Protein AF-A0A379B120-F1 (afdb_monomer)

Sequence (453 aa):
MVQDGGKRKSSELFMINVLLVTLGVAYLTELEGLSMALGAFVAGMLLSETEYRFQVEDDIRPFRDILLGFFFITVGMKLDIQALIGGWRQVLMLLAMLLVLKALVVFAIAFKMKHSVGDSLKTALYLAQGGEFGFVMLAIAGQLDMVSPELEQAATAAVLLSMIIAPFLLGGSDALVGRLVKSSWDMKSLDLHSMLVEAMSKSDHVLIVGFGRGGQTVGRVLAQEDIPYFALDLDIARVQVARSAGEPVSFGDAKRREVLEAAGLGRAKMVVVTLNNMHETQHVLDNVLSMHPNMPVYARATNDDYVKTFTDMGAEEAVSDTKETGLVLAGYAMLGNGASYRHVYQTMANIRHSRYAALEGLFVGSDDEAGFGENGETVRHAFPLAAEAYAVGKTVGTLPMAAYGIKLLFVRRRTGRIENPDASFTLEGGDVLVVAGKKEEIISFENWSLQGI

Mean predicted aligned error: 17.63 Å

Nearest PDB structures (foldseek):
  8by2-assembly1_B  TM=4.897E-01  e=2.169E-19  Escherichia coli
  3fwz-assembly1_B  TM=9.354E-01  e=1.947E-09  Escherichia coli K-12
  3l9x-assembly1_B  TM=8.414E-01  e=2.425E-09  Escherichia coli K-12
  3l9w-assembly1_A  TM=8.391E-01  e=3.189E-09  Escherichia coli K-12
  3l9w-assembly1_B  TM=7.993E-01  e=1.256E-09  Escherichia coli K-12

Foldseek 3Di:
DPVVVPVVVVLVVVQVVLVCQLQVQLVVCVVVVHHSVVSNVVSLVVCCPDPCNVSNCVSCVVVVVVVVVVLVVVLVVVADPVLCVVCVVLLVVLLCCQQVVQLVVQLVVCVVVVDDNLVSNLRSLLRSAADPVQLVVLVVCVVVVVADPSNSNSNSSSNVVSVVCNVVSNVCSVVVSVVVCVPVVVVVVVLLVVLLVLLVVDFQAEEEEACPPVVVVVQVVCVVVVGHYAYEHQDPVVQVVCVVVVRRYGYDQLLDLSRCVSNPLVRYQAYEYDDPDLVSVLSNLLSSCVVPVPHAYEYEDQADVSQVVSVVSPHPGYDHPVVVVVLVVVLVVCVVVPHDPVVSVVVSVVCVVVVNPVVPAPDDDPVPPPDDDPPFDKHKDKDFAAQQWPQAFAFPLPQCCVVLVKDFAWKDDDNDTGGPGDRRHGHHHGIITIMIGGPVSVVVSVCCRGPVD

Radius of gyration: 31.42 Å; Cα contacts (8 Å, |Δi|>4): 580; chains: 1; bounding box: 78×58×86 Å

Solvent-accessible surface area (backbone atoms only — not comparable to full-atom values): 24294 Å² total; per-residue (Å²): 142,72,77,69,60,63,62,54,51,52,54,54,54,49,48,50,49,54,51,48,50,26,52,47,41,8,51,55,30,37,75,75,73,43,55,46,68,56,21,35,50,52,36,50,54,58,47,60,75,41,97,54,28,67,59,53,51,61,69,42,44,67,54,50,58,51,51,50,50,52,48,54,51,52,57,56,70,70,54,56,66,68,59,44,68,75,40,44,68,58,20,51,52,48,31,50,48,47,36,53,52,42,19,51,53,43,23,54,51,35,42,73,72,68,45,54,72,62,56,13,48,48,53,8,55,67,60,16,43,56,58,77,67,52,57,57,53,49,53,52,34,46,76,68,67,75,45,56,72,67,55,48,52,28,48,52,49,17,36,53,51,30,52,66,46,37,64,55,46,54,73,42,35,66,62,52,43,53,70,74,39,59,66,62,59,54,48,51,51,50,48,47,48,52,38,30,59,62,26,68,78,53,66,68,17,39,37,30,39,28,58,51,76,58,24,45,52,52,51,51,54,33,55,74,71,74,43,58,59,40,32,24,24,79,51,59,71,59,31,52,54,40,39,75,72,69,44,62,47,39,72,39,59,60,75,36,68,71,45,36,54,31,60,29,53,94,41,36,62,29,38,39,38,40,48,88,50,64,70,57,47,51,50,29,49,51,52,50,41,72,75,38,75,87,55,46,27,38,35,53,16,83,41,68,72,47,22,54,54,42,38,76,74,60,32,72,43,46,45,32,52,58,58,53,53,49,50,55,51,49,42,52,53,39,46,77,71,70,47,51,71,69,56,42,52,51,53,54,50,52,36,56,75,51,73,43,55,86,59,63,76,73,68,90,58,88,85,63,74,86,70,81,70,97,70,82,59,72,41,65,52,75,51,72,34,50,75,82,16,55,41,42,74,38,32,56,62,75,55,65,36,77,82,52,62,36,44,81,57,34,41,33,51,87,94,46,79,42,69,70,73,51,56,80,42,63,40,52,55,61,26,28,47,32,34,36,18,36,65,71,37,46,54,48,50,49,44,25,37,46,70,64,94

Organism: Neisseria gonorrhoeae (NCBI:txid485)

Structure (mmCIF, N/CA/C/O backbone):
data_AF-A0A379B120-F1
#
_entry.id   AF-A0A379B120-F1
#
loop_
_atom_site.group_PDB
_atom_site.id
_atom_site.type_symbol
_atom_site.label_atom_id
_atom_site.label_alt_id
_atom_site.label_comp_id
_atom_site.label_asym_id
_atom_site.label_entity_id
_atom_site.label_seq_id
_atom_site.pdbx_PDB_ins_code
_atom_site.Cartn_x
_atom_site.Cartn_y
_atom_site.Cartn_z
_atom_site.occupancy
_atom_site.B_iso_or_equiv
_atom_site.auth_seq_id
_atom_site.auth_comp_id
_atom_site.auth_asym_id
_atom_site.auth_atom_id
_atom_site.pdbx_PDB_model_num
ATOM 1 N N . MET A 1 1 ? 36.779 2.786 14.492 1.00 40.22 1 MET A N 1
ATOM 2 C CA . MET A 1 1 ? 35.822 2.980 15.609 1.00 40.22 1 MET A CA 1
ATOM 3 C C . MET A 1 1 ? 35.564 4.457 15.978 1.00 40.22 1 MET A C 1
ATOM 5 O O . MET A 1 1 ? 34.887 4.699 16.964 1.00 40.22 1 MET A O 1
ATOM 9 N N . VAL A 1 2 ? 36.042 5.453 15.203 1.00 37.22 2 VAL A N 1
ATOM 10 C CA . VAL A 1 2 ? 35.898 6.896 15.541 1.00 37.22 2 VAL A CA 1
ATOM 11 C C . VAL A 1 2 ? 35.012 7.685 14.551 1.00 37.22 2 VAL A C 1
ATOM 13 O O . VAL A 1 2 ? 34.549 8.769 14.886 1.00 37.22 2 VAL A O 1
ATOM 16 N N . GLN A 1 3 ? 34.686 7.152 13.366 1.00 37.72 3 GLN A N 1
ATOM 17 C CA . GLN A 1 3 ? 33.902 7.891 12.355 1.00 37.72 3 GLN A CA 1
ATOM 18 C C . GLN A 1 3 ? 32.373 7.814 12.512 1.00 37.72 3 GLN A C 1
ATOM 20 O O . GLN A 1 3 ? 31.666 8.617 11.911 1.00 37.72 3 GLN A O 1
ATOM 25 N N . ASP A 1 4 ? 31.853 6.939 13.374 1.00 38.97 4 ASP A N 1
ATOM 26 C CA . ASP A 1 4 ? 30.402 6.807 13.597 1.00 38.97 4 ASP A CA 1
ATOM 27 C C . ASP A 1 4 ? 29.836 7.879 14.562 1.00 38.97 4 ASP A C 1
ATOM 29 O O . ASP A 1 4 ? 28.631 8.101 14.671 1.00 38.97 4 ASP A O 1
ATOM 33 N N . GLY A 1 5 ? 30.719 8.611 15.257 1.00 36.00 5 GLY A N 1
ATOM 34 C CA . GLY A 1 5 ? 30.339 9.636 16.236 1.00 36.00 5 GLY A CA 1
ATOM 35 C C . GLY A 1 5 ? 29.882 10.970 15.634 1.00 36.00 5 GLY A C 1
ATOM 36 O O . GLY A 1 5 ? 29.243 11.755 16.328 1.00 36.00 5 GLY A O 1
ATOM 37 N N . GLY A 1 6 ? 30.199 11.252 14.364 1.00 43.28 6 GLY A N 1
ATOM 38 C CA . GLY A 1 6 ? 29.833 12.514 13.706 1.00 43.28 6 GLY A CA 1
ATOM 39 C C . GLY A 1 6 ? 28.371 12.557 13.253 1.00 43.28 6 GLY A C 1
ATOM 40 O O . GLY A 1 6 ? 27.683 13.547 13.490 1.00 43.28 6 GLY A O 1
ATOM 41 N N . LYS A 1 7 ? 27.876 11.458 12.666 1.00 45.75 7 LYS A N 1
ATOM 42 C CA . LYS A 1 7 ? 26.479 11.339 12.218 1.00 45.75 7 LYS A CA 1
ATOM 43 C C . LYS A 1 7 ? 25.510 11.183 13.395 1.00 45.75 7 LYS A C 1
ATOM 45 O O . LYS A 1 7 ? 24.513 11.897 13.432 1.00 45.75 7 LYS A O 1
ATOM 50 N N . ARG A 1 8 ? 25.847 10.376 14.413 1.00 50.19 8 ARG A N 1
ATOM 51 C CA . ARG A 1 8 ? 25.045 10.255 15.653 1.00 50.19 8 ARG A CA 1
ATOM 52 C C . ARG A 1 8 ? 24.888 11.574 16.413 1.00 50.19 8 ARG A C 1
ATOM 54 O O . ARG A 1 8 ? 23.798 11.892 16.869 1.00 50.19 8 ARG A O 1
ATOM 61 N N . LYS A 1 9 ? 25.944 12.394 16.485 1.00 53.56 9 LYS A N 1
ATOM 62 C CA . LYS A 1 9 ? 25.850 13.723 17.117 1.00 53.56 9 LYS A CA 1
ATOM 63 C C . LYS A 1 9 ? 24.866 14.650 16.405 1.00 53.56 9 LYS A C 1
ATOM 65 O O . LYS A 1 9 ? 24.246 15.481 17.058 1.00 53.56 9 LYS A O 1
ATOM 70 N N . SER A 1 10 ? 24.724 14.526 15.083 1.00 66.69 10 SER A N 1
ATOM 71 C CA . SER A 1 10 ? 23.804 15.373 14.318 1.00 66.69 10 SER A CA 1
ATOM 72 C C . SER A 1 10 ? 22.332 15.032 14.576 1.00 66.69 10 SER A C 1
ATOM 74 O O . SER A 1 10 ? 21.535 15.952 14.748 1.00 66.69 10 SER A O 1
ATOM 76 N N . SER A 1 11 ? 21.981 13.746 14.702 1.00 70.69 11 SER A N 1
ATOM 77 C CA . SER A 1 11 ? 20.610 13.317 15.013 1.00 70.69 11 SER A CA 1
ATOM 78 C C . SER A 1 11 ? 20.231 13.611 16.467 1.00 70.69 11 SER A C 1
ATOM 80 O O . SER A 1 11 ? 19.135 14.093 16.734 1.00 70.69 11 SER A O 1
ATOM 82 N N . GLU A 1 12 ? 21.155 13.420 17.416 1.00 80.88 12 GLU A N 1
ATOM 83 C CA . GLU A 1 12 ? 20.926 13.761 18.829 1.00 80.88 12 GLU A CA 1
ATOM 84 C C . GLU A 1 12 ? 20.659 15.262 19.023 1.00 80.88 12 GLU A C 1
ATOM 86 O O . GLU A 1 12 ? 19.708 15.642 19.706 1.00 80.88 12 GLU A O 1
ATOM 91 N N . LEU A 1 13 ? 21.460 16.129 18.390 1.00 84.25 13 LEU A N 1
ATOM 92 C CA . LEU A 1 13 ? 21.264 17.582 18.452 1.00 84.25 13 LEU A CA 1
ATOM 93 C C . LEU A 1 13 ? 19.968 18.023 17.766 1.00 84.25 13 LEU A C 1
ATOM 95 O O . LEU A 1 13 ? 19.288 18.922 18.262 1.00 84.25 13 LEU A O 1
ATOM 99 N N . PHE A 1 14 ? 19.615 17.393 16.644 1.00 84.19 14 PHE A N 1
ATOM 100 C CA . PHE A 1 14 ? 18.358 17.656 15.953 1.00 84.19 14 PHE A CA 1
ATOM 101 C C . PHE A 1 14 ? 17.152 17.316 16.837 1.00 84.19 14 PHE A C 1
ATOM 103 O O . PHE A 1 14 ? 16.284 18.163 17.038 1.00 84.19 14 PHE A O 1
ATOM 110 N N . MET A 1 15 ? 17.146 16.134 17.457 1.00 85.00 15 MET A N 1
ATOM 111 C CA . MET A 1 15 ? 16.091 15.703 18.377 1.00 85.00 15 MET A CA 1
ATOM 112 C C . MET A 1 15 ? 15.965 16.630 19.595 1.00 85.00 15 MET A C 1
ATOM 114 O O . MET A 1 15 ? 14.856 17.031 19.952 1.00 85.00 15 MET A O 1
ATOM 118 N N . ILE A 1 16 ? 17.087 17.053 20.189 1.00 87.88 16 ILE A N 1
ATOM 119 C CA . ILE A 1 16 ? 17.075 18.027 21.291 1.00 87.88 16 ILE A CA 1
ATOM 120 C C . ILE A 1 16 ? 16.444 19.348 20.843 1.00 87.88 16 ILE A C 1
ATOM 122 O O . ILE A 1 16 ? 15.634 19.906 21.579 1.00 87.88 16 ILE A O 1
ATOM 126 N N . ASN A 1 17 ? 16.765 19.839 19.643 1.00 88.38 17 ASN A N 1
ATOM 127 C CA . ASN A 1 17 ? 16.158 21.059 19.110 1.00 88.38 17 ASN A CA 1
ATOM 128 C C . ASN A 1 17 ? 14.653 20.898 18.891 1.00 88.38 17 ASN A C 1
ATOM 130 O O . ASN A 1 17 ? 13.888 21.793 19.237 1.00 88.38 17 ASN A O 1
ATOM 134 N N . VAL A 1 18 ? 14.217 19.759 18.362 1.00 88.75 18 VAL A N 1
ATOM 135 C CA . VAL A 1 18 ? 12.799 19.459 18.148 1.00 88.75 18 VAL A CA 1
ATOM 136 C C . VAL A 1 18 ? 12.031 19.438 19.474 1.00 88.75 18 VAL A C 1
ATOM 138 O O . VAL A 1 18 ? 10.977 20.070 19.591 1.00 88.75 18 VAL A O 1
ATOM 141 N N . LEU A 1 19 ? 12.571 18.777 20.502 1.00 89.75 19 LEU A N 1
ATOM 142 C CA . LEU A 1 19 ? 11.980 18.779 21.841 1.00 89.75 19 LEU A CA 1
ATOM 143 C C . LEU A 1 19 ? 12.011 20.171 22.476 1.00 89.75 19 LEU A C 1
ATOM 145 O O . LEU A 1 19 ? 11.017 20.585 23.068 1.00 89.75 19 LEU A O 1
ATOM 149 N N . LEU A 1 20 ? 13.110 20.914 22.325 1.00 91.94 20 LEU A N 1
ATOM 150 C CA . LEU A 1 20 ? 13.243 22.279 22.831 1.00 91.94 20 LEU A CA 1
ATOM 151 C C . LEU A 1 20 ? 12.207 23.210 22.201 1.00 91.94 20 LEU A C 1
ATOM 153 O O . LEU A 1 20 ? 11.577 23.982 22.915 1.00 91.94 20 LEU A O 1
ATOM 157 N N . VAL A 1 21 ? 12.002 23.125 20.885 1.00 91.00 21 VAL A N 1
ATOM 158 C CA . VAL A 1 21 ? 10.970 23.893 20.180 1.00 91.00 21 VAL A CA 1
ATOM 159 C C . VAL A 1 21 ? 9.586 23.483 20.672 1.00 91.00 21 VAL A C 1
ATOM 161 O O . VAL A 1 21 ? 8.783 24.349 21.003 1.00 91.00 21 VAL A O 1
ATOM 164 N N . THR A 1 22 ? 9.315 22.183 20.793 1.00 92.25 22 THR A N 1
ATOM 165 C CA . THR A 1 22 ? 8.008 21.681 21.246 1.00 92.25 22 THR A CA 1
ATOM 166 C C . THR A 1 22 ? 7.677 22.154 22.663 1.00 92.25 22 THR A C 1
ATOM 168 O O . THR A 1 22 ? 6.605 22.710 22.897 1.00 92.25 22 THR A O 1
ATOM 171 N N . LEU A 1 23 ? 8.612 21.993 23.602 1.00 93.62 23 LEU A N 1
ATOM 172 C CA . LEU A 1 23 ? 8.463 22.439 24.989 1.00 93.62 23 LEU A CA 1
ATOM 173 C C . LEU A 1 23 ? 8.461 23.966 25.104 1.00 93.62 23 LEU A C 1
ATOM 175 O O . LEU A 1 23 ? 7.717 24.516 25.908 1.00 93.62 23 LEU A O 1
ATOM 179 N N . GLY A 1 24 ? 9.261 24.655 24.290 1.00 95.56 24 GLY A N 1
ATOM 180 C CA . GLY A 1 24 ? 9.321 26.111 24.248 1.00 95.56 24 GLY A CA 1
ATOM 181 C C . GLY A 1 24 ? 8.005 26.722 23.782 1.00 95.56 24 GLY A C 1
ATOM 182 O O . GLY A 1 24 ? 7.489 27.622 24.434 1.00 95.56 24 GLY A O 1
ATOM 183 N N . VAL A 1 25 ? 7.416 26.200 22.703 1.00 94.81 25 VAL A N 1
ATOM 184 C CA . VAL A 1 25 ? 6.098 26.639 22.223 1.00 94.81 25 VAL A CA 1
ATOM 185 C C . VAL A 1 25 ? 5.013 26.304 23.245 1.00 94.81 25 VAL A C 1
ATOM 187 O O . VAL A 1 25 ? 4.196 27.170 23.541 1.00 94.81 25 VAL A O 1
ATOM 190 N N . ALA A 1 26 ? 5.026 25.101 23.833 1.00 94.44 26 ALA A N 1
ATOM 191 C CA . ALA A 1 26 ? 4.102 24.744 24.910 1.00 94.44 26 ALA A CA 1
ATOM 192 C C . ALA A 1 26 ? 4.175 25.753 26.073 1.00 94.44 26 ALA A C 1
ATOM 194 O O . ALA A 1 26 ? 3.153 26.312 26.474 1.00 94.44 26 ALA A O 1
ATOM 195 N N . TYR A 1 27 ? 5.385 26.069 26.540 1.00 95.75 27 TYR A N 1
ATOM 196 C CA . TYR A 1 27 ? 5.608 27.029 27.620 1.00 95.75 27 TYR A CA 1
ATOM 197 C C . TYR A 1 27 ? 5.157 28.445 27.260 1.00 95.75 27 TYR A C 1
ATOM 199 O O . TYR A 1 27 ? 4.463 29.088 28.041 1.00 95.75 27 TYR A O 1
ATOM 207 N N . LEU A 1 28 ? 5.476 28.919 26.053 1.00 95.38 28 LEU A N 1
ATOM 208 C CA . LEU A 1 28 ? 5.017 30.224 25.577 1.00 95.38 28 LEU A CA 1
ATOM 209 C C . LEU A 1 28 ? 3.488 30.306 25.516 1.00 95.38 28 LEU A C 1
ATOM 211 O O . LEU A 1 28 ? 2.925 31.329 25.889 1.00 95.38 28 LEU A O 1
ATOM 215 N N . THR A 1 29 ? 2.803 29.237 25.097 1.00 92.69 29 THR A N 1
ATOM 216 C CA . THR A 1 29 ? 1.333 29.226 25.103 1.00 92.69 29 THR A CA 1
ATOM 217 C C . THR A 1 29 ? 0.745 29.256 26.511 1.00 92.69 29 THR A C 1
ATOM 219 O O . THR A 1 29 ? -0.275 29.910 26.714 1.00 92.69 29 THR A O 1
ATOM 222 N N . GLU A 1 30 ? 1.395 28.621 27.491 1.00 91.88 30 GLU A N 1
ATOM 223 C CA . GLU A 1 30 ? 0.964 28.694 28.892 1.00 91.88 30 GLU A CA 1
ATOM 224 C C . GLU A 1 30 ? 1.089 30.110 29.463 1.00 91.88 30 GLU A C 1
ATOM 226 O O . GLU A 1 30 ? 0.189 30.559 30.172 1.00 91.88 30 GLU A O 1
ATOM 231 N N . LEU A 1 31 ? 2.146 30.849 29.106 1.00 93.88 31 LEU A N 1
ATOM 232 C CA . LEU A 1 31 ? 2.319 32.244 29.535 1.00 93.88 31 LEU A CA 1
ATOM 233 C C . LEU A 1 31 ? 1.185 33.163 29.055 1.00 93.88 31 LEU A C 1
ATOM 235 O O . LEU A 1 31 ? 0.817 34.099 29.761 1.00 93.88 31 LEU A O 1
ATOM 239 N N . GLU A 1 32 ? 0.601 32.867 27.894 1.00 92.94 32 GLU A N 1
ATOM 240 C CA . GLU A 1 32 ? -0.563 33.572 27.340 1.00 92.94 32 GLU A CA 1
ATOM 241 C C . GLU A 1 32 ? -1.906 33.036 27.885 1.00 92.94 32 GLU A C 1
ATOM 243 O O . GLU A 1 32 ? -2.980 33.439 27.437 1.00 92.94 32 GLU A O 1
ATOM 248 N N . GLY A 1 33 ? -1.869 32.115 28.856 1.00 86.12 33 GLY A N 1
ATOM 249 C CA . GLY A 1 33 ? -3.048 31.526 29.494 1.00 86.12 33 GLY A CA 1
ATOM 250 C C . GLY A 1 33 ? -3.717 30.398 28.698 1.00 86.12 33 GLY A C 1
ATOM 251 O O . GLY A 1 33 ? -4.843 30.012 29.018 1.00 86.12 33 GLY A O 1
ATOM 252 N N . LEU A 1 34 ? -3.061 29.865 27.664 1.00 87.25 34 LEU A N 1
ATOM 253 C CA . LEU A 1 34 ? -3.526 28.699 26.904 1.00 87.25 34 LEU A CA 1
ATOM 254 C C . LEU A 1 34 ? -2.953 27.398 27.489 1.00 87.25 34 LEU A C 1
ATOM 256 O O . LEU A 1 34 ? -2.033 27.407 28.299 1.00 87.25 34 LEU A O 1
ATOM 260 N N . SER A 1 35 ? -3.488 26.238 27.097 1.00 84.75 35 SER A N 1
ATOM 261 C CA . SER A 1 35 ? -2.984 24.966 27.625 1.00 84.75 35 SER A CA 1
ATOM 262 C C . SER A 1 35 ? -1.645 24.567 26.993 1.00 84.75 35 SER A C 1
ATOM 264 O O . SER A 1 35 ? -1.467 24.636 25.777 1.00 84.75 35 SER A O 1
ATOM 266 N N . MET A 1 36 ? -0.738 24.031 27.811 1.00 88.19 36 MET A N 1
ATOM 267 C CA . MET A 1 36 ? 0.518 23.409 27.362 1.00 88.19 36 MET A CA 1
ATOM 268 C C . MET A 1 36 ? 0.307 22.369 26.250 1.00 88.19 36 MET A C 1
ATOM 270 O O . MET A 1 36 ? 1.083 22.286 25.299 1.00 88.19 36 MET A O 1
ATOM 274 N N . ALA A 1 37 ? -0.773 21.585 26.350 1.00 85.62 37 ALA A N 1
ATOM 275 C CA . ALA A 1 37 ? -1.127 20.576 25.356 1.00 85.62 37 ALA A CA 1
ATOM 276 C C . ALA A 1 37 ? -1.444 21.195 23.985 1.00 85.62 37 ALA A C 1
ATOM 278 O O . ALA A 1 37 ? -1.059 20.633 22.960 1.00 85.62 37 ALA A O 1
ATOM 279 N N . LEU A 1 38 ? -2.110 22.356 23.956 1.00 86.62 38 LEU A N 1
ATOM 280 C CA . LEU A 1 38 ? -2.386 23.079 22.717 1.00 86.62 38 LEU A CA 1
ATOM 281 C C . LEU A 1 38 ? -1.088 23.571 22.070 1.00 86.62 38 LEU A C 1
ATOM 283 O O . LEU A 1 38 ? -0.906 23.372 20.872 1.00 86.62 38 LEU A O 1
ATOM 287 N N . GLY A 1 39 ? -0.172 24.161 22.842 1.00 91.19 39 GLY A N 1
ATOM 288 C CA . GLY A 1 39 ? 1.113 24.613 22.304 1.00 91.19 39 GLY A CA 1
ATOM 289 C C . GLY A 1 39 ? 1.977 23.470 21.780 1.00 91.19 39 GLY A C 1
ATOM 290 O O . GLY A 1 39 ? 2.507 23.567 20.675 1.00 91.19 39 GLY A O 1
ATOM 291 N N . ALA A 1 40 ? 2.048 22.351 22.505 1.00 90.69 40 ALA A N 1
ATOM 292 C CA . ALA A 1 40 ? 2.739 21.152 22.031 1.00 90.69 40 ALA A CA 1
ATOM 293 C C . ALA A 1 40 ? 2.115 20.598 20.734 1.00 90.69 40 ALA A C 1
ATOM 295 O O . ALA A 1 40 ? 2.838 20.229 19.808 1.00 90.69 40 ALA A O 1
ATOM 296 N N . PHE A 1 41 ? 0.781 20.589 20.630 1.00 89.12 41 PHE A N 1
ATOM 297 C CA . PHE A 1 41 ? 0.068 20.169 19.421 1.00 89.12 41 PHE A CA 1
ATOM 298 C C . PHE A 1 41 ? 0.362 21.088 18.225 1.00 89.12 41 PHE A C 1
ATOM 300 O O . PHE A 1 41 ? 0.657 20.606 17.133 1.00 89.12 41 PHE A O 1
ATOM 307 N N . VAL A 1 42 ? 0.345 22.408 18.431 1.00 90.81 42 VAL A N 1
ATOM 308 C CA . VAL A 1 42 ? 0.689 23.393 17.393 1.00 90.81 42 VAL A CA 1
ATOM 309 C C . VAL A 1 42 ? 2.142 23.247 16.952 1.00 90.81 42 VAL A C 1
ATOM 311 O O . VAL A 1 42 ? 2.408 23.240 15.753 1.00 90.81 42 VAL A O 1
ATOM 314 N N . ALA A 1 43 ? 3.076 23.066 17.887 1.00 91.69 43 ALA A N 1
ATOM 315 C CA . ALA A 1 43 ? 4.477 22.827 17.556 1.00 91.69 43 ALA A CA 1
ATOM 316 C C . ALA A 1 43 ? 4.651 21.569 16.694 1.00 91.69 43 ALA A C 1
ATOM 318 O O . ALA A 1 43 ? 5.335 21.616 15.675 1.00 91.69 43 ALA A O 1
ATOM 319 N N . GLY A 1 44 ? 3.975 20.473 17.053 1.00 89.75 44 GLY A N 1
ATOM 320 C CA . GLY A 1 44 ? 3.967 19.243 16.262 1.00 89.75 44 GLY A CA 1
ATOM 321 C C . GLY A 1 44 ? 3.414 19.444 14.848 1.00 89.75 44 GLY A C 1
ATOM 322 O O . GLY A 1 44 ? 4.032 18.998 13.885 1.00 89.75 44 GLY A O 1
ATOM 323 N N . MET A 1 45 ? 2.298 20.168 14.702 1.00 90.06 45 MET A N 1
ATOM 324 C CA . MET A 1 45 ? 1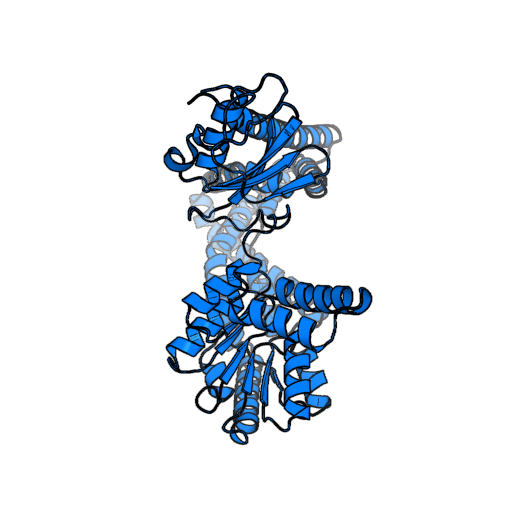.735 20.496 13.385 1.00 90.06 45 MET A CA 1
ATOM 325 C C . MET A 1 45 ? 2.707 21.325 12.538 1.00 90.06 45 MET A C 1
ATOM 327 O O . MET A 1 45 ? 2.910 21.014 11.368 1.00 90.06 45 MET A O 1
ATOM 331 N N . LEU A 1 46 ? 3.361 22.332 13.127 1.00 90.12 46 LEU A N 1
ATOM 332 C CA . LEU A 1 46 ? 4.351 23.152 12.423 1.00 90.12 46 LEU A CA 1
ATOM 333 C C . LEU A 1 46 ? 5.556 22.319 11.971 1.00 90.12 46 LEU A C 1
ATOM 335 O O . LEU A 1 46 ? 6.022 22.478 10.847 1.00 90.12 46 LEU A O 1
ATOM 339 N N . LEU A 1 47 ? 6.033 21.403 12.818 1.00 87.38 47 LEU A N 1
ATOM 340 C CA . LEU A 1 47 ? 7.118 20.482 12.476 1.00 87.38 47 LEU A CA 1
ATOM 341 C C . LEU A 1 47 ? 6.712 19.487 11.378 1.00 87.38 47 LEU A C 1
ATOM 343 O O . LEU A 1 47 ? 7.539 19.144 10.532 1.00 87.38 47 LEU A O 1
ATOM 347 N N . SER A 1 48 ? 5.446 19.062 11.350 1.00 84.19 48 SER A N 1
ATOM 348 C CA . SER A 1 48 ? 4.931 18.118 10.348 1.00 84.19 48 SER A CA 1
ATOM 349 C C . SER A 1 48 ? 4.851 18.694 8.929 1.00 84.19 48 SER A C 1
ATOM 351 O O . SER A 1 48 ? 4.842 17.937 7.958 1.00 84.19 48 SER A O 1
ATOM 353 N N . GLU A 1 49 ? 4.854 20.023 8.806 1.00 85.69 49 GLU A N 1
ATOM 354 C CA . GLU A 1 49 ? 4.886 20.742 7.526 1.00 85.69 49 GLU A CA 1
ATOM 355 C C . GLU A 1 49 ? 6.320 20.994 7.023 1.00 85.69 49 GLU A C 1
ATOM 357 O O . GLU A 1 49 ? 6.517 21.565 5.951 1.00 85.69 49 GLU A O 1
ATOM 362 N N . THR A 1 50 ? 7.348 20.582 7.775 1.00 86.06 50 THR A N 1
ATOM 363 C CA . THR A 1 50 ? 8.749 20.753 7.360 1.00 86.06 50 THR A CA 1
ATOM 364 C C . THR A 1 50 ? 9.231 19.614 6.460 1.00 86.06 50 THR A C 1
ATOM 366 O O . THR A 1 50 ? 8.735 18.487 6.522 1.00 86.06 50 THR A O 1
ATOM 369 N N . GLU A 1 51 ? 10.275 19.876 5.667 1.00 79.31 51 GLU A N 1
ATOM 370 C CA . GLU A 1 51 ? 10.953 18.854 4.849 1.00 79.31 51 GLU A CA 1
ATOM 371 C C . GLU A 1 51 ? 11.536 17.705 5.697 1.00 79.31 51 GLU A C 1
ATOM 373 O O . GLU A 1 51 ? 11.743 16.603 5.198 1.00 79.31 51 GLU A O 1
ATOM 378 N N . TYR A 1 52 ? 11.727 17.934 7.002 1.00 79.38 52 TYR A N 1
ATOM 379 C CA . TYR A 1 52 ? 12.272 16.970 7.958 1.00 79.38 52 TYR A CA 1
ATOM 380 C C . TYR A 1 52 ? 11.202 16.155 8.701 1.00 79.38 52 TYR A C 1
ATOM 382 O O . TYR A 1 52 ? 11.542 15.422 9.626 1.00 79.38 52 TYR A O 1
ATOM 390 N N . ARG A 1 53 ? 9.915 16.244 8.334 1.00 79.88 53 ARG A N 1
ATOM 391 C CA . ARG A 1 53 ? 8.812 15.592 9.074 1.00 79.88 53 ARG A CA 1
ATOM 392 C C . ARG A 1 53 ? 9.020 14.098 9.349 1.00 79.88 53 ARG A C 1
ATOM 394 O O . ARG A 1 53 ? 8.731 13.645 10.449 1.00 79.88 53 ARG A O 1
ATOM 401 N N . PHE A 1 54 ? 9.551 13.352 8.377 1.00 79.00 54 PHE A N 1
ATOM 402 C CA . PHE A 1 54 ? 9.770 11.909 8.510 1.00 79.00 54 PHE A CA 1
ATOM 403 C C . PHE A 1 54 ? 10.919 11.612 9.475 1.00 79.00 54 PHE A C 1
ATOM 405 O O . PHE A 1 54 ? 10.802 10.736 10.324 1.00 79.00 54 PHE A O 1
ATOM 412 N N . GLN A 1 55 ? 11.985 12.413 9.415 1.00 81.31 55 GLN A N 1
ATOM 413 C CA . GLN A 1 55 ? 13.092 12.326 10.362 1.00 81.31 55 GLN A CA 1
ATOM 414 C C . GLN A 1 55 ? 12.638 12.672 11.787 1.00 81.31 55 GLN A C 1
ATOM 416 O O . GLN A 1 55 ? 12.980 11.967 12.728 1.00 81.31 55 GLN A O 1
ATOM 421 N N . VAL A 1 56 ? 11.824 13.721 11.947 1.00 84.44 56 VAL A N 1
ATOM 422 C CA . VAL A 1 56 ? 11.226 14.092 13.239 1.00 84.44 56 VAL A CA 1
ATOM 423 C C . VAL A 1 56 ? 10.358 12.961 13.793 1.00 84.44 56 VAL A C 1
ATOM 425 O O . VAL A 1 56 ? 10.449 12.645 14.978 1.00 84.44 56 VAL A O 1
ATOM 428 N N . GLU A 1 57 ? 9.519 12.348 12.957 1.00 82.44 57 GLU A N 1
ATOM 429 C CA . GLU A 1 57 ? 8.657 11.236 13.361 1.00 82.44 57 GLU A CA 1
ATOM 430 C C . GLU A 1 57 ? 9.469 10.024 13.835 1.00 82.44 57 GLU A C 1
ATOM 432 O O . GLU A 1 57 ? 9.169 9.461 14.892 1.00 82.44 57 GLU A O 1
ATOM 437 N N . ASP A 1 58 ? 10.514 9.652 13.096 1.00 82.69 58 ASP A N 1
ATOM 438 C CA . ASP A 1 58 ? 11.361 8.509 13.433 1.00 82.69 58 ASP A CA 1
ATOM 439 C C . ASP A 1 58 ? 12.221 8.760 14.677 1.00 82.69 58 ASP A C 1
ATOM 441 O O . ASP A 1 58 ? 12.294 7.889 15.547 1.00 82.69 58 ASP A O 1
ATOM 445 N N . ASP A 1 59 ? 12.781 9.963 14.828 1.00 84.19 59 ASP A N 1
ATOM 446 C CA . ASP A 1 59 ? 13.608 10.327 15.983 1.00 84.19 59 ASP A CA 1
ATOM 447 C C . ASP A 1 59 ? 12.777 10.474 17.277 1.00 84.19 59 ASP A C 1
ATOM 449 O O . ASP A 1 59 ? 13.259 10.157 18.368 1.00 84.19 59 ASP A O 1
ATOM 453 N N . ILE A 1 60 ? 11.513 10.919 17.191 1.00 85.19 60 ILE A N 1
ATOM 454 C CA . ILE A 1 60 ? 10.608 11.035 18.352 1.00 85.19 60 ILE A CA 1
ATOM 455 C C . ILE A 1 60 ? 10.003 9.682 18.746 1.00 85.19 60 ILE A C 1
ATOM 457 O O . ILE A 1 60 ? 9.656 9.494 19.916 1.00 85.19 60 ILE A O 1
ATOM 461 N N . ARG A 1 61 ? 9.867 8.729 17.815 1.00 84.69 61 ARG A N 1
ATOM 462 C CA . ARG A 1 61 ? 9.172 7.448 18.038 1.00 84.69 61 ARG A CA 1
ATOM 463 C C . ARG A 1 61 ? 9.587 6.731 19.337 1.00 84.69 61 ARG A C 1
ATOM 465 O O . ARG A 1 61 ? 8.685 6.397 20.108 1.00 84.69 61 ARG A O 1
ATOM 472 N N . PRO A 1 62 ? 10.887 6.563 19.665 1.00 85.88 62 PRO A N 1
ATOM 473 C CA . PRO A 1 62 ? 11.294 5.905 20.909 1.00 85.88 62 PRO A CA 1
ATOM 474 C C . PRO A 1 62 ? 10.833 6.663 22.160 1.00 85.88 62 PRO A C 1
ATOM 476 O O . PRO A 1 62 ? 10.411 6.053 23.141 1.00 85.88 62 PRO A O 1
ATOM 479 N N . PHE A 1 63 ? 10.874 7.998 22.130 1.00 85.69 63 PHE A N 1
ATOM 480 C CA . PHE A 1 63 ? 10.421 8.834 23.241 1.00 85.69 63 PHE A CA 1
ATOM 481 C C . PHE A 1 63 ? 8.914 8.781 23.399 1.00 85.69 63 PHE A C 1
ATOM 483 O O . PHE A 1 63 ? 8.438 8.639 24.519 1.00 85.69 63 PHE A O 1
ATOM 490 N N . ARG A 1 64 ? 8.166 8.862 22.296 1.00 86.50 64 ARG A N 1
ATOM 491 C CA . ARG A 1 64 ? 6.711 8.723 22.308 1.00 86.50 64 ARG A CA 1
ATOM 492 C C . ARG A 1 64 ? 6.317 7.414 22.977 1.00 86.50 64 ARG A C 1
ATOM 494 O O . ARG A 1 64 ? 5.524 7.439 23.907 1.00 86.50 64 ARG A O 1
ATOM 501 N N . ASP A 1 65 ? 6.898 6.297 22.556 1.00 87.56 65 ASP A N 1
ATOM 502 C CA . ASP A 1 65 ? 6.507 4.982 23.060 1.00 87.56 65 ASP A CA 1
ATOM 503 C C . ASP A 1 65 ? 6.866 4.818 24.557 1.00 87.56 65 ASP A C 1
ATOM 505 O O . ASP A 1 65 ? 6.066 4.298 25.339 1.00 87.56 65 ASP A O 1
ATOM 509 N N . ILE A 1 66 ? 8.014 5.353 24.998 1.00 92.75 66 ILE A N 1
ATOM 510 C CA . ILE A 1 66 ? 8.407 5.384 26.420 1.00 92.75 66 ILE A CA 1
ATOM 511 C C . ILE A 1 66 ? 7.487 6.299 27.243 1.00 92.75 66 ILE A C 1
ATOM 513 O O . ILE A 1 66 ? 7.014 5.906 28.311 1.00 92.75 66 ILE A O 1
ATOM 517 N N . LEU A 1 67 ? 7.223 7.519 26.767 1.00 90.00 67 LEU A N 1
ATOM 518 C CA . LEU A 1 67 ? 6.383 8.505 27.451 1.00 90.00 67 LEU A CA 1
ATOM 519 C C . LEU A 1 67 ? 4.926 8.049 27.524 1.00 90.00 67 LEU A C 1
ATOM 521 O O . LEU A 1 67 ? 4.294 8.249 28.557 1.00 90.00 67 LEU A O 1
ATOM 525 N N . LEU A 1 68 ? 4.415 7.380 26.487 1.00 87.50 68 LEU A N 1
ATOM 526 C CA . LEU A 1 68 ? 3.113 6.713 26.509 1.00 87.50 68 LEU A CA 1
ATOM 527 C C . LEU A 1 68 ? 3.079 5.616 27.576 1.00 87.50 68 LEU A C 1
ATOM 529 O O . LEU A 1 68 ? 2.132 5.550 28.360 1.00 87.50 68 LEU A O 1
ATOM 533 N N . GLY A 1 69 ? 4.134 4.802 27.676 1.00 89.94 69 GLY A N 1
ATOM 534 C CA . GLY A 1 69 ? 4.280 3.824 28.755 1.00 89.94 69 GLY A CA 1
ATOM 535 C C . GLY A 1 69 ? 4.201 4.471 30.143 1.00 89.94 69 GLY A C 1
ATOM 536 O O . GLY A 1 69 ? 3.394 4.058 30.979 1.00 89.94 69 GLY A O 1
ATOM 537 N N . PHE A 1 70 ? 4.978 5.532 30.382 1.00 91.56 70 PHE A N 1
ATOM 538 C CA . PHE A 1 70 ? 4.937 6.285 31.642 1.00 91.56 70 PHE A CA 1
ATOM 539 C C . PHE A 1 70 ? 3.582 6.939 31.911 1.00 91.56 70 PHE A C 1
ATOM 541 O O . PHE A 1 70 ? 3.121 6.950 33.055 1.00 91.56 70 PHE A O 1
ATOM 548 N N . PHE A 1 71 ? 2.932 7.464 30.876 1.00 87.19 71 PHE A N 1
ATOM 549 C CA . PHE A 1 71 ? 1.604 8.049 30.962 1.00 87.19 71 PHE A CA 1
ATOM 550 C C . PHE A 1 71 ? 0.583 7.020 31.454 1.00 87.19 71 PHE A C 1
ATOM 552 O O . PHE A 1 71 ? -0.079 7.260 32.465 1.00 87.19 71 PHE A O 1
ATOM 559 N N . PHE A 1 72 ? 0.512 5.842 30.829 1.00 87.19 72 PHE A N 1
ATOM 560 C CA . PHE A 1 72 ? -0.430 4.797 31.238 1.00 87.19 72 PHE A CA 1
ATOM 561 C C . PHE A 1 72 ? -0.139 4.236 32.631 1.00 87.19 72 PHE A C 1
ATOM 563 O O . PHE A 1 72 ? -1.077 3.993 33.389 1.00 87.19 72 PHE A O 1
ATOM 570 N N . ILE A 1 73 ? 1.135 4.094 33.011 1.00 90.44 73 ILE A N 1
ATOM 571 C CA . ILE A 1 73 ? 1.511 3.707 34.380 1.00 90.44 73 ILE A CA 1
ATOM 572 C C . ILE A 1 73 ? 1.026 4.763 35.380 1.00 90.44 73 ILE A C 1
ATOM 574 O O . ILE A 1 73 ? 0.393 4.425 36.377 1.00 90.44 73 ILE A O 1
ATOM 578 N N . THR A 1 74 ? 1.268 6.044 35.098 1.00 88.06 74 THR A N 1
ATOM 579 C CA . THR A 1 74 ? 0.896 7.150 35.992 1.00 88.06 74 THR A CA 1
ATOM 580 C C . THR A 1 74 ? -0.618 7.266 36.143 1.00 88.06 74 THR A C 1
ATOM 582 O O . THR A 1 74 ? -1.116 7.394 37.259 1.00 88.06 74 THR A O 1
ATOM 585 N N . VAL A 1 75 ? -1.368 7.196 35.039 1.00 85.56 75 VAL A N 1
ATOM 586 C CA . VAL A 1 75 ? -2.838 7.216 35.075 1.00 85.56 75 VAL A CA 1
ATOM 587 C C . VAL A 1 75 ? -3.366 5.985 35.817 1.00 85.56 75 VAL A C 1
ATOM 589 O O . VAL A 1 75 ? -4.256 6.119 36.653 1.00 85.56 75 VAL A O 1
ATOM 592 N N . GLY A 1 76 ? -2.778 4.807 35.591 1.00 86.25 76 GLY A N 1
ATOM 593 C CA . GLY A 1 76 ? -3.119 3.587 36.321 1.00 86.25 76 GLY A CA 1
ATOM 594 C C . GLY A 1 76 ? -2.868 3.698 37.829 1.00 86.25 76 GLY A C 1
ATOM 595 O O . GLY A 1 76 ? -3.698 3.253 38.613 1.00 86.25 76 GLY A O 1
ATOM 596 N N . MET A 1 77 ? -1.779 4.347 38.251 1.00 87.75 77 MET A N 1
ATOM 597 C CA . MET A 1 77 ? -1.478 4.599 39.668 1.00 87.75 77 MET A CA 1
ATOM 598 C C . MET A 1 77 ? -2.424 5.615 40.321 1.00 87.75 77 MET A C 1
ATOM 600 O O . MET A 1 77 ? -2.605 5.578 41.535 1.00 87.75 77 MET A O 1
ATOM 604 N N . LYS A 1 78 ? -3.013 6.529 39.539 1.00 82.75 78 LYS A N 1
ATOM 605 C CA . LYS A 1 78 ? -4.010 7.496 40.024 1.00 82.75 78 LYS A CA 1
ATOM 606 C C . LYS A 1 78 ? -5.395 6.882 40.240 1.00 82.75 78 LYS A C 1
ATOM 608 O O . LYS A 1 78 ? -6.228 7.516 40.890 1.00 82.75 78 LYS A O 1
ATOM 613 N N . LEU A 1 79 ? -5.660 5.696 39.689 1.00 85.81 79 LEU A N 1
ATOM 614 C CA . LEU A 1 79 ? -6.927 5.007 39.898 1.00 85.81 79 LEU A CA 1
ATOM 615 C C . LEU A 1 79 ? -6.997 4.400 41.298 1.00 85.81 79 LEU A C 1
ATOM 617 O O . LEU A 1 79 ? -6.204 3.530 41.659 1.00 85.81 79 LEU A O 1
ATOM 621 N N . ASP A 1 80 ? -8.022 4.789 42.049 1.00 86.75 80 ASP A N 1
ATOM 622 C CA . ASP A 1 80 ? -8.365 4.125 43.300 1.00 86.75 80 ASP A CA 1
ATOM 623 C C . ASP A 1 80 ? -9.246 2.897 43.018 1.00 86.75 80 ASP A C 1
ATOM 625 O O . ASP A 1 80 ? -10.433 2.997 42.695 1.00 86.75 80 ASP A O 1
ATOM 629 N N . ILE A 1 81 ? -8.659 1.706 43.162 1.00 84.94 81 ILE A N 1
ATOM 630 C CA . ILE A 1 81 ? -9.349 0.427 42.946 1.00 84.94 81 ILE A CA 1
ATOM 631 C C . ILE A 1 81 ? -10.523 0.249 43.923 1.00 84.94 81 ILE A C 1
ATOM 633 O O . ILE A 1 81 ? -11.548 -0.323 43.547 1.00 84.94 81 ILE A O 1
ATOM 637 N N . GLN A 1 82 ? -10.415 0.733 45.164 1.00 84.12 82 GLN A N 1
ATOM 638 C CA . GLN A 1 82 ? -11.495 0.607 46.146 1.00 84.12 82 GLN A CA 1
ATOM 639 C C . GLN A 1 82 ? -12.673 1.507 45.773 1.00 84.12 82 GLN A C 1
ATOM 641 O O . GLN A 1 82 ? -13.820 1.047 45.780 1.00 84.12 82 GLN A O 1
ATOM 646 N N . ALA A 1 83 ? -12.394 2.747 45.360 1.00 77.56 83 ALA A N 1
ATOM 647 C CA . ALA A 1 83 ? -13.410 3.650 44.823 1.00 77.56 83 ALA A CA 1
ATOM 648 C C . ALA A 1 83 ? -14.074 3.068 43.564 1.00 77.56 83 ALA A C 1
ATOM 650 O O . ALA A 1 83 ? -15.291 3.171 43.397 1.00 77.56 83 ALA A O 1
ATOM 651 N N . LEU A 1 84 ? -13.307 2.374 42.717 1.00 81.56 84 LEU A N 1
ATOM 652 C CA . LEU A 1 84 ? -13.819 1.738 41.506 1.00 81.56 84 LEU A CA 1
ATOM 653 C C . LEU A 1 84 ? -14.784 0.585 41.796 1.00 81.56 84 LEU A C 1
ATOM 655 O O . LEU A 1 84 ? -15.825 0.465 41.149 1.00 81.56 84 LEU A O 1
ATOM 659 N N . ILE A 1 85 ? -14.462 -0.246 42.789 1.00 85.25 85 ILE A N 1
ATOM 660 C CA . ILE A 1 85 ? -15.334 -1.341 43.230 1.00 85.25 85 ILE A CA 1
ATOM 661 C C . ILE A 1 85 ? -16.607 -0.781 43.872 1.00 85.25 85 ILE A C 1
ATOM 663 O O . ILE A 1 85 ? -17.689 -1.307 43.624 1.00 85.25 85 ILE A O 1
ATOM 667 N N . GLY A 1 86 ? -16.515 0.302 44.648 1.00 86.06 86 GLY A N 1
ATOM 668 C CA . GLY A 1 86 ? -17.689 0.974 45.213 1.00 86.06 86 GLY A CA 1
ATOM 669 C C . GLY A 1 86 ? -18.577 1.638 44.150 1.00 86.06 86 GLY A C 1
ATOM 670 O O . GLY A 1 86 ? -19.804 1.583 44.236 1.00 86.06 86 GLY A O 1
ATOM 671 N N . GLY A 1 87 ? -17.959 2.220 43.119 1.00 86.38 87 GLY A N 1
ATOM 672 C CA . GLY A 1 87 ? -18.598 3.001 42.056 1.00 86.38 87 GLY A CA 1
ATOM 673 C C . GLY A 1 87 ? -18.826 2.263 40.733 1.00 86.38 87 GLY A C 1
ATOM 674 O O . GLY A 1 87 ? -19.168 2.904 39.739 1.00 86.38 87 GLY A O 1
ATOM 675 N N . TRP A 1 88 ? -18.672 0.934 40.681 1.00 91.31 88 TRP A N 1
ATOM 676 C CA . TRP A 1 88 ? -18.633 0.151 39.431 1.00 91.31 88 TRP A CA 1
ATOM 677 C C . TRP A 1 88 ? -19.809 0.420 38.479 1.00 91.31 88 TRP A C 1
ATOM 679 O O . TRP A 1 88 ? -19.657 0.409 37.258 1.00 91.31 88 TRP A O 1
ATOM 689 N N . ARG A 1 89 ? -20.993 0.719 39.026 1.00 94.06 89 ARG A N 1
ATOM 690 C CA . ARG A 1 89 ? -22.179 1.045 38.230 1.00 94.06 89 ARG A CA 1
ATOM 691 C C . ARG A 1 89 ? -22.025 2.361 37.464 1.00 94.06 89 ARG A C 1
ATOM 693 O O . ARG A 1 89 ? -22.434 2.425 36.311 1.00 94.06 89 ARG A O 1
ATOM 700 N N . GLN A 1 90 ? -21.433 3.389 38.072 1.00 92.44 90 GLN A N 1
ATOM 701 C CA . GLN A 1 90 ? -21.152 4.661 37.394 1.00 92.44 90 GLN A CA 1
ATOM 702 C C . GLN A 1 90 ? -20.121 4.467 36.281 1.00 92.44 90 GLN A C 1
ATOM 704 O O . GLN A 1 90 ? -20.330 4.948 35.170 1.00 92.44 90 GLN A O 1
ATOM 709 N N . VAL A 1 91 ? -19.078 3.677 36.547 1.00 93.94 91 VAL A N 1
ATOM 710 C CA . VAL A 1 91 ? -18.041 3.332 35.564 1.00 93.94 91 VAL A CA 1
ATOM 711 C C . VAL A 1 91 ? -18.656 2.655 34.341 1.00 93.94 91 VAL A C 1
ATOM 713 O O . VAL A 1 91 ? -18.420 3.087 33.217 1.00 93.94 91 VAL A O 1
ATOM 716 N N . LEU A 1 92 ? -19.493 1.629 34.539 1.00 94.00 92 LEU A N 1
ATOM 717 C CA . LEU A 1 92 ? -20.145 0.926 33.431 1.00 94.00 92 LEU A CA 1
ATOM 718 C C . LEU A 1 92 ? -21.110 1.820 32.649 1.00 94.00 92 LEU A C 1
ATOM 720 O O . LEU A 1 92 ? -21.168 1.714 31.426 1.00 94.00 92 LEU A O 1
ATOM 724 N N . MET A 1 93 ? -21.850 2.705 33.326 1.00 95.38 93 MET A N 1
ATOM 725 C CA . MET A 1 93 ? -22.732 3.661 32.650 1.00 95.38 93 MET A CA 1
ATOM 726 C C . MET A 1 93 ? -21.938 4.627 31.767 1.00 95.38 93 MET A C 1
ATOM 728 O O . MET A 1 93 ? -22.299 4.813 30.608 1.00 95.38 93 MET A O 1
ATOM 732 N N . LEU A 1 94 ? -20.842 5.196 32.278 1.00 94.44 94 LEU A N 1
ATOM 733 C CA . LEU A 1 94 ? -19.979 6.101 31.515 1.00 94.44 94 LEU A CA 1
ATOM 734 C C . LEU A 1 94 ? -19.256 5.382 30.374 1.00 94.44 94 LEU A C 1
ATOM 736 O O . LEU A 1 94 ? -19.170 5.924 29.278 1.00 94.44 94 LEU A O 1
ATOM 740 N N . LEU A 1 95 ? -18.792 4.152 30.598 1.00 94.88 95 LEU A N 1
ATOM 741 C CA . LEU A 1 95 ? -18.167 3.321 29.570 1.00 94.88 95 LEU A CA 1
ATOM 742 C C . LEU A 1 95 ? -19.146 3.018 28.431 1.00 94.88 95 LEU A C 1
ATOM 744 O O . LEU A 1 95 ? -18.819 3.221 27.262 1.00 94.88 95 LEU A O 1
ATOM 748 N N . ALA A 1 96 ? -20.354 2.558 28.765 1.00 95.00 96 ALA A N 1
ATOM 749 C CA . ALA A 1 96 ? -21.388 2.282 27.777 1.00 95.00 96 ALA A CA 1
ATOM 750 C C . ALA A 1 96 ? -21.792 3.560 27.036 1.00 95.00 96 ALA A C 1
ATOM 752 O O . ALA A 1 96 ? -21.889 3.548 25.811 1.00 95.00 96 ALA A O 1
ATOM 753 N N . MET A 1 97 ? -21.967 4.671 27.758 1.00 95.50 97 MET A N 1
ATOM 754 C CA . MET A 1 97 ? -22.257 5.974 27.165 1.00 95.50 97 MET A CA 1
ATOM 755 C C . MET A 1 97 ? -21.159 6.389 26.185 1.00 95.50 97 MET A C 1
ATOM 757 O O . MET A 1 97 ? -21.478 6.724 25.051 1.00 95.50 97 MET A O 1
ATOM 761 N N . LEU A 1 98 ? -19.887 6.319 26.582 1.00 94.38 98 LEU A N 1
ATOM 762 C CA . LEU A 1 98 ? -18.741 6.671 25.746 1.00 94.38 98 LEU A CA 1
ATOM 763 C C . LEU A 1 98 ? -18.714 5.841 24.458 1.00 94.38 98 LEU A C 1
ATOM 765 O O . LEU A 1 98 ? -18.714 6.410 23.368 1.00 94.38 98 LEU A O 1
ATOM 769 N N . LEU A 1 99 ? -18.740 4.511 24.579 1.00 94.62 99 LEU A N 1
ATOM 770 C CA . LEU A 1 99 ? -18.638 3.609 23.432 1.00 94.62 99 LEU A CA 1
ATOM 771 C C . LEU A 1 99 ? -19.840 3.745 22.492 1.00 94.62 99 LEU A C 1
ATOM 773 O O . LEU A 1 99 ? -19.664 3.912 21.287 1.00 94.62 99 LEU A O 1
ATOM 777 N N . VAL A 1 100 ? -21.063 3.694 23.030 1.00 94.62 100 VAL A N 1
ATOM 778 C CA . VAL A 1 100 ? -22.292 3.704 22.223 1.00 94.62 100 VAL A CA 1
ATOM 779 C C . VAL A 1 100 ? -22.501 5.066 21.577 1.00 94.62 100 VAL A C 1
ATOM 781 O O . VAL A 1 100 ? -22.737 5.133 20.372 1.00 94.62 100 VAL A O 1
ATOM 784 N N . LEU A 1 101 ? -22.392 6.157 22.341 1.00 95.62 101 LEU A N 1
ATOM 785 C CA . LEU A 1 101 ? -22.607 7.500 21.807 1.00 95.62 101 LEU A CA 1
ATOM 786 C C . LEU A 1 101 ? -21.581 7.821 20.722 1.00 95.62 101 LEU A C 1
ATOM 788 O O . LEU A 1 101 ? -21.954 8.278 19.643 1.00 95.62 101 LEU A O 1
ATOM 792 N N . LYS A 1 102 ? -20.296 7.545 20.977 1.00 94.19 102 LYS A N 1
ATOM 793 C CA . LYS A 1 102 ? -19.233 7.832 20.013 1.00 94.19 102 LYS A CA 1
ATOM 794 C C . LYS A 1 102 ? -19.367 6.968 18.762 1.00 94.19 102 LYS A C 1
ATOM 796 O O . LYS A 1 102 ? -19.279 7.505 17.660 1.00 94.19 102 LYS A O 1
ATOM 801 N N . ALA A 1 103 ? -19.668 5.675 18.906 1.00 93.94 103 ALA A N 1
ATOM 802 C CA . ALA A 1 103 ? -19.934 4.803 17.764 1.00 93.94 103 ALA A CA 1
ATOM 803 C C . ALA A 1 103 ? -21.124 5.305 16.930 1.00 93.94 103 ALA A C 1
ATOM 805 O O . ALA A 1 103 ? -21.024 5.371 15.709 1.00 93.94 103 ALA A O 1
ATOM 806 N N . LEU A 1 104 ? -22.226 5.722 17.564 1.00 95.75 104 LEU A N 1
ATOM 807 C CA . LEU A 1 104 ? -23.390 6.270 16.859 1.00 95.75 104 LEU A CA 1
ATOM 808 C C . LEU A 1 104 ? -23.056 7.557 16.098 1.00 95.75 104 LEU A C 1
ATOM 810 O O . LEU A 1 104 ? -23.457 7.703 14.944 1.00 95.75 104 LEU A O 1
ATOM 814 N N . VAL A 1 105 ? -22.309 8.476 16.718 1.00 96.38 105 VAL A N 1
ATOM 815 C CA . VAL A 1 105 ? -21.880 9.728 16.077 1.00 96.38 105 VAL A CA 1
ATOM 816 C C . VAL A 1 105 ? -20.994 9.435 14.869 1.00 96.38 105 VAL A C 1
ATOM 818 O O . VAL A 1 105 ? -21.263 9.936 13.778 1.00 96.38 105 VAL A O 1
ATOM 821 N N . VAL A 1 106 ? -19.977 8.586 15.033 1.00 95.44 106 VAL A N 1
ATOM 822 C CA . VAL A 1 106 ? -19.056 8.225 13.948 1.00 95.44 106 VAL A CA 1
ATOM 823 C C . VAL A 1 106 ? -19.793 7.497 12.823 1.00 95.44 106 VAL A C 1
ATOM 825 O O . VAL A 1 106 ? -19.611 7.841 11.657 1.00 95.44 106 VAL A O 1
ATOM 828 N N . PHE A 1 107 ? -20.680 6.556 13.156 1.00 94.88 107 PHE A N 1
ATOM 829 C CA . PHE A 1 107 ? -21.514 5.859 12.178 1.00 94.88 107 PHE A CA 1
ATOM 830 C C . PHE A 1 107 ? -22.379 6.841 11.384 1.00 94.88 107 PHE A C 1
ATOM 832 O O . PHE A 1 107 ? -22.410 6.782 10.158 1.00 94.88 107 PHE A O 1
ATOM 839 N N . ALA A 1 108 ? -23.058 7.770 12.064 1.00 95.94 108 ALA A N 1
ATOM 840 C CA . ALA A 1 108 ? -23.922 8.751 11.418 1.00 95.94 108 ALA A CA 1
ATOM 841 C C . ALA A 1 108 ? -23.144 9.681 10.475 1.00 95.94 108 ALA A C 1
ATOM 843 O O . ALA A 1 108 ? -23.652 10.025 9.406 1.00 95.94 108 ALA A O 1
ATOM 844 N N . ILE A 1 109 ? -21.922 10.074 10.848 1.00 96.62 109 ILE A N 1
ATOM 845 C CA . ILE A 1 109 ? -21.034 10.875 9.996 1.00 96.62 109 ILE A CA 1
ATOM 846 C C . ILE A 1 109 ? -20.616 10.067 8.762 1.00 96.62 109 ILE A C 1
ATOM 848 O O . ILE A 1 109 ? -20.856 10.513 7.641 1.00 96.62 109 ILE A O 1
ATOM 852 N N . ALA A 1 110 ? -20.065 8.864 8.952 1.00 93.12 110 ALA A N 1
ATOM 853 C CA . ALA A 1 110 ? -19.597 8.012 7.857 1.00 93.12 110 ALA A CA 1
ATOM 854 C C . ALA A 1 110 ? -20.732 7.650 6.882 1.00 93.12 110 ALA A C 1
ATOM 856 O O . ALA A 1 110 ? -20.578 7.745 5.662 1.00 93.12 110 ALA A O 1
ATOM 857 N N . PHE A 1 111 ? -21.914 7.344 7.415 1.00 90.44 111 PHE A N 1
ATOM 858 C CA . PHE A 1 111 ? -23.093 7.046 6.615 1.00 90.44 111 PHE A CA 1
ATOM 859 C C . PHE A 1 111 ? -23.569 8.267 5.810 1.00 90.44 111 PHE A C 1
ATOM 861 O O . PHE A 1 111 ? -23.872 8.149 4.623 1.00 90.44 111 PHE A O 1
ATOM 868 N N . LYS A 1 112 ? -23.578 9.471 6.406 1.00 94.31 112 LYS A N 1
ATOM 869 C CA . LYS A 1 112 ? -23.910 10.720 5.687 1.00 94.31 112 LYS A CA 1
ATOM 870 C C . LYS A 1 112 ? -22.906 11.061 4.586 1.00 94.31 112 LYS A C 1
ATOM 872 O O . LYS A 1 112 ? -23.294 11.662 3.586 1.00 94.31 112 LYS A O 1
ATOM 877 N N . MET A 1 113 ? -21.652 10.644 4.733 1.00 91.81 113 MET A N 1
ATOM 878 C CA . MET A 1 113 ? -20.619 10.756 3.698 1.00 91.81 113 MET A CA 1
ATOM 879 C C . MET A 1 113 ? -20.777 9.728 2.562 1.00 91.81 113 MET A C 1
ATOM 881 O O . MET A 1 113 ? -19.951 9.697 1.655 1.00 91.81 11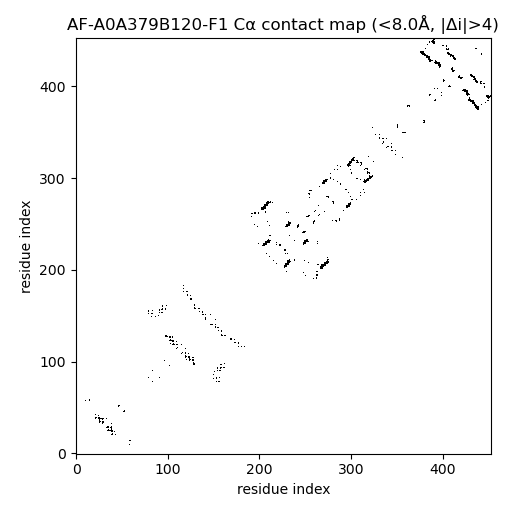3 MET A O 1
ATOM 885 N N . LYS A 1 114 ? -21.866 8.942 2.558 1.00 85.69 114 LYS A N 1
ATOM 886 C CA . LYS A 1 114 ? -22.202 7.920 1.552 1.00 85.69 114 LYS A CA 1
ATOM 887 C C . LYS A 1 114 ? -21.248 6.718 1.525 1.00 85.69 114 LYS A C 1
ATOM 889 O O . LYS A 1 114 ? -21.148 6.045 0.502 1.00 85.69 114 LYS A O 1
ATOM 894 N N . HIS A 1 115 ? -20.581 6.413 2.639 1.00 78.69 115 HIS A N 1
ATOM 895 C CA . HIS A 1 115 ? -19.878 5.138 2.788 1.00 78.69 115 HIS A CA 1
ATOM 896 C C . HIS A 1 115 ? -20.866 3.976 2.954 1.00 78.69 115 HIS A C 1
ATOM 898 O O . HIS A 1 115 ? -22.022 4.170 3.343 1.00 78.69 115 HIS A O 1
ATOM 904 N N . SER A 1 116 ? -20.419 2.748 2.670 1.00 81.38 116 SER A N 1
ATOM 905 C CA . SER A 1 116 ? -21.260 1.565 2.866 1.00 81.38 116 SER A CA 1
ATOM 906 C C . SER A 1 116 ? -21.630 1.401 4.348 1.00 81.38 116 SER A C 1
ATOM 908 O O . SER A 1 116 ? -20.910 1.855 5.242 1.00 81.38 116 SER A O 1
ATOM 910 N N . VAL A 1 117 ? -22.757 0.743 4.641 1.00 82.38 117 VAL A N 1
ATOM 911 C CA . VAL A 1 117 ? -23.185 0.484 6.031 1.00 82.38 117 VAL A CA 1
ATOM 912 C C . VAL A 1 117 ? -22.136 -0.343 6.782 1.00 82.38 117 VAL A C 1
ATOM 914 O O . VAL A 1 117 ? -21.881 -0.089 7.957 1.00 82.38 117 VAL A O 1
ATOM 917 N N . GLY A 1 118 ? -21.502 -1.300 6.094 1.00 82.50 118 GLY A N 1
ATOM 918 C CA . GLY A 1 118 ? -20.433 -2.122 6.657 1.00 82.50 118 GLY A CA 1
ATOM 919 C C . GLY A 1 118 ? -19.203 -1.295 7.020 1.00 82.50 118 GLY A C 1
ATOM 920 O O . GLY A 1 118 ? -18.738 -1.379 8.154 1.00 82.50 118 GLY A O 1
ATOM 921 N N . ASP A 1 119 ? -18.726 -0.455 6.098 1.00 82.62 119 ASP A N 1
ATOM 922 C CA . ASP A 1 119 ? -17.559 0.404 6.341 1.00 82.62 119 ASP A CA 1
ATOM 923 C C . ASP A 1 119 ? -17.854 1.426 7.437 1.00 82.62 119 ASP A C 1
ATOM 925 O O . ASP A 1 119 ? -17.064 1.584 8.361 1.00 82.62 119 ASP A O 1
ATOM 929 N N . SER A 1 120 ? -19.040 2.038 7.409 1.00 89.38 120 SER A N 1
ATOM 930 C CA . SER A 1 120 ? -19.476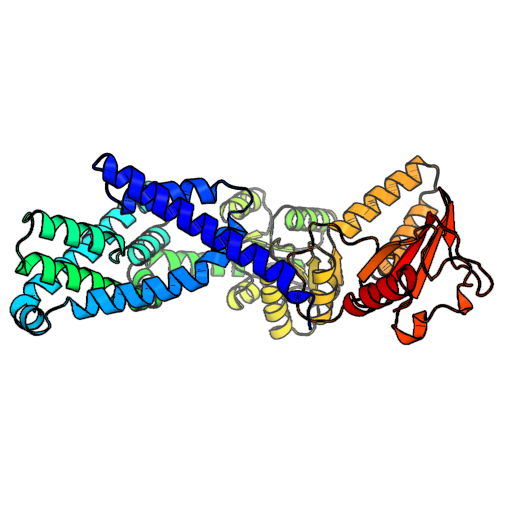 2.998 8.428 1.00 89.38 120 SER A CA 1
ATOM 931 C C . SER A 1 120 ? -19.509 2.369 9.823 1.00 89.38 120 SER A C 1
ATOM 933 O O . SER A 1 120 ? -19.090 2.995 10.798 1.00 89.38 120 SER A O 1
ATOM 935 N N . LEU A 1 121 ? -19.983 1.122 9.934 1.00 89.69 121 LEU A N 1
ATOM 936 C CA . LEU A 1 121 ? -20.024 0.390 11.199 1.00 89.69 121 LEU A CA 1
ATOM 937 C C . LEU A 1 121 ? -18.622 -0.022 11.668 1.00 89.69 121 LEU A C 1
ATOM 939 O O . LEU A 1 121 ? -18.328 0.087 12.857 1.00 89.69 121 LEU A O 1
ATOM 943 N N . LYS A 1 122 ? -17.738 -0.437 10.753 1.00 88.88 122 LYS A N 1
ATOM 944 C CA . LYS A 1 122 ? -16.329 -0.715 11.074 1.00 88.88 122 LYS A CA 1
ATOM 945 C C . LYS A 1 122 ? -15.627 0.531 11.597 1.00 88.88 122 LYS A C 1
ATOM 947 O O . LYS A 1 122 ? -15.062 0.493 12.685 1.00 88.88 122 LYS A O 1
ATOM 952 N N . THR A 1 123 ? -15.733 1.651 10.884 1.00 91.69 123 THR A N 1
ATOM 953 C CA . THR A 1 123 ? -15.161 2.936 11.307 1.00 91.69 123 THR A CA 1
ATOM 954 C C . THR A 1 123 ? -15.701 3.365 12.671 1.00 91.69 123 THR A C 1
ATOM 956 O O . THR A 1 123 ? -14.933 3.806 13.524 1.00 91.69 123 THR A O 1
ATOM 959 N N . ALA A 1 124 ? -17.002 3.178 12.914 1.00 93.25 124 ALA A N 1
ATOM 960 C CA . ALA A 1 124 ? -17.621 3.459 14.205 1.00 93.25 124 ALA A CA 1
ATOM 961 C C . ALA A 1 124 ? -17.035 2.621 15.345 1.00 93.25 124 ALA A C 1
ATOM 963 O O . ALA A 1 124 ? -16.703 3.179 16.387 1.00 93.25 124 ALA A O 1
ATOM 964 N N . LEU A 1 125 ? -16.868 1.310 15.149 1.00 91.62 125 LEU A N 1
ATOM 965 C CA . LEU A 1 125 ? -16.259 0.421 16.143 1.00 91.62 125 LEU A CA 1
ATOM 966 C C . LEU A 1 125 ? -14.781 0.752 16.378 1.00 91.62 125 LEU A C 1
ATOM 968 O O . LEU A 1 125 ? -14.326 0.723 17.518 1.00 91.62 125 LEU A O 1
ATOM 972 N N . TYR A 1 126 ? -14.049 1.116 15.323 1.00 91.25 126 TYR A N 1
ATOM 973 C CA . TYR A 1 126 ? -12.619 1.427 15.399 1.00 91.25 126 TYR A CA 1
ATOM 974 C C . TYR A 1 126 ? -12.354 2.704 16.195 1.00 91.25 126 TYR A C 1
ATOM 976 O O . TYR A 1 126 ? -11.374 2.797 16.930 1.00 91.25 126 TYR A O 1
ATOM 984 N N . LEU A 1 127 ? -13.252 3.681 16.079 1.00 92.69 127 LEU A N 1
ATOM 985 C CA . LEU A 1 127 ? -13.123 4.977 16.735 1.00 92.69 127 LEU A CA 1
ATOM 986 C C . LEU A 1 127 ? -13.936 5.091 18.032 1.00 92.69 127 LEU A C 1
ATOM 988 O O . LEU A 1 127 ? -13.900 6.153 18.653 1.00 92.69 127 LEU A O 1
ATOM 992 N N . ALA A 1 128 ? -14.641 4.040 18.466 1.00 92.69 128 ALA A N 1
ATOM 993 C CA . ALA A 1 128 ? -15.534 4.080 19.630 1.00 92.69 128 ALA A CA 1
ATOM 994 C C . ALA A 1 128 ? -14.809 4.321 20.967 1.00 92.69 128 ALA A C 1
ATOM 996 O O . ALA A 1 128 ? -15.393 4.914 21.873 1.00 92.69 128 ALA A O 1
ATOM 997 N N . GLN A 1 129 ? -13.552 3.886 21.101 1.00 93.12 129 GLN A N 1
ATOM 998 C CA . GLN A 1 129 ? -12.787 4.015 22.347 1.00 93.12 129 GLN A CA 1
ATOM 999 C C . GLN A 1 129 ? -12.514 5.475 22.745 1.00 93.12 129 GLN A C 1
ATOM 1001 O O . GLN A 1 129 ? -12.509 6.385 21.910 1.00 93.12 129 GLN A O 1
ATOM 1006 N N . GLY A 1 130 ? -12.234 5.710 24.025 1.00 89.19 130 GLY A N 1
ATOM 1007 C CA . GLY A 1 130 ? -11.718 6.992 24.496 1.00 89.19 130 GLY A CA 1
ATOM 1008 C C . GLY A 1 130 ? -10.314 7.277 23.951 1.00 89.19 130 GLY A C 1
ATOM 1009 O O . GLY A 1 130 ? -9.537 6.358 23.710 1.00 89.19 130 GLY A O 1
ATOM 1010 N N . GLY A 1 131 ? -10.002 8.554 23.720 1.00 87.06 131 GLY A N 1
ATOM 1011 C CA . GLY A 1 131 ? -8.660 8.997 23.330 1.00 87.06 131 GLY A CA 1
ATOM 1012 C C . GLY A 1 131 ? -7.845 9.456 24.539 1.00 87.06 131 GLY A C 1
ATOM 1013 O O . GLY A 1 131 ? -8.418 9.867 25.547 1.00 87.06 131 GLY A O 1
ATOM 1014 N N . GLU A 1 132 ? -6.518 9.447 24.421 1.00 85.94 132 GLU A N 1
ATOM 1015 C CA . GLU A 1 132 ? -5.590 9.851 25.495 1.00 85.94 132 GLU A CA 1
ATOM 1016 C C . GLU A 1 132 ? -5.798 11.300 25.952 1.00 85.94 132 GLU A C 1
ATOM 1018 O O . GLU A 1 132 ? -5.696 11.614 27.138 1.00 85.94 132 GLU A O 1
ATOM 1023 N N . PHE A 1 133 ? -6.207 12.172 25.028 1.00 84.12 133 PHE A N 1
ATOM 1024 C CA . PHE A 1 133 ? -6.568 13.558 25.324 1.00 84.12 133 PHE A CA 1
ATOM 1025 C C . PHE A 1 133 ? -7.710 13.680 26.351 1.00 84.12 133 PHE A C 1
ATOM 1027 O O . PHE A 1 133 ? -7.798 14.672 27.072 1.00 84.12 133 PHE A O 1
ATOM 1034 N N . GLY A 1 134 ? -8.561 12.654 26.474 1.00 87.69 134 GLY A N 1
ATOM 1035 C CA . GLY A 1 134 ? -9.617 12.609 27.483 1.00 87.69 134 GLY A CA 1
ATOM 1036 C C . GLY A 1 134 ? -9.078 12.680 28.913 1.00 87.69 134 GLY A C 1
ATOM 1037 O O . GLY A 1 134 ? -9.664 13.368 29.741 1.00 87.69 134 GLY A O 1
ATOM 1038 N N . PHE A 1 135 ? -7.934 12.051 29.198 1.00 87.00 135 PHE A N 1
ATOM 1039 C CA . PHE A 1 135 ? -7.310 12.112 30.524 1.00 87.00 135 PHE A CA 1
ATOM 1040 C C . PHE A 1 135 ? -6.789 13.506 30.856 1.00 87.00 135 PHE A C 1
ATOM 1042 O O . PHE A 1 135 ? -6.922 13.958 31.989 1.00 87.00 135 PHE A O 1
ATOM 1049 N N . VAL A 1 136 ? -6.224 14.198 29.864 1.00 83.25 136 VAL A N 1
ATOM 1050 C CA . VAL A 1 136 ? -5.750 15.577 30.028 1.00 83.25 136 VAL A CA 1
ATOM 1051 C C . VAL A 1 136 ? -6.929 16.494 30.353 1.00 83.25 136 VAL A C 1
ATOM 1053 O O . VAL A 1 136 ? -6.863 17.266 31.304 1.00 83.25 136 VAL A O 1
ATOM 1056 N N . MET A 1 137 ? -8.040 16.355 29.623 1.00 86.44 137 MET A N 1
ATOM 1057 C CA . MET A 1 137 ? -9.259 17.129 29.877 1.00 86.44 137 MET A CA 1
ATOM 1058 C C . MET A 1 137 ? -9.873 16.836 31.248 1.00 86.44 137 MET A C 1
ATOM 1060 O O . MET A 1 137 ? -10.279 17.771 31.932 1.00 86.44 137 MET A O 1
ATOM 1064 N N . LEU A 1 138 ? -9.922 15.567 31.666 1.00 88.50 138 LEU A N 1
ATOM 1065 C CA . LEU A 1 138 ? -10.418 15.186 32.993 1.00 88.50 138 LEU A CA 1
ATOM 1066 C C . LEU A 1 138 ? -9.536 15.753 34.110 1.00 88.50 138 LEU A C 1
ATOM 1068 O O . LEU A 1 138 ? -10.068 16.308 35.063 1.00 88.50 138 LEU A O 1
ATOM 1072 N N . ALA A 1 139 ? -8.210 15.698 33.956 1.00 83.94 139 ALA A N 1
ATOM 1073 C CA . ALA A 1 139 ? -7.279 16.255 34.933 1.00 83.94 139 ALA A CA 1
ATOM 1074 C C . ALA A 1 139 ? -7.429 17.779 35.079 1.00 83.94 139 ALA A C 1
ATOM 1076 O O . ALA A 1 139 ? -7.422 18.290 36.195 1.00 83.94 139 ALA A O 1
ATOM 1077 N N . ILE A 1 140 ? -7.597 18.508 33.968 1.00 84.62 140 ILE A N 1
ATOM 1078 C CA . ILE A 1 140 ? -7.859 19.957 34.000 1.00 84.62 140 ILE A CA 1
ATOM 1079 C C . ILE A 1 140 ? -9.218 20.238 34.654 1.00 84.62 140 ILE A C 1
ATOM 1081 O O . ILE A 1 140 ? -9.329 21.129 35.490 1.00 84.62 140 ILE A O 1
ATOM 1085 N N . ALA A 1 141 ? -10.252 19.468 34.308 1.00 89.31 141 ALA A N 1
ATOM 1086 C CA . ALA A 1 141 ? -11.583 19.634 34.883 1.00 89.31 141 ALA A CA 1
ATOM 1087 C C . ALA A 1 141 ? -11.603 19.377 36.401 1.00 89.31 141 ALA A C 1
ATOM 1089 O O . ALA A 1 141 ? -12.293 20.098 37.120 1.00 89.31 141 ALA A O 1
ATOM 1090 N N . GLY A 1 142 ? -10.828 18.399 36.881 1.00 86.81 142 GLY A N 1
ATOM 1091 C CA . GLY A 1 142 ? -10.626 18.136 38.307 1.00 86.81 142 GLY A CA 1
ATOM 1092 C C . GLY A 1 142 ? -9.872 19.267 39.012 1.00 86.81 142 GLY A C 1
ATOM 1093 O O . GLY A 1 142 ? -10.292 19.708 40.074 1.00 86.81 142 GLY A O 1
ATOM 1094 N N . GLN A 1 143 ? -8.819 19.821 38.397 1.00 85.56 143 GLN A N 1
ATOM 1095 C CA . GLN A 1 143 ? -8.089 20.979 38.947 1.00 85.56 143 GLN A CA 1
ATOM 1096 C C . GLN A 1 143 ? -8.950 22.242 39.076 1.00 85.56 143 GLN A C 1
ATOM 1098 O O . GLN A 1 143 ? -8.696 23.071 39.947 1.00 85.56 143 GLN A O 1
ATOM 1103 N N . LEU A 1 144 ? -9.938 22.403 38.195 1.00 88.25 144 LEU A N 1
ATOM 1104 C CA . LEU A 1 144 ? -10.886 23.517 38.210 1.00 88.25 144 LEU A CA 1
ATOM 1105 C C . LEU A 1 144 ? -12.131 23.236 39.072 1.00 88.25 144 LEU A C 1
ATOM 1107 O O . LEU A 1 144 ? -13.085 24.011 39.005 1.00 88.25 144 LEU A O 1
ATOM 1111 N N . ASP A 1 145 ? -12.157 22.126 39.823 1.00 87.88 145 ASP A N 1
ATOM 1112 C CA . ASP A 1 145 ? -13.298 21.667 40.630 1.00 87.88 145 ASP A CA 1
ATOM 1113 C C . ASP A 1 145 ? -14.625 21.584 39.837 1.00 87.88 145 ASP A C 1
ATOM 1115 O O . ASP A 1 145 ? -15.722 21.714 40.384 1.00 87.88 145 ASP A O 1
ATOM 1119 N N . MET A 1 146 ? -14.554 21.363 38.517 1.00 92.69 146 MET A N 1
ATOM 1120 C CA . MET A 1 146 ? -15.737 21.270 37.645 1.00 92.69 146 MET A CA 1
ATOM 1121 C C . MET A 1 146 ? -16.428 19.905 37.724 1.00 92.69 146 MET A C 1
ATOM 1123 O O . MET A 1 146 ? -17.575 19.757 37.297 1.00 92.69 146 MET A O 1
ATOM 1127 N N . VAL A 1 147 ? -15.716 18.893 38.214 1.00 89.94 147 VAL A N 1
ATOM 1128 C CA . VAL A 1 147 ? -16.140 17.493 38.256 1.00 89.94 147 VAL A CA 1
ATOM 1129 C C . VAL A 1 147 ? -15.868 16.966 39.659 1.00 89.94 147 VAL A C 1
ATOM 1131 O O . VAL A 1 147 ? -14.811 17.235 40.221 1.00 89.94 147 VAL A O 1
ATOM 1134 N N . SER A 1 148 ? -16.817 16.227 40.244 1.00 90.25 148 SER A N 1
ATOM 1135 C CA . SER A 1 148 ? -16.591 15.641 41.569 1.00 90.25 148 SER A CA 1
ATOM 1136 C C . SER A 1 148 ? -15.502 14.559 41.505 1.00 90.25 148 SER A C 1
ATOM 1138 O O . SER A 1 148 ? -15.401 13.872 40.480 1.00 90.25 148 SER A O 1
ATOM 1140 N N . PRO A 1 149 ? -14.723 14.339 42.580 1.00 87.31 149 PRO A N 1
ATOM 1141 C CA . PRO A 1 149 ? -13.655 13.337 42.586 1.00 87.31 149 PRO A CA 1
ATOM 1142 C C . PRO A 1 149 ? -14.139 11.928 42.212 1.00 87.31 149 PRO A C 1
ATOM 1144 O O . PRO A 1 149 ? -13.442 11.176 41.532 1.00 87.31 149 PRO A O 1
ATOM 1147 N N . GLU A 1 150 ? -15.366 11.570 42.599 1.00 87.88 150 GLU A N 1
ATOM 1148 C CA . GLU A 1 150 ? -15.976 10.280 42.267 1.00 87.88 150 GLU A CA 1
ATOM 1149 C C . GLU A 1 150 ? -16.253 10.159 40.766 1.00 87.88 150 GLU A C 1
ATOM 1151 O O . GLU A 1 150 ? -16.018 9.107 40.166 1.00 87.88 150 GLU A O 1
ATOM 1156 N N . LEU A 1 151 ? -16.739 11.239 40.146 1.00 89.38 151 LEU A N 1
ATOM 1157 C CA . LEU A 1 151 ? -17.034 11.271 38.719 1.00 89.38 151 LEU A CA 1
ATOM 1158 C C . LEU A 1 151 ? -15.746 11.302 37.885 1.00 89.38 151 LEU A C 1
ATOM 1160 O O . LEU A 1 151 ? -15.689 10.642 36.850 1.00 89.38 151 LEU A O 1
ATOM 1164 N N . GLU A 1 152 ? -14.706 12.001 38.348 1.00 89.56 152 GLU A N 1
ATOM 1165 C CA . GLU A 1 152 ? -13.381 12.006 37.717 1.00 89.56 152 GLU A CA 1
ATOM 1166 C C . GLU A 1 152 ? -12.762 10.600 37.721 1.00 89.56 152 GLU A C 1
ATOM 1168 O O . GLU A 1 152 ? -12.319 10.115 36.674 1.00 89.56 152 GLU A O 1
ATOM 1173 N N . GLN A 1 153 ? -12.798 9.908 38.866 1.00 90.19 153 GLN A N 1
ATOM 1174 C CA . GLN A 1 153 ? -12.334 8.522 38.991 1.00 90.19 153 GLN A CA 1
ATOM 1175 C C . GLN A 1 153 ? -13.137 7.578 38.086 1.00 90.19 153 GLN A C 1
ATOM 1177 O O . GLN A 1 153 ? -12.559 6.787 37.334 1.00 90.19 153 GLN A O 1
ATOM 1182 N N . ALA A 1 154 ? -14.470 7.694 38.086 1.00 91.12 154 ALA A N 1
ATOM 1183 C CA . ALA A 1 154 ? -15.331 6.856 37.257 1.00 91.12 154 ALA A CA 1
ATOM 1184 C C . ALA A 1 154 ? -15.117 7.092 35.750 1.00 91.12 154 ALA A C 1
ATOM 1186 O O . ALA A 1 154 ? -15.079 6.132 34.976 1.00 91.12 154 ALA A O 1
ATOM 1187 N N . ALA A 1 155 ? -14.949 8.348 35.327 1.00 92.12 155 ALA A N 1
ATOM 1188 C CA . ALA A 1 155 ? -14.687 8.710 33.937 1.00 92.12 155 ALA A CA 1
ATOM 1189 C C . ALA A 1 155 ? -13.296 8.250 33.479 1.00 92.12 155 ALA A C 1
ATOM 1191 O O . ALA A 1 155 ? -13.171 7.657 32.407 1.00 92.12 155 ALA A O 1
ATOM 1192 N N . THR A 1 156 ? -12.268 8.447 34.310 1.00 91.12 156 THR A N 1
ATOM 1193 C CA . THR A 1 156 ? -10.895 7.985 34.043 1.00 91.12 156 THR A CA 1
ATOM 1194 C C . THR A 1 156 ? -10.868 6.473 33.835 1.00 91.12 156 THR A C 1
ATOM 1196 O O . THR A 1 156 ? -10.311 5.977 32.852 1.00 91.12 156 THR A O 1
ATOM 1199 N N . ALA A 1 157 ? -11.544 5.724 34.706 1.00 91.69 157 ALA A N 1
ATOM 1200 C CA . ALA A 1 157 ? -11.631 4.279 34.575 1.00 91.69 157 ALA A CA 1
ATOM 1201 C C . ALA A 1 157 ? -12.439 3.828 33.353 1.00 91.69 157 ALA A C 1
ATOM 1203 O O . ALA A 1 157 ? -12.056 2.863 32.695 1.00 91.69 157 ALA A O 1
ATOM 1204 N N . ALA A 1 158 ? -13.526 4.526 33.008 1.00 92.69 158 ALA A N 1
ATOM 1205 C CA . ALA A 1 158 ? -14.291 4.241 31.798 1.00 92.69 158 ALA A CA 1
ATOM 1206 C C . ALA A 1 158 ? -13.440 4.426 30.528 1.00 92.69 158 ALA A C 1
ATOM 1208 O O . ALA A 1 158 ? -13.477 3.575 29.639 1.00 92.69 158 ALA A O 1
ATOM 1209 N N . VAL A 1 159 ? -12.625 5.486 30.450 1.00 92.75 159 VAL A N 1
ATOM 1210 C CA . VAL A 1 159 ? -11.696 5.696 29.326 1.00 92.75 159 VAL A CA 1
ATOM 1211 C C . VAL A 1 159 ? -10.654 4.575 29.267 1.00 92.75 159 VAL A C 1
ATOM 1213 O O . VAL A 1 159 ? -10.489 3.972 28.206 1.00 92.75 159 VAL A O 1
ATOM 1216 N N . LEU A 1 160 ? -10.015 4.219 30.387 1.00 91.06 160 LEU A N 1
ATOM 1217 C CA . LEU A 1 160 ? -9.032 3.124 30.428 1.00 91.06 160 LEU A CA 1
ATOM 1218 C C . LEU A 1 160 ? -9.634 1.771 30.025 1.00 91.06 160 LEU A C 1
ATOM 1220 O O . LEU A 1 160 ? -9.081 1.074 29.176 1.00 91.06 160 LEU A O 1
ATOM 1224 N N . LEU A 1 161 ? -10.794 1.411 30.579 1.00 91.88 161 LEU A N 1
ATOM 1225 C CA . LEU A 1 161 ? -11.495 0.180 30.211 1.00 91.88 161 LEU A CA 1
ATOM 1226 C C . LEU A 1 161 ? -11.882 0.175 28.730 1.00 91.88 161 LEU A C 1
ATOM 1228 O O . LEU A 1 161 ? -11.790 -0.867 28.086 1.00 91.88 161 LEU A O 1
ATOM 1232 N N . SER A 1 162 ? -12.263 1.324 28.164 1.00 94.00 162 SER A N 1
ATOM 1233 C CA . SER A 1 162 ? -12.575 1.421 26.735 1.00 94.00 162 SER A CA 1
ATOM 1234 C C . SER A 1 162 ? -11.366 1.096 25.848 1.00 94.00 162 SER A C 1
ATOM 1236 O O . SER A 1 162 ? -11.534 0.409 24.844 1.00 94.00 162 SER A O 1
ATOM 1238 N N . MET A 1 163 ? -10.157 1.509 26.249 1.00 92.25 163 MET A N 1
ATOM 1239 C CA . MET A 1 163 ? -8.911 1.202 25.535 1.00 92.25 163 MET A CA 1
ATOM 1240 C C . MET A 1 163 ? -8.522 -0.273 25.669 1.00 92.25 163 MET A C 1
ATOM 1242 O O . MET A 1 163 ? -8.063 -0.877 24.705 1.00 92.25 163 MET A O 1
ATOM 1246 N N . ILE A 1 164 ? -8.771 -0.888 26.832 1.00 91.38 164 ILE A N 1
ATOM 1247 C CA . ILE A 1 164 ? -8.589 -2.337 27.025 1.00 91.38 164 ILE A CA 1
ATOM 1248 C C . ILE A 1 164 ? -9.562 -3.129 26.142 1.00 91.38 164 ILE A C 1
ATOM 1250 O O . ILE A 1 164 ? -9.189 -4.146 25.566 1.00 91.38 164 ILE A O 1
ATOM 1254 N N . ILE A 1 165 ? -10.809 -2.667 26.019 1.00 92.12 165 ILE A N 1
ATOM 1255 C CA . ILE A 1 165 ? -11.853 -3.311 25.209 1.00 92.12 165 ILE A CA 1
ATOM 1256 C C . ILE A 1 165 ? -11.592 -3.138 23.702 1.00 92.12 165 ILE A C 1
ATOM 1258 O O . ILE A 1 165 ? -11.981 -3.993 22.906 1.00 92.12 165 ILE A O 1
ATOM 1262 N N . ALA A 1 166 ? -10.919 -2.065 23.293 1.00 91.31 166 ALA A N 1
ATOM 1263 C CA . ALA A 1 166 ? -10.710 -1.725 21.893 1.00 91.31 166 ALA A CA 1
ATOM 1264 C C . ALA A 1 166 ? -10.0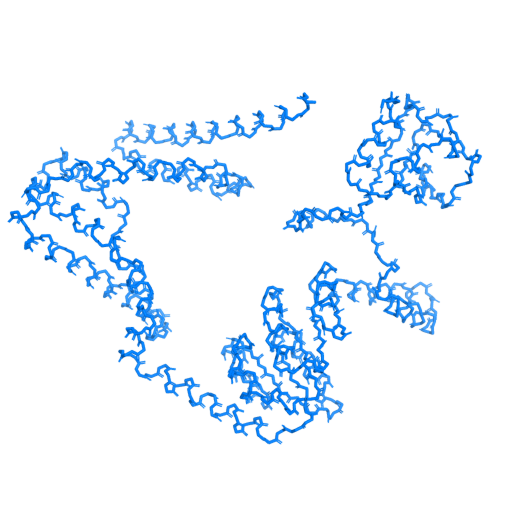55 -2.813 21.027 1.00 91.31 166 ALA A C 1
ATOM 1266 O O . ALA A 1 166 ? -10.650 -3.131 20.000 1.00 91.31 166 ALA A O 1
ATOM 1267 N N . PRO A 1 167 ? -8.918 -3.449 21.381 1.00 89.38 167 PRO A N 1
ATOM 1268 C CA . PRO A 1 167 ? -8.348 -4.520 20.558 1.00 89.38 167 PRO A CA 1
ATOM 1269 C C . PRO A 1 167 ? -9.324 -5.687 20.346 1.00 89.38 167 PRO A C 1
ATOM 1271 O O . PRO A 1 167 ? -9.350 -6.277 19.266 1.00 89.38 167 PRO A O 1
ATOM 1274 N N . PHE A 1 168 ? -10.187 -5.980 21.325 1.00 90.38 168 PHE A N 1
ATOM 1275 C CA . PHE A 1 168 ? -11.230 -6.999 21.186 1.00 90.38 168 PHE A CA 1
ATOM 1276 C C . PHE A 1 168 ? -12.366 -6.545 20.264 1.00 90.38 168 PHE A C 1
ATOM 1278 O O . PHE A 1 168 ? -12.852 -7.341 19.460 1.00 90.38 168 PHE A O 1
ATOM 1285 N N . LEU A 1 169 ? -12.771 -5.272 20.334 1.00 86.44 169 LEU A N 1
ATOM 1286 C CA . LEU A 1 169 ? -13.730 -4.692 19.388 1.00 86.44 169 LEU A CA 1
ATOM 1287 C C . LEU A 1 169 ? -13.175 -4.677 17.962 1.00 86.44 169 LEU A C 1
ATOM 1289 O O . LEU A 1 169 ? -13.908 -5.003 17.034 1.00 86.44 169 LEU A O 1
ATOM 1293 N N . LEU A 1 170 ? -11.893 -4.346 17.791 1.00 84.81 170 LEU A N 1
ATOM 1294 C CA . LEU A 1 170 ? -11.202 -4.344 16.502 1.00 84.81 170 LEU A CA 1
ATOM 1295 C C . LEU A 1 170 ? -11.134 -5.759 15.919 1.00 84.81 170 LEU A C 1
ATOM 1297 O O . LEU A 1 170 ? -11.607 -5.979 14.805 1.00 84.81 170 LEU A O 1
ATOM 1301 N N . GLY A 1 171 ? -10.638 -6.733 16.688 1.00 81.94 171 GLY A N 1
ATOM 1302 C CA . GLY A 1 171 ? -10.541 -8.129 16.247 1.00 81.94 171 GLY A CA 1
ATOM 1303 C C . GLY A 1 171 ? -11.901 -8.801 16.020 1.00 81.94 171 GLY A C 1
ATOM 1304 O O . GLY A 1 171 ? -12.040 -9.637 15.132 1.00 81.94 171 GLY A O 1
ATOM 1305 N N . GLY A 1 172 ? -12.929 -8.421 16.786 1.00 81.19 172 GLY A N 1
ATOM 1306 C CA . GLY A 1 172 ? -14.299 -8.925 16.642 1.00 81.19 172 GLY A CA 1
ATOM 1307 C C . GLY A 1 172 ? -15.166 -8.155 15.640 1.00 81.19 172 GLY A C 1
ATOM 1308 O O . GLY A 1 172 ? -16.300 -8.568 15.378 1.00 81.19 172 GLY A O 1
ATOM 1309 N N . SER A 1 173 ? -14.667 -7.046 15.086 1.00 81.75 173 SER A N 1
ATOM 1310 C CA . SER A 1 173 ? -15.449 -6.125 14.252 1.00 81.75 173 SER A CA 1
ATOM 1311 C C . SER A 1 173 ? -16.006 -6.801 13.002 1.00 81.75 173 SER A C 1
ATOM 1313 O O . SER A 1 173 ? -17.182 -6.629 12.695 1.00 81.75 173 SER A O 1
ATOM 1315 N N . ASP A 1 174 ? -15.218 -7.639 12.327 1.00 74.25 174 ASP A N 1
ATOM 1316 C CA . ASP A 1 174 ? -15.650 -8.358 11.126 1.00 74.25 174 ASP A CA 1
ATOM 1317 C C . ASP A 1 174 ? -16.804 -9.325 11.413 1.00 74.25 174 ASP A C 1
ATOM 1319 O O . ASP A 1 174 ? -17.770 -9.393 10.650 1.00 74.25 174 ASP A O 1
ATOM 1323 N N . ALA A 1 175 ? -16.754 -10.027 12.548 1.00 75.31 175 ALA A N 1
ATOM 1324 C CA . ALA A 1 175 ? -17.813 -10.939 12.968 1.00 75.31 175 ALA A CA 1
ATOM 1325 C C . ALA A 1 175 ? -19.084 -10.185 13.401 1.00 75.31 175 ALA A C 1
ATOM 1327 O O . ALA A 1 175 ? -20.198 -10.602 13.070 1.00 75.31 175 ALA A O 1
ATOM 1328 N N . LEU A 1 176 ? -18.933 -9.066 14.119 1.00 75.38 176 LEU A N 1
ATOM 1329 C CA . LEU A 1 176 ? -20.041 -8.204 14.547 1.00 75.38 176 LEU A CA 1
ATOM 1330 C C . LEU A 1 176 ? -20.743 -7.554 13.351 1.00 75.38 176 LEU A C 1
ATOM 1332 O O . LEU A 1 176 ? -21.968 -7.620 13.237 1.00 75.38 176 LEU A O 1
ATOM 1336 N N . VAL A 1 177 ? -19.967 -6.984 12.429 1.00 76.56 177 VAL A N 1
ATOM 1337 C CA . VAL A 1 177 ? -20.466 -6.357 11.201 1.00 76.56 177 VAL A CA 1
ATOM 1338 C C . VAL A 1 177 ? -21.112 -7.406 10.301 1.00 76.56 177 VAL A C 1
ATOM 1340 O O . VAL A 1 177 ? -22.205 -7.167 9.800 1.00 76.56 177 VAL A O 1
ATOM 1343 N N . GLY A 1 178 ? -20.512 -8.592 10.155 1.00 64.12 178 GLY A N 1
ATOM 1344 C CA . GLY A 1 178 ? -21.085 -9.691 9.372 1.00 64.12 178 GLY A CA 1
ATOM 1345 C C . GLY A 1 178 ? -22.413 -10.226 9.924 1.00 64.12 178 GLY A C 1
ATOM 1346 O O . GLY A 1 178 ? -23.272 -10.648 9.153 1.00 64.12 178 GLY A O 1
ATOM 1347 N N . ARG A 1 179 ? -22.630 -10.171 11.247 1.00 69.75 179 ARG A N 1
ATOM 1348 C CA . ARG A 1 179 ? -23.917 -10.538 11.871 1.00 69.75 179 ARG A CA 1
ATOM 1349 C C . ARG A 1 179 ? -24.991 -9.460 11.724 1.00 69.75 179 ARG A C 1
ATOM 1351 O O . ARG A 1 179 ? -26.161 -9.804 11.574 1.00 69.75 179 ARG A O 1
ATOM 1358 N N . LEU A 1 180 ? -24.610 -8.184 11.796 1.00 67.38 180 LEU A N 1
ATOM 1359 C CA . LEU A 1 180 ? -25.535 -7.044 11.755 1.00 67.38 180 LEU A CA 1
ATOM 1360 C C . LEU A 1 180 ? -25.873 -6.595 10.328 1.00 67.38 180 LEU A C 1
ATOM 1362 O O . LEU A 1 180 ? -26.975 -6.119 10.071 1.00 67.38 180 LEU A O 1
ATOM 1366 N N . VAL A 1 181 ? -24.948 -6.779 9.389 1.00 60.53 181 VAL A N 1
ATOM 1367 C CA . VAL A 1 181 ? -25.080 -6.382 7.987 1.00 60.53 181 VAL A CA 1
ATOM 1368 C C . VAL A 1 181 ? -25.034 -7.642 7.123 1.00 60.53 181 VAL A C 1
ATOM 1370 O O . VAL A 1 181 ? -24.015 -7.964 6.521 1.00 60.53 181 VAL A O 1
ATOM 1373 N N . LYS A 1 182 ? -26.166 -8.355 7.017 1.00 50.22 182 LYS A N 1
ATOM 1374 C CA . LYS A 1 182 ? -26.317 -9.480 6.064 1.00 50.22 182 LYS A CA 1
ATOM 1375 C C . LYS A 1 182 ? -26.091 -9.064 4.599 1.00 50.22 182 LYS A C 1
ATOM 1377 O O . LYS A 1 182 ? -25.700 -9.880 3.775 1.00 50.22 182 LYS A O 1
ATOM 1382 N N . SER A 1 183 ? -26.252 -7.777 4.285 1.00 49.25 183 SER A N 1
ATOM 1383 C CA . SER A 1 183 ? -26.180 -7.258 2.915 1.00 49.25 183 SER A CA 1
ATOM 1384 C C . SER A 1 183 ? -24.782 -7.298 2.277 1.00 49.25 183 SER A C 1
ATOM 1386 O O . SER A 1 183 ? -24.708 -7.342 1.055 1.00 49.25 183 SER A O 1
ATOM 1388 N N . SER A 1 184 ? -23.676 -7.308 3.034 1.00 46.94 184 SER A N 1
ATOM 1389 C CA . SER A 1 184 ? -22.330 -7.310 2.426 1.00 46.94 184 SER A CA 1
ATOM 1390 C C . SER A 1 184 ? -21.848 -8.709 2.023 1.00 46.94 184 SER A C 1
ATOM 1392 O O . SER A 1 184 ? -21.138 -8.847 1.030 1.00 46.94 184 SER A O 1
ATOM 1394 N N . TRP A 1 185 ? -22.270 -9.756 2.739 1.00 41.88 185 TRP A N 1
ATOM 1395 C CA . TRP A 1 185 ? -21.994 -11.150 2.368 1.00 41.88 185 TRP A CA 1
ATOM 1396 C C . TRP A 1 185 ? -22.895 -11.643 1.233 1.00 41.88 185 TRP A C 1
ATOM 1398 O O . TRP A 1 185 ? -22.413 -12.352 0.349 1.00 41.88 185 TRP A O 1
ATOM 1408 N N . ASP A 1 186 ? -24.161 -11.218 1.196 1.00 44.69 186 ASP A N 1
ATOM 1409 C CA . ASP A 1 186 ? -25.046 -11.508 0.063 1.00 44.69 186 ASP A CA 1
ATOM 1410 C C . ASP A 1 186 ? -24.532 -10.836 -1.221 1.00 44.69 186 ASP A C 1
ATOM 1412 O O . ASP A 1 186 ? -24.468 -11.484 -2.257 1.00 44.69 186 ASP A O 1
ATOM 1416 N N . MET A 1 187 ? -24.031 -9.594 -1.157 1.00 48.47 187 MET A N 1
ATOM 1417 C CA . MET A 1 187 ? -23.412 -8.944 -2.324 1.00 48.47 187 MET A CA 1
ATOM 1418 C C . MET A 1 187 ? -22.136 -9.659 -2.772 1.00 48.47 187 MET A C 1
ATOM 1420 O O . MET A 1 187 ? -21.938 -9.878 -3.956 1.00 48.47 187 MET A O 1
ATOM 1424 N N . LYS A 1 188 ? -21.287 -10.079 -1.827 1.00 51.59 188 LYS A N 1
ATOM 1425 C CA . LYS A 1 188 ? -20.026 -10.769 -2.125 1.00 51.59 188 LYS A CA 1
ATOM 1426 C C . LYS A 1 188 ? -20.246 -12.169 -2.695 1.00 51.59 188 LYS A C 1
ATOM 1428 O O . LYS A 1 188 ? -19.471 -12.596 -3.539 1.00 51.59 188 LYS A O 1
ATOM 1433 N N . SER A 1 189 ? -21.280 -12.881 -2.246 1.00 51.44 189 SER A N 1
ATOM 1434 C CA . SER A 1 189 ? -21.662 -14.190 -2.792 1.00 51.44 189 SER A CA 1
ATOM 1435 C C . SER A 1 189 ? -22.381 -14.072 -4.139 1.00 51.44 189 SER A C 1
ATOM 1437 O O . SER A 1 189 ? -22.121 -14.888 -5.018 1.00 51.44 189 SER A O 1
ATOM 1439 N N . LEU A 1 190 ? -23.197 -13.032 -4.344 1.00 55.47 190 LEU A N 1
ATOM 1440 C CA . LEU A 1 190 ? -23.765 -12.687 -5.651 1.00 55.47 190 LEU A CA 1
ATOM 1441 C C . LEU A 1 190 ? -22.683 -12.248 -6.644 1.00 55.47 190 LEU A C 1
ATOM 1443 O O . LEU A 1 190 ? -22.710 -12.697 -7.785 1.00 55.47 190 LEU A O 1
ATOM 1447 N N . ASP A 1 191 ? -21.704 -11.448 -6.215 1.00 63.28 191 ASP A N 1
ATOM 1448 C CA . ASP A 1 191 ? -20.558 -11.051 -7.034 1.00 63.28 191 ASP A CA 1
ATOM 1449 C C . ASP A 1 191 ? -19.728 -12.279 -7.398 1.00 63.28 191 ASP A C 1
ATOM 1451 O O . ASP A 1 191 ? -19.513 -12.516 -8.581 1.00 63.28 191 ASP A O 1
ATOM 1455 N N . LEU A 1 192 ? -19.361 -13.129 -6.430 1.00 60.28 192 LEU A N 1
ATOM 1456 C CA . LEU A 1 192 ? -18.606 -14.359 -6.700 1.00 60.28 192 LEU A CA 1
ATOM 1457 C C . LEU A 1 192 ? -19.378 -15.320 -7.617 1.00 60.28 192 LEU A C 1
ATOM 1459 O O . LEU A 1 192 ? -18.785 -15.950 -8.487 1.00 60.28 192 LEU A O 1
ATOM 1463 N N . HIS A 1 193 ? -20.701 -15.414 -7.461 1.00 59.69 193 HIS A N 1
ATOM 1464 C CA . HIS A 1 193 ? -21.550 -16.207 -8.344 1.00 59.69 193 HIS A CA 1
ATOM 1465 C C . HIS A 1 193 ? -21.636 -15.602 -9.751 1.00 59.69 193 HIS A C 1
ATOM 1467 O O . HIS A 1 193 ? -21.501 -16.330 -10.729 1.00 59.69 193 HIS A O 1
ATOM 1473 N N . SER A 1 194 ? -21.796 -14.282 -9.876 1.00 64.12 194 SER A N 1
ATOM 1474 C CA . SER A 1 194 ? -21.797 -13.589 -11.170 1.00 64.12 194 SER A CA 1
ATOM 1475 C C . SER A 1 194 ? -20.453 -13.733 -11.886 1.00 64.12 194 SER A C 1
ATOM 1477 O O . SER A 1 194 ? -20.428 -14.030 -13.075 1.00 64.12 194 SER A O 1
ATOM 1479 N N . MET A 1 195 ? -19.349 -13.640 -11.138 1.00 64.56 195 MET A N 1
ATOM 1480 C CA . MET A 1 195 ? -17.989 -13.889 -11.609 1.00 64.56 195 MET A CA 1
ATOM 1481 C C . MET A 1 195 ? -17.832 -15.315 -12.105 1.00 64.56 195 MET A C 1
ATOM 1483 O O . MET A 1 195 ? -17.345 -15.518 -13.210 1.00 64.56 195 MET A O 1
ATOM 1487 N N . LEU A 1 196 ? -18.276 -16.296 -11.316 1.00 63.41 196 LEU A N 1
ATOM 1488 C CA . LEU A 1 196 ? -18.268 -17.699 -11.714 1.00 63.41 196 LEU A CA 1
ATOM 1489 C C . LEU A 1 196 ? -19.065 -17.904 -12.999 1.00 63.41 196 LEU A C 1
ATOM 1491 O O . LEU A 1 196 ? -18.569 -18.556 -13.904 1.00 63.41 196 LEU A O 1
ATOM 1495 N N . VAL A 1 197 ? -20.268 -17.343 -13.119 1.00 61.66 197 VAL A N 1
ATOM 1496 C CA . VAL A 1 197 ? -21.103 -17.466 -14.325 1.00 61.66 197 VAL A CA 1
ATOM 1497 C C . VAL A 1 197 ? -20.423 -16.839 -15.546 1.00 61.66 197 VAL A C 1
ATOM 1499 O O . VAL A 1 197 ? -20.373 -17.459 -16.608 1.00 61.66 197 VAL A O 1
ATOM 1502 N N . GLU A 1 198 ? -19.854 -15.646 -15.394 1.00 68.06 198 GLU A N 1
ATOM 1503 C CA . GLU A 1 198 ? -19.182 -14.917 -16.470 1.00 68.06 198 GLU A CA 1
ATOM 1504 C C . GLU A 1 198 ? -17.885 -15.624 -16.902 1.00 68.06 198 GLU A C 1
ATOM 1506 O O . GLU A 1 198 ? -17.660 -15.862 -18.093 1.00 68.06 198 GLU A O 1
ATOM 1511 N N . ALA A 1 199 ? -17.084 -16.080 -15.936 1.00 64.88 199 ALA A N 1
ATOM 1512 C CA . ALA A 1 199 ? -15.866 -16.843 -16.171 1.00 64.88 199 ALA A CA 1
ATOM 1513 C C . ALA A 1 199 ? -16.149 -18.270 -16.665 1.00 64.88 199 ALA A C 1
ATOM 1515 O O . ALA A 1 199 ? -15.338 -18.824 -17.409 1.00 64.88 199 ALA A O 1
ATOM 1516 N N . MET A 1 200 ? -17.260 -18.911 -16.281 1.00 60.84 200 MET A N 1
ATOM 1517 C CA . MET A 1 200 ? -17.605 -20.283 -16.697 1.00 60.84 200 MET A CA 1
ATOM 1518 C C . MET A 1 200 ? -17.703 -20.410 -18.218 1.00 60.84 200 MET A C 1
ATOM 1520 O O . MET A 1 200 ? -17.365 -21.460 -18.760 1.00 60.84 200 MET A O 1
ATOM 1524 N N . SER A 1 201 ? -18.074 -19.331 -18.911 1.00 61.81 201 SER A N 1
ATOM 1525 C CA . SER A 1 201 ? -18.115 -19.288 -20.377 1.00 61.81 201 SER A CA 1
ATOM 1526 C C . SER A 1 201 ? -16.734 -19.260 -21.054 1.00 61.81 201 SER A C 1
ATOM 1528 O O . SER A 1 201 ? -16.650 -19.460 -22.263 1.00 61.81 201 SER A O 1
ATOM 1530 N N . LYS A 1 202 ? -15.647 -19.031 -20.300 1.00 68.00 202 LYS A N 1
ATOM 1531 C CA . LYS A 1 202 ? -14.293 -18.828 -20.836 1.00 68.00 202 LYS A CA 1
ATOM 1532 C C . LYS A 1 202 ? -13.313 -19.912 -20.382 1.00 68.00 202 LYS A C 1
ATOM 1534 O O . LYS A 1 202 ? -13.014 -20.026 -19.196 1.00 68.00 202 LYS A O 1
ATOM 1539 N N . SER A 1 203 ? -12.756 -20.669 -21.320 1.00 77.25 203 SER A N 1
ATOM 1540 C CA . SER A 1 203 ? -11.592 -21.551 -21.129 1.00 77.25 203 SER A CA 1
ATOM 1541 C C . SER A 1 203 ? -10.409 -21.037 -21.949 1.00 77.25 203 SER A C 1
ATOM 1543 O O . SER A 1 203 ? -10.617 -20.283 -22.897 1.00 77.25 203 SER A O 1
ATOM 1545 N N . ASP A 1 204 ? -9.184 -21.408 -21.571 1.00 86.19 204 ASP A N 1
ATOM 1546 C CA . ASP A 1 204 ? -7.945 -21.009 -22.263 1.00 86.19 204 ASP A CA 1
ATOM 1547 C C . ASP A 1 204 ? -7.768 -19.487 -22.402 1.00 86.19 204 ASP A C 1
ATOM 1549 O O . ASP A 1 204 ? -7.134 -18.990 -23.334 1.00 86.19 204 ASP A O 1
ATOM 1553 N N . HIS A 1 205 ? -8.331 -18.736 -21.455 1.00 93.31 205 HIS A N 1
ATOM 1554 C CA . HIS A 1 205 ? -8.282 -17.281 -21.435 1.00 93.31 205 HIS A CA 1
ATOM 1555 C C . HIS A 1 205 ? -7.048 -16.767 -20.681 1.00 93.31 205 HIS A C 1
ATOM 1557 O O . HIS A 1 205 ? -6.442 -17.482 -19.878 1.00 93.31 205 HIS A O 1
ATOM 1563 N N . VAL A 1 206 ? -6.695 -15.505 -20.911 1.00 97.38 206 VAL A N 1
ATOM 1564 C CA . VAL A 1 206 ? -5.714 -14.773 -20.101 1.00 97.38 206 VAL A CA 1
ATOM 1565 C C . VAL A 1 206 ? -6.416 -14.178 -18.882 1.00 97.38 206 VAL A C 1
ATOM 1567 O O . VAL A 1 206 ? -7.352 -13.390 -19.035 1.00 97.38 206 VAL A O 1
ATOM 1570 N N . LEU A 1 207 ? -5.971 -14.530 -17.675 1.00 97.50 207 LEU A N 1
ATOM 1571 C CA . LEU A 1 207 ? -6.465 -13.912 -16.445 1.00 97.50 207 LEU A CA 1
ATOM 1572 C C . LEU A 1 207 ? -5.631 -12.665 -16.129 1.00 97.50 207 LEU A C 1
ATOM 1574 O O . LEU A 1 207 ? -4.458 -12.766 -15.775 1.00 97.50 207 LEU A O 1
ATOM 1578 N N . ILE A 1 208 ? -6.232 -11.484 -16.246 1.00 98.06 208 ILE A N 1
ATOM 1579 C CA . ILE A 1 208 ? -5.580 -10.211 -15.930 1.00 98.06 208 ILE A CA 1
ATOM 1580 C C . ILE A 1 208 ? -5.892 -9.833 -14.480 1.00 98.06 208 ILE A C 1
ATOM 1582 O O . ILE A 1 208 ? -7.049 -9.642 -14.111 1.00 98.06 208 ILE A O 1
ATOM 1586 N N . VAL A 1 209 ? -4.860 -9.668 -13.657 1.00 97.88 209 VAL A N 1
ATOM 1587 C CA . VAL A 1 209 ? -4.985 -9.181 -12.281 1.00 97.88 209 VAL A CA 1
ATOM 1588 C C . VAL A 1 209 ? -4.591 -7.706 -12.223 1.00 97.88 209 VAL A C 1
ATOM 1590 O O . VAL A 1 209 ? -3.437 -7.339 -12.451 1.00 97.88 209 VAL A O 1
ATOM 1593 N N . GLY A 1 210 ? -5.567 -6.858 -11.907 1.00 96.19 210 GLY A N 1
ATOM 1594 C CA . GLY A 1 210 ? -5.498 -5.406 -12.019 1.00 96.19 210 GLY A CA 1
ATOM 1595 C C . GLY A 1 210 ? -5.984 -4.940 -13.390 1.00 96.19 210 GLY A C 1
ATOM 1596 O O . GLY A 1 210 ? -5.361 -5.232 -14.403 1.00 96.19 210 GLY A O 1
ATOM 1597 N N . PHE A 1 211 ? -7.064 -4.161 -13.432 1.00 96.00 211 PHE A N 1
ATOM 1598 C CA . PHE A 1 211 ? -7.651 -3.587 -14.648 1.00 96.00 211 PHE A CA 1
ATOM 1599 C C . PHE A 1 211 ? -7.527 -2.056 -14.673 1.00 96.00 211 PHE A C 1
ATOM 1601 O O . PHE A 1 211 ? -8.413 -1.328 -15.124 1.00 96.00 211 PHE A O 1
ATOM 1608 N N . GLY A 1 212 ? -6.399 -1.548 -14.168 1.00 92.00 212 GLY A N 1
ATOM 1609 C CA . GLY A 1 212 ? -6.002 -0.146 -14.301 1.00 92.00 212 GLY A CA 1
ATOM 1610 C C . GLY A 1 212 ? -5.470 0.174 -15.696 1.00 92.00 212 GLY A C 1
ATOM 1611 O O . GLY A 1 212 ? -5.735 -0.539 -16.654 1.00 92.00 212 GLY A O 1
ATOM 1612 N N . ARG A 1 213 ? -4.663 1.232 -15.824 1.00 91.75 213 ARG A N 1
ATOM 1613 C CA . ARG A 1 213 ? -4.099 1.650 -17.125 1.00 91.75 213 ARG A CA 1
ATOM 1614 C C . ARG A 1 213 ? -3.323 0.527 -17.829 1.00 91.75 213 ARG A C 1
ATOM 1616 O O . ARG A 1 213 ? -3.533 0.295 -19.016 1.00 91.75 213 ARG A O 1
ATOM 1623 N N . GLY A 1 214 ? -2.463 -0.178 -17.089 1.00 92.19 214 GLY A N 1
ATOM 1624 C CA . GLY A 1 214 ? -1.703 -1.320 -17.607 1.00 92.19 214 GLY A CA 1
ATOM 1625 C C . GLY A 1 214 ? -2.619 -2.465 -18.040 1.00 92.19 214 GLY A C 1
ATOM 1626 O O . GLY A 1 214 ? -2.625 -2.830 -19.211 1.00 92.19 214 GLY A O 1
ATOM 1627 N N . GLY A 1 215 ? -3.463 -2.961 -17.130 1.00 95.56 215 GLY A N 1
ATOM 1628 C CA . GLY A 1 215 ? -4.413 -4.040 -17.418 1.00 95.56 215 GLY A CA 1
ATOM 1629 C C . GLY A 1 215 ? -5.397 -3.741 -18.550 1.00 95.56 215 GLY A C 1
ATOM 1630 O O . GLY A 1 215 ? -5.644 -4.613 -19.373 1.00 95.56 215 GLY A O 1
ATOM 1631 N N . GLN A 1 216 ? -5.898 -2.507 -18.661 1.00 95.50 216 GLN A N 1
ATOM 1632 C CA . GLN A 1 216 ? -6.753 -2.078 -19.778 1.00 95.50 216 GLN A CA 1
ATOM 1633 C C . GLN A 1 216 ? -6.005 -2.075 -21.107 1.00 95.50 216 GLN A C 1
ATOM 1635 O O . GLN A 1 216 ? -6.571 -2.439 -22.133 1.00 95.50 216 GLN A O 1
ATOM 1640 N N . THR A 1 217 ? -4.735 -1.663 -21.100 1.00 95.62 217 THR A N 1
ATOM 1641 C CA . THR A 1 217 ? -3.900 -1.687 -22.305 1.00 95.62 217 THR A CA 1
ATOM 1642 C C . THR A 1 217 ? -3.677 -3.127 -22.756 1.00 95.62 217 THR A C 1
ATOM 1644 O O . THR A 1 217 ? -3.890 -3.431 -23.926 1.00 95.62 217 THR A O 1
ATOM 1647 N N . VAL A 1 218 ? -3.339 -4.025 -21.823 1.00 96.38 218 VAL A N 1
ATOM 1648 C CA . VAL A 1 218 ? -3.211 -5.463 -22.098 1.00 96.38 218 VAL A CA 1
ATOM 1649 C C . VAL A 1 218 ? -4.529 -6.029 -22.62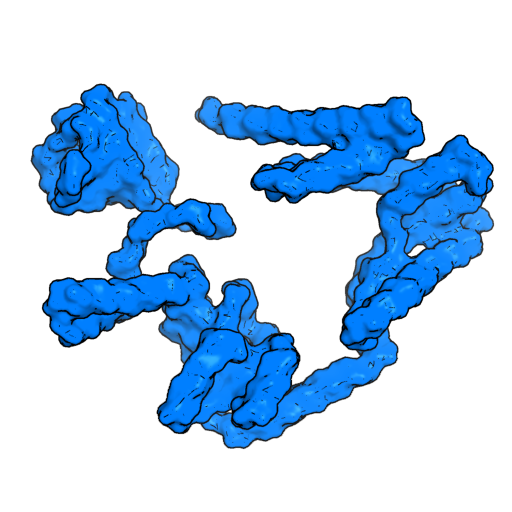9 1.00 96.38 218 VAL A C 1
ATOM 1651 O O . VAL A 1 218 ? -4.542 -6.605 -23.710 1.00 96.38 218 VAL A O 1
ATOM 1654 N N . GLY A 1 219 ? -5.645 -5.811 -21.927 1.00 95.31 219 GLY A N 1
ATOM 1655 C CA . GLY A 1 219 ? -6.963 -6.307 -22.333 1.00 95.31 219 GLY A CA 1
ATOM 1656 C C . GLY A 1 219 ? -7.378 -5.823 -23.723 1.00 95.31 219 GLY A C 1
ATOM 1657 O O . GLY A 1 219 ? -7.860 -6.612 -24.529 1.00 95.31 219 GLY A O 1
ATOM 1658 N N . ARG A 1 220 ? -7.103 -4.556 -24.054 1.00 94.94 220 ARG A N 1
ATOM 1659 C CA . ARG A 1 220 ? -7.394 -3.992 -25.378 1.00 94.94 220 ARG A CA 1
ATOM 1660 C C . ARG A 1 220 ? -6.575 -4.641 -26.490 1.00 94.94 220 ARG A C 1
ATOM 1662 O O . ARG A 1 220 ? -7.132 -4.925 -27.543 1.00 94.94 220 ARG A O 1
ATOM 1669 N N . VAL A 1 221 ? -5.278 -4.856 -26.272 1.00 96.38 221 VAL A N 1
ATOM 1670 C CA . VAL A 1 221 ? -4.418 -5.529 -27.258 1.00 96.38 221 VAL A CA 1
ATOM 1671 C C . VAL A 1 221 ? -4.860 -6.981 -27.439 1.00 96.38 221 VAL A C 1
ATOM 1673 O O . VAL A 1 221 ? -5.006 -7.432 -28.567 1.00 96.38 221 VAL A O 1
ATOM 1676 N N . LEU A 1 222 ? -5.160 -7.694 -26.349 1.00 96.00 222 LEU A N 1
ATOM 1677 C CA . LEU A 1 222 ? -5.668 -9.067 -26.424 1.00 96.00 222 LEU A CA 1
ATOM 1678 C C . LEU A 1 222 ? -7.005 -9.147 -27.172 1.00 96.00 222 LEU A C 1
ATOM 1680 O O . LEU A 1 222 ? -7.178 -10.034 -27.999 1.00 96.00 222 LEU A O 1
ATOM 1684 N N . ALA A 1 223 ? -7.918 -8.202 -26.934 1.00 93.06 223 ALA A N 1
ATOM 1685 C CA . ALA A 1 223 ? -9.190 -8.129 -27.648 1.00 93.06 223 ALA A CA 1
ATOM 1686 C C . ALA A 1 223 ? -9.016 -7.876 -29.154 1.00 93.06 223 ALA A C 1
ATOM 1688 O O . ALA A 1 223 ? -9.769 -8.426 -29.947 1.00 93.06 223 ALA A O 1
ATOM 1689 N N . GLN A 1 224 ? -8.038 -7.054 -29.551 1.00 95.12 224 GLN A N 1
ATOM 1690 C CA . GLN A 1 224 ? -7.736 -6.790 -30.964 1.00 95.12 224 GLN A CA 1
ATOM 1691 C C . GLN A 1 224 ? -7.193 -8.021 -31.695 1.00 95.12 224 GLN A C 1
ATOM 1693 O O . GLN A 1 224 ? -7.437 -8.169 -32.887 1.00 95.12 224 GLN A O 1
ATOM 1698 N N . GLU A 1 225 ? -6.490 -8.894 -30.977 1.00 95.69 225 GLU A N 1
ATOM 1699 C CA . GLU A 1 225 ? -5.921 -10.140 -31.500 1.00 95.69 225 GLU A CA 1
ATOM 1700 C C . GLU A 1 225 ? -6.858 -11.350 -31.305 1.00 95.69 225 GLU A C 1
ATOM 1702 O O . GLU A 1 225 ? -6.422 -12.495 -31.427 1.00 95.69 225 GLU A O 1
ATOM 1707 N N . ASP A 1 226 ? -8.133 -11.119 -30.965 1.00 93.25 226 ASP A N 1
ATOM 1708 C CA . ASP A 1 226 ? -9.141 -12.154 -30.685 1.00 93.25 226 ASP A CA 1
ATOM 1709 C C . ASP A 1 226 ? -8.711 -13.172 -29.602 1.00 93.25 226 ASP A C 1
ATOM 1711 O O . ASP A 1 226 ? -9.158 -14.323 -29.580 1.00 93.25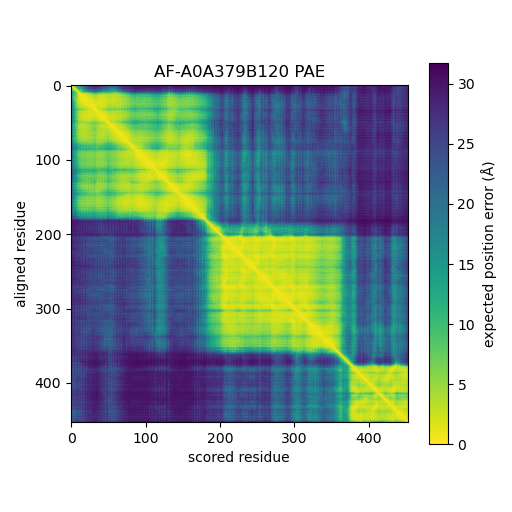 226 ASP A O 1
ATOM 1715 N N . ILE A 1 227 ? -7.854 -12.757 -28.660 1.00 94.19 227 ILE A N 1
ATOM 1716 C CA . ILE A 1 227 ? -7.402 -13.589 -27.540 1.00 94.19 227 ILE A CA 1
ATOM 1717 C C . ILE A 1 227 ? -8.368 -13.410 -26.357 1.00 94.19 227 ILE A C 1
ATOM 1719 O O . ILE A 1 227 ? -8.469 -12.311 -25.799 1.00 94.19 227 ILE A O 1
ATOM 1723 N N . PRO A 1 228 ? -9.061 -14.475 -25.904 1.00 93.31 228 PRO A N 1
ATOM 1724 C CA . PRO A 1 228 ? -9.985 -14.376 -24.782 1.00 93.31 228 PRO A CA 1
ATOM 1725 C C . PRO A 1 228 ? -9.267 -13.976 -23.494 1.00 93.31 228 PRO A C 1
ATOM 1727 O O . PRO A 1 228 ? -8.254 -14.568 -23.121 1.00 93.31 228 PRO A O 1
ATOM 1730 N N . TYR A 1 229 ? -9.836 -13.024 -22.758 1.00 95.44 229 TYR A N 1
ATOM 1731 C CA . TYR A 1 229 ? -9.335 -12.638 -21.443 1.00 95.44 229 TYR A CA 1
ATOM 1732 C C . TYR A 1 229 ? -10.472 -12.424 -20.438 1.00 95.44 229 TYR A C 1
ATOM 1734 O O . TYR A 1 229 ? -11.642 -12.254 -20.811 1.00 95.44 229 TYR A O 1
ATOM 1742 N N . PHE A 1 230 ? -10.122 -12.466 -19.157 1.00 95.50 230 PHE A N 1
ATOM 1743 C CA . PHE A 1 230 ? -10.981 -12.084 -18.041 1.00 95.50 230 PHE A CA 1
ATOM 1744 C C . PHE A 1 230 ? -10.148 -11.291 -17.038 1.00 95.50 230 PHE A C 1
ATOM 1746 O O . PHE A 1 230 ? -8.996 -11.643 -16.792 1.00 95.50 230 PHE A O 1
ATOM 1753 N N . ALA A 1 231 ? -10.694 -10.212 -16.488 1.00 95.75 231 ALA A N 1
ATOM 1754 C CA . ALA A 1 231 ? -9.941 -9.307 -15.629 1.00 95.75 231 ALA A CA 1
ATOM 1755 C C . ALA A 1 231 ? -10.544 -9.167 -14.227 1.00 95.75 231 ALA A C 1
ATOM 1757 O O . ALA A 1 231 ? -11.762 -9.195 -14.050 1.00 95.75 231 ALA A O 1
ATOM 1758 N N . LEU A 1 232 ? -9.681 -8.952 -13.234 1.00 95.94 232 LEU A N 1
ATOM 1759 C CA . LEU A 1 232 ? -10.042 -8.626 -11.855 1.00 95.94 232 LEU A CA 1
ATOM 1760 C C . LEU A 1 232 ? -9.504 -7.248 -11.470 1.00 95.94 232 LEU A C 1
ATOM 1762 O O . LEU A 1 232 ? -8.344 -6.940 -11.742 1.00 95.94 232 LEU A O 1
ATOM 1766 N N . ASP A 1 233 ? -10.307 -6.436 -10.788 1.00 94.31 233 ASP A N 1
ATOM 1767 C CA . ASP A 1 233 ? -9.851 -5.183 -10.170 1.00 94.31 233 ASP A CA 1
ATOM 1768 C C . ASP A 1 233 ? -10.539 -4.959 -8.810 1.00 94.31 233 ASP A C 1
ATOM 1770 O O . ASP A 1 233 ? -11.640 -5.452 -8.559 1.00 94.31 233 ASP A O 1
ATOM 1774 N N . LEU A 1 234 ? -9.874 -4.219 -7.923 1.00 88.44 234 LEU A N 1
ATOM 1775 C CA . LEU A 1 234 ? -10.376 -3.828 -6.602 1.00 88.44 234 LEU A CA 1
ATOM 1776 C C . LEU A 1 234 ? -11.178 -2.514 -6.639 1.00 88.44 234 LEU A C 1
ATOM 1778 O O . LEU A 1 234 ? -11.855 -2.169 -5.675 1.00 88.44 234 LEU A O 1
ATOM 1782 N N . ASP A 1 235 ? -11.105 -1.750 -7.725 1.00 84.25 235 ASP A N 1
ATOM 1783 C CA . ASP A 1 235 ? -11.822 -0.488 -7.892 1.00 84.25 235 ASP A CA 1
ATOM 1784 C C . ASP A 1 235 ? -13.217 -0.731 -8.492 1.00 84.25 235 ASP A C 1
ATOM 1786 O O . ASP A 1 235 ? -13.381 -0.887 -9.705 1.00 84.25 235 ASP A O 1
ATOM 1790 N N . ILE A 1 236 ? -14.244 -0.740 -7.633 1.00 81.31 236 ILE A N 1
ATOM 1791 C CA . ILE A 1 236 ? -15.645 -0.970 -8.029 1.00 81.31 236 ILE A CA 1
ATOM 1792 C C . ILE A 1 236 ? -16.096 0.026 -9.106 1.00 81.31 236 ILE A C 1
ATOM 1794 O O . ILE A 1 236 ? -16.784 -0.367 -10.050 1.00 81.31 236 ILE A O 1
ATOM 1798 N N . ALA A 1 237 ? -15.711 1.301 -8.996 1.00 78.88 237 ALA A N 1
ATOM 1799 C CA . ALA A 1 237 ? -16.133 2.324 -9.950 1.00 78.88 237 ALA A CA 1
ATOM 1800 C C . ALA A 1 237 ? -15.558 2.034 -11.343 1.00 78.88 237 ALA A C 1
ATOM 1802 O O . ALA A 1 237 ? -16.272 2.097 -12.345 1.00 78.88 237 ALA A O 1
ATOM 1803 N N . ARG A 1 238 ? -14.284 1.634 -11.405 1.00 84.88 238 ARG A N 1
ATOM 1804 C CA . ARG A 1 238 ? -13.629 1.235 -12.655 1.00 84.88 238 ARG A CA 1
ATOM 1805 C C . ARG A 1 238 ? -14.256 -0.009 -13.271 1.00 84.88 238 ARG A C 1
ATOM 1807 O O . ARG A 1 238 ? -14.509 -0.020 -14.474 1.00 84.88 238 ARG A O 1
ATOM 1814 N N . VAL A 1 239 ? -14.527 -1.028 -12.457 1.00 86.31 239 VAL A N 1
ATOM 1815 C CA . VAL A 1 239 ? -15.172 -2.270 -12.906 1.00 86.31 239 VAL A CA 1
ATOM 1816 C C . VAL A 1 239 ? -16.548 -1.978 -13.494 1.00 86.31 239 VAL A C 1
ATOM 1818 O O . VAL A 1 239 ? -16.864 -2.483 -14.566 1.00 86.31 239 VAL A O 1
ATOM 1821 N N . GLN A 1 240 ? -17.360 -1.144 -12.840 1.00 79.12 240 GLN A N 1
ATOM 1822 C CA . GLN A 1 240 ? -18.695 -0.792 -13.333 1.00 79.12 240 GLN A CA 1
ATOM 1823 C C . GLN A 1 240 ? -18.642 -0.097 -14.697 1.00 79.12 240 GLN A C 1
ATOM 1825 O O . GLN A 1 240 ? -19.386 -0.472 -15.604 1.00 79.12 240 GLN A O 1
ATOM 1830 N N . VAL A 1 241 ? -17.738 0.875 -14.864 1.00 79.00 241 VAL A N 1
ATOM 1831 C CA . VAL A 1 241 ? -17.549 1.572 -16.145 1.00 79.00 241 VAL A CA 1
ATOM 1832 C C . VAL A 1 241 ? -17.113 0.591 -17.234 1.00 79.00 241 VAL A C 1
ATOM 1834 O O . VAL A 1 241 ? -17.716 0.557 -18.304 1.00 79.00 241 VAL A O 1
ATOM 1837 N N . ALA A 1 242 ? -16.117 -0.248 -16.963 1.00 85.06 242 ALA A N 1
ATOM 1838 C CA . ALA A 1 242 ? -15.611 -1.208 -17.936 1.00 85.06 242 ALA A CA 1
ATOM 1839 C C . ALA A 1 242 ? -16.645 -2.293 -18.303 1.00 85.06 242 ALA A C 1
ATOM 1841 O O . ALA A 1 242 ? -16.850 -2.557 -19.486 1.00 85.06 242 ALA A O 1
ATOM 1842 N N . ARG A 1 243 ? -17.388 -2.836 -17.327 1.00 84.75 243 ARG A N 1
ATOM 1843 C CA . ARG A 1 243 ? -18.515 -3.751 -17.590 1.00 84.75 243 ARG A CA 1
ATOM 1844 C C . ARG A 1 243 ? -19.595 -3.098 -18.447 1.00 84.75 243 ARG A C 1
ATOM 1846 O O . ARG A 1 243 ? -20.116 -3.732 -19.357 1.00 84.75 243 ARG A O 1
ATOM 1853 N N . SER A 1 244 ? -19.921 -1.825 -18.198 1.00 78.94 244 SER A N 1
ATOM 1854 C CA . SER A 1 244 ? -20.901 -1.095 -19.018 1.00 78.94 244 SER A CA 1
ATOM 1855 C C . SER A 1 244 ? -20.445 -0.901 -20.470 1.00 78.94 244 SER A C 1
ATOM 1857 O O . SER A 1 244 ? -21.279 -0.783 -21.364 1.00 78.94 244 SER A O 1
ATOM 1859 N N . ALA A 1 245 ? -19.129 -0.926 -20.706 1.00 82.56 245 ALA A N 1
ATOM 1860 C CA . ALA A 1 245 ? -18.523 -0.922 -22.033 1.00 82.56 245 ALA A CA 1
ATOM 1861 C C . ALA A 1 245 ? -18.412 -2.328 -22.662 1.00 82.56 245 ALA A C 1
ATOM 1863 O O . ALA A 1 245 ? -17.928 -2.447 -23.784 1.00 82.56 245 ALA A O 1
ATOM 1864 N N . GLY A 1 246 ? -18.868 -3.380 -21.973 1.00 82.69 246 GLY A N 1
ATOM 1865 C CA . GLY A 1 246 ? -18.819 -4.765 -22.446 1.00 82.69 246 GLY A CA 1
ATOM 1866 C C . GLY A 1 246 ? -17.495 -5.485 -22.181 1.00 82.69 246 GLY A C 1
ATOM 1867 O O . GLY A 1 246 ? -17.286 -6.571 -22.719 1.00 82.69 246 GLY A O 1
ATOM 1868 N N . GLU A 1 247 ? -16.601 -4.913 -21.369 1.00 89.00 247 GLU A N 1
ATOM 1869 C CA . GLU A 1 247 ? -15.331 -5.562 -21.037 1.00 89.00 247 GLU A CA 1
ATOM 1870 C C . GLU A 1 247 ? -15.542 -6.708 -20.030 1.00 89.00 247 GLU A C 1
ATOM 1872 O O . GLU A 1 247 ? -16.279 -6.536 -19.052 1.00 89.00 247 GLU A O 1
ATOM 1877 N N . PRO A 1 248 ? -14.866 -7.861 -20.206 1.00 90.56 248 PRO A N 1
ATOM 1878 C CA . PRO A 1 248 ? -14.995 -9.031 -19.340 1.00 90.56 248 PRO A CA 1
ATOM 1879 C C . PRO A 1 248 ? -14.188 -8.861 -18.044 1.00 90.56 248 PRO A C 1
ATOM 1881 O O . PRO A 1 248 ? -13.191 -9.548 -17.812 1.00 90.56 248 PRO A O 1
ATOM 1884 N N . VAL A 1 249 ? -14.598 -7.908 -17.211 1.00 91.56 249 VAL A N 1
ATOM 1885 C CA . VAL A 1 249 ? -13.938 -7.555 -15.952 1.00 91.56 249 VAL A CA 1
ATOM 1886 C C . VAL A 1 249 ? -14.888 -7.700 -14.775 1.00 91.56 249 VAL A C 1
ATOM 1888 O O . VAL A 1 249 ? -16.079 -7.420 -14.872 1.00 91.56 249 VAL A O 1
ATOM 1891 N N . SER A 1 250 ? -14.355 -8.105 -13.630 1.00 90.56 250 SER A N 1
ATOM 1892 C CA . SER A 1 250 ? -15.105 -8.252 -12.392 1.00 90.56 250 SER A CA 1
ATOM 1893 C C . SER A 1 250 ? -14.396 -7.634 -11.199 1.00 90.56 250 SER A C 1
ATOM 1895 O O . SER A 1 250 ? -13.174 -7.499 -11.170 1.00 90.56 250 SER A O 1
ATOM 1897 N N . PHE A 1 251 ? -15.185 -7.276 -10.189 1.00 88.81 251 PHE A N 1
ATOM 1898 C CA . PHE A 1 251 ? -14.652 -6.826 -8.914 1.00 88.81 251 PHE A CA 1
ATOM 1899 C C . PHE A 1 251 ? -14.149 -8.034 -8.125 1.00 88.81 251 PHE A C 1
ATOM 1901 O O . PHE A 1 251 ? -14.906 -8.971 -7.886 1.00 88.81 251 PHE A O 1
ATOM 1908 N N . GLY A 1 252 ? -12.884 -8.023 -7.709 1.00 87.69 252 GLY A N 1
ATOM 1909 C CA . GLY A 1 252 ? -12.317 -9.144 -6.970 1.00 87.69 252 GLY A CA 1
ATOM 1910 C C . GLY A 1 252 ? -10.927 -8.874 -6.408 1.00 87.69 252 GLY A C 1
ATOM 1911 O O . GLY A 1 252 ? -10.048 -8.367 -7.099 1.00 87.69 252 GLY A O 1
ATOM 1912 N N . ASP A 1 253 ? -10.722 -9.270 -5.149 1.00 89.81 253 ASP A N 1
ATOM 1913 C CA . ASP A 1 253 ? -9.400 -9.276 -4.518 1.00 89.81 253 ASP A CA 1
ATOM 1914 C C . ASP A 1 253 ? -8.635 -10.554 -4.874 1.00 89.81 253 ASP A C 1
ATOM 1916 O O . ASP A 1 253 ? -8.878 -11.616 -4.296 1.00 89.81 253 ASP A O 1
ATOM 1920 N N . ALA A 1 254 ? -7.692 -10.438 -5.807 1.00 92.94 254 ALA A N 1
ATOM 1921 C CA . ALA A 1 254 ? -6.850 -11.539 -6.265 1.00 92.94 254 ALA A CA 1
ATOM 1922 C C . ALA A 1 254 ? -5.882 -12.082 -5.193 1.00 92.94 254 ALA A C 1
ATOM 1924 O O . ALA A 1 254 ? -5.274 -13.125 -5.409 1.00 92.94 254 ALA A O 1
ATOM 1925 N N . LYS A 1 255 ? -5.757 -11.436 -4.022 1.00 92.31 255 LYS A N 1
ATOM 1926 C CA . LYS A 1 255 ? -5.027 -11.996 -2.866 1.00 92.31 255 LYS A CA 1
ATOM 1927 C C . LYS A 1 255 ? -5.778 -13.155 -2.203 1.00 92.31 255 LYS A C 1
ATOM 1929 O O . LYS A 1 255 ? -5.231 -13.836 -1.341 1.00 92.31 255 LYS A O 1
ATOM 1934 N N . ARG A 1 256 ? -7.053 -13.360 -2.546 1.00 90.25 256 ARG A N 1
ATOM 1935 C CA . ARG A 1 256 ? -7.902 -14.408 -1.970 1.00 90.25 256 ARG A CA 1
ATOM 1936 C C . ARG A 1 256 ? -8.045 -15.568 -2.945 1.00 90.25 256 ARG A C 1
ATOM 1938 O O . ARG A 1 256 ? -8.545 -15.390 -4.054 1.00 90.25 256 ARG A O 1
ATOM 1945 N N . ARG A 1 257 ? -7.687 -16.772 -2.495 1.00 92.62 257 ARG A N 1
ATOM 1946 C CA . ARG A 1 257 ? -7.722 -17.998 -3.311 1.00 92.62 257 ARG A CA 1
ATOM 1947 C C . ARG A 1 257 ? -9.101 -18.263 -3.906 1.00 92.62 257 ARG A C 1
ATOM 1949 O O . ARG A 1 257 ? -9.203 -18.491 -5.105 1.00 92.62 257 ARG A O 1
ATOM 1956 N N . GLU A 1 258 ? -10.166 -18.099 -3.118 1.00 88.75 258 GLU A N 1
ATOM 1957 C CA . GLU A 1 258 ? -11.540 -18.309 -3.609 1.00 88.75 258 GLU A CA 1
ATOM 1958 C C . GLU A 1 258 ? -11.914 -17.368 -4.771 1.00 88.75 258 GLU A C 1
ATOM 1960 O O . GLU A 1 258 ? -12.729 -17.717 -5.621 1.00 88.75 258 GLU A O 1
ATOM 1965 N N . VAL A 1 259 ? -11.335 -16.161 -4.816 1.00 90.50 259 VAL A N 1
ATOM 1966 C CA . VAL A 1 259 ? -11.579 -15.190 -5.894 1.00 90.50 259 VAL A CA 1
ATOM 1967 C C . VAL A 1 259 ? -10.833 -15.598 -7.161 1.00 90.50 259 VAL A C 1
ATOM 1969 O O . VAL A 1 259 ? -11.403 -15.519 -8.247 1.00 90.50 259 VAL A O 1
ATOM 1972 N N . LEU A 1 260 ? -9.590 -16.069 -7.033 1.00 92.94 260 LEU A N 1
ATOM 1973 C CA . LEU A 1 260 ? -8.814 -16.600 -8.157 1.00 92.94 260 LEU A CA 1
ATOM 1974 C C . LEU A 1 260 ? -9.483 -17.842 -8.767 1.00 92.94 260 LEU A C 1
ATOM 1976 O O . LEU A 1 260 ? -9.595 -17.947 -9.988 1.00 92.94 260 LEU A O 1
ATOM 1980 N N . GLU A 1 261 ? -9.990 -18.753 -7.933 1.00 91.06 261 GLU A N 1
ATOM 1981 C CA . GLU A 1 261 ? -10.767 -19.912 -8.391 1.00 91.06 261 GLU A CA 1
ATOM 1982 C C . GLU A 1 261 ? -12.040 -19.480 -9.122 1.00 91.06 261 GLU A C 1
ATOM 1984 O O . GLU A 1 261 ? -12.305 -19.951 -10.230 1.00 91.06 261 GLU A O 1
ATOM 1989 N N . ALA A 1 262 ? -12.793 -18.541 -8.538 1.00 87.44 262 ALA A N 1
ATOM 1990 C CA . ALA A 1 262 ? -14.014 -18.009 -9.133 1.00 87.44 262 ALA A CA 1
ATOM 1991 C C . ALA A 1 262 ? -13.769 -17.318 -10.480 1.00 87.44 262 ALA A C 1
ATOM 1993 O O . ALA A 1 262 ? -14.577 -17.444 -11.399 1.00 87.44 262 ALA A O 1
ATOM 1994 N N . ALA A 1 263 ? -12.627 -16.644 -10.619 1.00 90.12 263 ALA A N 1
ATOM 1995 C CA . ALA A 1 263 ? -12.181 -16.034 -11.866 1.00 90.12 263 ALA A CA 1
ATOM 1996 C C . ALA A 1 263 ? -11.706 -17.055 -12.912 1.00 90.12 263 ALA A C 1
ATOM 1998 O O . ALA A 1 263 ? -11.390 -16.684 -14.038 1.00 90.12 263 ALA A O 1
ATOM 1999 N N . GLY A 1 264 ? -11.673 -18.345 -12.567 1.00 90.81 264 GLY A N 1
ATOM 2000 C CA . GLY A 1 264 ? -11.301 -19.413 -13.480 1.00 90.81 264 GLY A CA 1
ATOM 2001 C C . GLY A 1 264 ? -9.799 -19.635 -13.603 1.00 90.81 264 GLY A C 1
ATOM 2002 O O . GLY A 1 264 ? -9.386 -20.131 -14.648 1.00 90.81 264 GLY A O 1
ATOM 2003 N N . LEU A 1 265 ? -8.999 -19.342 -12.566 1.00 94.50 265 LEU A N 1
ATOM 2004 C CA . LEU A 1 265 ? -7.543 -19.549 -12.575 1.00 94.50 265 LEU A CA 1
ATOM 2005 C C . LEU A 1 265 ? -7.145 -20.940 -13.095 1.00 94.50 265 LEU A C 1
ATOM 2007 O O . LEU A 1 265 ? -6.302 -21.041 -13.977 1.00 94.50 265 LEU A O 1
ATOM 2011 N N . GLY A 1 266 ? -7.800 -22.009 -12.633 1.00 91.75 266 GLY A N 1
ATOM 2012 C CA . GLY A 1 266 ? -7.488 -23.376 -13.074 1.00 91.75 266 GLY A CA 1
ATOM 2013 C C . GLY A 1 266 ? -7.820 -23.690 -14.541 1.00 91.75 266 GLY A C 1
ATOM 2014 O O . GLY A 1 266 ? -7.457 -24.755 -15.030 1.00 91.75 266 GLY A O 1
ATOM 2015 N N . ARG A 1 267 ? -8.519 -22.789 -15.242 1.00 91.19 267 ARG A N 1
ATOM 2016 C CA . ARG A 1 267 ? -8.855 -22.872 -16.676 1.00 91.19 267 ARG A CA 1
ATOM 2017 C C . ARG A 1 267 ? -8.175 -21.774 -17.499 1.00 91.19 267 ARG A C 1
ATOM 2019 O O . ARG A 1 267 ? -8.394 -21.707 -18.710 1.00 91.19 267 ARG A O 1
ATOM 2026 N N . ALA A 1 268 ? -7.433 -20.881 -16.851 1.00 95.38 268 ALA A N 1
ATOM 2027 C CA . ALA A 1 268 ? -6.675 -19.842 -17.521 1.00 95.38 268 ALA A CA 1
ATOM 2028 C C . ALA A 1 268 ? -5.436 -20.460 -18.176 1.00 95.38 268 ALA A C 1
ATOM 2030 O O . ALA A 1 268 ? -4.839 -21.400 -17.654 1.00 95.38 268 ALA A O 1
ATOM 2031 N N . LYS A 1 269 ? -5.041 -19.915 -19.324 1.00 96.00 269 LYS A N 1
ATOM 2032 C CA . LYS A 1 269 ? -3.816 -20.323 -20.022 1.00 96.00 269 LYS A CA 1
ATOM 2033 C C . LYS A 1 269 ? -2.569 -19.691 -19.400 1.00 96.00 269 LYS A C 1
ATOM 2035 O O . LYS A 1 269 ? -1.484 -20.256 -19.480 1.00 96.00 269 LYS A O 1
ATOM 2040 N N . MET A 1 270 ? -2.733 -18.494 -18.844 1.00 97.38 270 MET A N 1
ATOM 2041 C CA . MET A 1 270 ? -1.695 -17.709 -18.179 1.00 97.38 270 MET A CA 1
ATOM 2042 C C . MET A 1 270 ? -2.323 -16.592 -17.349 1.00 97.38 270 MET A C 1
ATOM 2044 O O . MET A 1 270 ? -3.481 -16.212 -17.564 1.00 97.38 270 MET A O 1
ATOM 2048 N N . VAL A 1 271 ? -1.527 -16.035 -16.442 1.00 98.19 271 VAL A N 1
ATOM 2049 C CA . VAL A 1 271 ? -1.897 -14.890 -15.608 1.00 98.19 271 VAL A CA 1
ATOM 2050 C C . VAL A 1 271 ? -1.018 -13.695 -15.961 1.00 98.19 271 VAL A C 1
ATOM 2052 O O . VAL A 1 271 ? 0.198 -13.826 -16.071 1.00 98.19 271 VAL A O 1
ATOM 2055 N N . VAL A 1 272 ? -1.623 -12.517 -16.110 1.00 98.38 272 VAL A N 1
ATOM 2056 C CA . VAL A 1 272 ? -0.903 -11.248 -16.282 1.00 98.38 272 VAL A CA 1
ATOM 2057 C C . VAL A 1 272 ? -1.217 -10.339 -15.100 1.00 98.38 272 VAL A C 1
ATOM 2059 O O . VAL A 1 272 ? -2.359 -9.920 -14.924 1.00 98.38 272 VAL A O 1
ATOM 2062 N N . VAL A 1 273 ? -0.216 -10.011 -14.286 1.00 98.19 273 VAL A N 1
ATOM 2063 C CA . VAL A 1 273 ? -0.374 -9.166 -13.095 1.00 98.19 273 VAL A CA 1
ATOM 2064 C C . VAL A 1 273 ? 0.099 -7.750 -13.406 1.00 98.19 273 VAL A C 1
ATOM 2066 O O . VAL A 1 273 ? 1.268 -7.535 -13.714 1.00 98.19 273 VAL A O 1
ATOM 2069 N N . THR A 1 274 ? -0.799 -6.767 -13.321 1.00 97.06 274 THR A N 1
ATOM 2070 C CA . THR A 1 274 ? -0.518 -5.360 -13.678 1.00 97.06 274 THR A CA 1
ATOM 2071 C C . THR A 1 274 ? -0.696 -4.372 -12.518 1.00 97.06 274 THR A C 1
ATOM 2073 O O . THR A 1 274 ? -0.806 -3.158 -12.734 1.00 97.06 274 THR A O 1
ATOM 2076 N N . LEU A 1 275 ? -0.715 -4.882 -11.282 1.00 95.50 275 LEU A N 1
ATOM 2077 C CA . LEU A 1 275 ? -0.881 -4.100 -10.055 1.00 95.50 275 LEU A CA 1
ATOM 2078 C C . LEU A 1 275 ? 0.251 -3.074 -9.868 1.00 95.50 275 LEU A C 1
ATOM 2080 O O . LEU A 1 275 ? 1.389 -3.300 -10.265 1.00 95.50 275 LEU A O 1
ATOM 2084 N N . ASN A 1 276 ? -0.069 -1.932 -9.250 1.00 90.62 276 ASN A N 1
ATOM 2085 C CA . ASN A 1 276 ? 0.927 -0.902 -8.918 1.00 90.62 276 ASN A CA 1
ATOM 2086 C C . ASN A 1 276 ? 1.661 -1.194 -7.601 1.00 90.62 276 ASN A C 1
ATOM 2088 O O . ASN A 1 276 ? 2.758 -0.689 -7.394 1.00 90.62 276 ASN A O 1
ATOM 2092 N N . ASN A 1 277 ? 1.040 -1.949 -6.690 1.00 91.25 277 ASN A N 1
ATOM 2093 C CA . ASN A 1 277 ? 1.630 -2.282 -5.400 1.00 91.25 277 ASN A CA 1
ATOM 2094 C C . ASN A 1 277 ? 2.394 -3.603 -5.517 1.00 91.25 277 ASN A C 1
ATOM 2096 O O . ASN A 1 277 ? 1.793 -4.660 -5.700 1.00 91.25 277 ASN A O 1
ATOM 2100 N N . MET A 1 278 ? 3.716 -3.536 -5.393 1.00 92.94 278 MET A N 1
ATOM 2101 C CA . MET A 1 278 ? 4.591 -4.686 -5.601 1.00 92.94 278 MET A CA 1
ATOM 2102 C C . MET A 1 278 ? 4.434 -5.757 -4.515 1.00 92.94 278 MET A C 1
ATOM 2104 O O . MET A 1 278 ? 4.502 -6.939 -4.836 1.00 92.94 278 MET A O 1
ATOM 2108 N N . HIS A 1 279 ? 4.101 -5.388 -3.273 1.00 90.12 279 HIS A N 1
ATOM 2109 C CA . HIS A 1 279 ? 3.768 -6.366 -2.229 1.00 90.12 279 HIS A CA 1
ATOM 2110 C C . HIS A 1 279 ? 2.466 -7.115 -2.525 1.00 90.12 279 HIS A C 1
ATOM 2112 O O . HIS A 1 279 ? 2.349 -8.307 -2.241 1.00 90.12 279 HIS A O 1
ATOM 2118 N N . GLU A 1 280 ? 1.480 -6.446 -3.129 1.00 91.81 280 GLU A N 1
ATOM 2119 C CA . GLU A 1 280 ? 0.270 -7.135 -3.582 1.00 91.81 280 GLU A CA 1
ATOM 2120 C C . GLU A 1 280 ? 0.572 -8.075 -4.750 1.00 91.81 280 GLU A C 1
ATOM 2122 O O . GLU A 1 280 ? 0.078 -9.200 -4.749 1.00 91.81 280 GLU A O 1
ATOM 2127 N N . THR A 1 281 ? 1.431 -7.664 -5.692 1.00 96.19 281 THR A N 1
ATOM 2128 C CA . THR A 1 281 ? 1.922 -8.538 -6.769 1.00 96.19 281 THR A CA 1
ATOM 2129 C C . THR A 1 281 ? 2.589 -9.796 -6.211 1.00 96.19 281 THR A C 1
ATOM 2131 O O . THR A 1 281 ? 2.250 -10.889 -6.657 1.00 96.19 281 THR A O 1
ATOM 2134 N N . GLN A 1 282 ? 3.463 -9.674 -5.202 1.00 96.31 282 GLN A N 1
ATOM 2135 C CA . GLN A 1 282 ? 4.086 -10.827 -4.532 1.00 96.31 282 GLN A CA 1
ATOM 2136 C C . GLN A 1 282 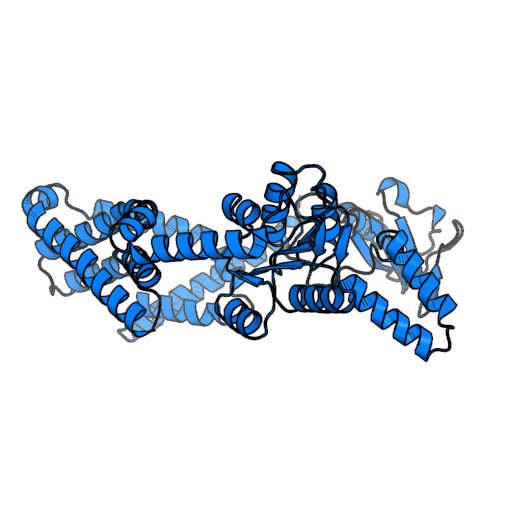? 3.032 -11.777 -3.956 1.00 96.31 282 GLN A C 1
ATOM 2138 O O . GLN A 1 282 ? 3.089 -12.983 -4.178 1.00 96.31 282 GLN A O 1
ATOM 2143 N N . HIS A 1 283 ? 2.037 -11.240 -3.249 1.00 95.62 283 HIS A N 1
ATOM 2144 C CA . HIS A 1 283 ? 1.014 -12.057 -2.598 1.00 95.62 283 HIS A CA 1
ATOM 2145 C C . HIS A 1 283 ? 0.075 -12.748 -3.602 1.00 95.62 283 HIS A C 1
ATOM 2147 O O . HIS A 1 283 ? -0.375 -13.870 -3.371 1.00 95.62 283 HIS A O 1
ATOM 2153 N N . VAL A 1 284 ? -0.217 -12.102 -4.735 1.00 97.12 284 VAL A N 1
ATOM 2154 C CA . VAL A 1 284 ? -0.944 -12.733 -5.846 1.00 97.12 284 VAL A CA 1
ATOM 2155 C C . VAL A 1 284 ? -0.101 -13.838 -6.477 1.00 97.12 284 VAL A C 1
ATOM 2157 O O . VAL A 1 284 ? -0.615 -14.933 -6.691 1.00 97.12 284 VAL A O 1
ATOM 2160 N N . LEU A 1 285 ? 1.179 -13.571 -6.751 1.00 97.19 285 LEU A N 1
ATOM 2161 C CA . LEU A 1 285 ? 2.096 -14.529 -7.368 1.00 97.19 285 LEU A CA 1
ATOM 2162 C C . LEU A 1 285 ? 2.253 -15.791 -6.506 1.00 97.19 285 LEU A C 1
ATOM 2164 O O . LEU A 1 285 ? 2.096 -16.896 -7.019 1.00 97.19 285 LEU A O 1
ATOM 2168 N N . ASP A 1 286 ? 2.451 -15.624 -5.196 1.00 96.69 286 ASP A N 1
ATOM 2169 C CA . ASP A 1 286 ? 2.529 -16.726 -4.231 1.00 96.69 286 ASP A CA 1
ATOM 2170 C C . ASP A 1 286 ? 1.254 -17.584 -4.230 1.00 96.69 286 ASP A C 1
ATOM 2172 O O . ASP A 1 286 ? 1.323 -18.810 -4.312 1.00 96.69 286 ASP A O 1
ATOM 2176 N N . ASN A 1 287 ? 0.072 -16.957 -4.219 1.00 95.94 287 ASN A N 1
ATOM 2177 C CA . ASN A 1 287 ? -1.192 -17.692 -4.272 1.00 95.94 287 ASN A CA 1
ATOM 2178 C C . ASN A 1 287 ? -1.380 -18.439 -5.596 1.00 95.94 287 ASN A C 1
ATOM 2180 O O . ASN A 1 287 ? -1.765 -19.609 -5.580 1.00 95.94 287 ASN A O 1
ATOM 2184 N N . VAL A 1 288 ? -1.102 -17.789 -6.730 1.00 97.38 288 VAL A N 1
ATOM 2185 C CA . VAL A 1 288 ? -1.233 -18.399 -8.059 1.00 97.38 288 VAL A CA 1
ATOM 2186 C C . VAL A 1 288 ? -0.322 -19.616 -8.183 1.00 97.38 288 VAL A C 1
ATOM 2188 O O . VAL A 1 288 ? -0.802 -20.689 -8.544 1.00 97.38 288 VAL A O 1
ATOM 2191 N N . LEU A 1 289 ? 0.959 -19.479 -7.835 1.00 96.50 289 LEU A N 1
ATOM 2192 C CA . LEU A 1 289 ? 1.946 -20.552 -7.971 1.00 96.50 289 LEU A CA 1
ATOM 2193 C C . LEU A 1 289 ? 1.777 -21.646 -6.910 1.00 96.50 289 LEU A C 1
ATOM 2195 O O . LEU A 1 289 ? 2.004 -22.817 -7.201 1.00 96.50 289 LEU A O 1
ATOM 2199 N N . SER A 1 290 ? 1.288 -21.314 -5.712 1.00 95.62 290 SER A N 1
ATOM 2200 C CA . SER A 1 290 ? 0.911 -22.318 -4.705 1.00 95.62 290 SER A CA 1
ATOM 2201 C C . SER A 1 290 ? -0.263 -23.189 -5.158 1.00 95.62 290 SER A C 1
ATOM 2203 O O . SER A 1 290 ? -0.316 -24.375 -4.836 1.00 95.62 290 SER A O 1
ATOM 2205 N N . MET A 1 291 ? -1.229 -22.609 -5.878 1.00 94.62 291 MET A N 1
ATOM 2206 C CA . MET A 1 291 ? -2.408 -23.325 -6.377 1.00 94.62 291 MET A CA 1
ATOM 2207 C C . MET A 1 291 ? -2.120 -24.074 -7.684 1.00 94.62 291 MET A C 1
ATOM 2209 O O . MET A 1 291 ? -2.571 -25.205 -7.865 1.00 94.62 291 MET A O 1
ATOM 2213 N N . HIS A 1 292 ? -1.364 -23.452 -8.590 1.00 95.50 292 HIS A N 1
ATOM 2214 C CA . HIS A 1 292 ? -1.009 -23.979 -9.905 1.00 95.50 292 HIS A CA 1
ATOM 2215 C C . HIS A 1 292 ? 0.483 -23.726 -10.199 1.00 95.50 292 HIS A C 1
ATOM 2217 O O . HIS A 1 292 ? 0.812 -22.764 -10.892 1.00 95.50 292 HIS A O 1
ATOM 2223 N N . PRO A 1 293 ? 1.393 -24.610 -9.745 1.00 94.19 293 PRO A N 1
ATOM 2224 C CA . PRO A 1 293 ? 2.846 -24.398 -9.844 1.00 94.19 293 PRO A CA 1
ATOM 2225 C C . PRO A 1 293 ? 3.400 -24.223 -11.263 1.00 94.19 293 PRO A C 1
ATOM 2227 O O . PRO A 1 293 ? 4.466 -23.650 -11.437 1.00 94.19 293 PRO A O 1
ATOM 2230 N N . ASN A 1 294 ? 2.683 -24.719 -12.275 1.00 93.81 294 ASN A N 1
ATOM 2231 C CA . ASN A 1 294 ? 3.086 -24.638 -13.683 1.00 93.81 294 ASN A CA 1
ATOM 2232 C C . ASN A 1 294 ? 2.354 -23.524 -14.454 1.00 93.81 294 ASN A C 1
ATOM 2234 O O . ASN A 1 294 ? 2.393 -23.517 -15.682 1.00 93.81 294 ASN A O 1
ATOM 2238 N N . MET A 1 295 ? 1.610 -22.648 -13.772 1.00 96.19 295 MET A N 1
ATOM 2239 C CA . MET A 1 295 ? 0.895 -21.548 -14.417 1.00 96.19 295 MET A CA 1
ATOM 2240 C C . MET A 1 295 ? 1.904 -20.513 -14.934 1.00 96.19 295 MET A C 1
ATOM 2242 O O . MET A 1 295 ? 2.633 -19.954 -14.117 1.00 96.19 295 MET A O 1
ATOM 2246 N N . PRO A 1 296 ? 1.934 -20.189 -16.240 1.00 97.50 296 PRO A N 1
ATOM 2247 C CA . PRO A 1 296 ? 2.752 -19.087 -16.726 1.00 97.50 296 PRO A CA 1
ATOM 2248 C C . PRO A 1 296 ? 2.224 -17.767 -16.159 1.00 97.50 296 PRO A C 1
ATOM 2250 O O . PRO A 1 296 ? 1.054 -17.419 -16.362 1.00 97.50 296 PRO A O 1
ATOM 2253 N N . VAL A 1 297 ? 3.081 -17.033 -15.449 1.00 97.94 297 VAL A N 1
ATOM 2254 C CA . VAL A 1 297 ? 2.736 -15.729 -14.870 1.00 97.94 297 VAL A CA 1
ATOM 2255 C C . VAL A 1 297 ? 3.649 -14.645 -15.427 1.00 97.94 297 VAL A C 1
ATOM 2257 O O . VAL A 1 297 ? 4.867 -14.729 -15.297 1.00 97.94 297 VAL A O 1
ATOM 2260 N N . TYR A 1 298 ? 3.047 -13.607 -16.003 1.00 97.38 298 TYR A N 1
ATOM 2261 C CA . TYR A 1 298 ? 3.730 -12.405 -16.476 1.00 97.38 298 TYR A CA 1
ATOM 2262 C C . TYR A 1 298 ? 3.429 -11.259 -15.519 1.00 97.38 298 TYR A C 1
ATOM 2264 O O . TYR A 1 298 ? 2.266 -10.897 -15.329 1.00 97.38 298 TYR A O 1
ATOM 2272 N N . ALA A 1 299 ? 4.456 -10.684 -14.902 1.00 96.88 299 ALA A N 1
ATOM 2273 C CA . ALA A 1 299 ? 4.278 -9.663 -13.876 1.00 96.88 299 ALA A CA 1
ATOM 2274 C C . ALA A 1 299 ? 4.858 -8.318 -14.310 1.00 96.88 299 ALA A C 1
ATOM 2276 O O . ALA A 1 299 ? 5.988 -8.219 -14.782 1.00 96.88 299 ALA A O 1
ATOM 2277 N N . ARG A 1 300 ? 4.092 -7.251 -14.107 1.00 95.06 300 ARG A N 1
ATOM 2278 C CA . ARG A 1 300 ? 4.598 -5.883 -14.182 1.00 95.06 300 ARG A CA 1
ATOM 2279 C C . ARG A 1 300 ? 5.424 -5.569 -12.938 1.00 95.06 300 ARG A C 1
ATOM 2281 O O . ARG A 1 300 ? 4.951 -5.789 -11.825 1.00 95.06 300 ARG A O 1
ATOM 2288 N N . ALA A 1 301 ? 6.600 -4.986 -13.136 1.00 92.25 301 ALA A N 1
ATOM 2289 C CA . ALA A 1 301 ? 7.483 -4.482 -12.095 1.00 92.25 301 ALA A CA 1
ATOM 2290 C C . ALA A 1 301 ? 7.679 -2.968 -12.258 1.00 92.25 301 ALA A C 1
ATOM 2292 O O . ALA A 1 301 ? 7.931 -2.473 -13.356 1.00 92.25 301 ALA A O 1
ATOM 2293 N N . THR A 1 302 ? 7.557 -2.211 -11.168 1.00 86.31 302 THR A N 1
ATOM 2294 C CA . THR A 1 302 ? 7.728 -0.746 -11.204 1.00 86.31 302 THR A CA 1
ATOM 2295 C C . THR A 1 302 ? 9.190 -0.325 -11.294 1.00 86.31 302 THR A C 1
ATOM 2297 O O . THR A 1 302 ? 9.483 0.759 -11.791 1.00 86.31 302 THR A O 1
ATOM 2300 N N . ASN A 1 303 ? 10.102 -1.168 -10.815 1.00 79.25 303 ASN A N 1
ATOM 2301 C CA . ASN A 1 303 ? 11.543 -0.972 -10.897 1.00 79.25 303 ASN A CA 1
ATOM 2302 C C . ASN A 1 303 ? 12.249 -2.318 -11.124 1.00 79.25 303 ASN A C 1
ATOM 2304 O O . ASN A 1 303 ? 11.609 -3.366 -11.253 1.00 79.25 303 ASN A O 1
ATOM 2308 N N . ASP A 1 304 ? 13.574 -2.273 -11.186 1.00 75.75 304 ASP A N 1
ATOM 2309 C CA . ASP A 1 304 ? 14.399 -3.425 -11.537 1.00 75.75 304 ASP A CA 1
ATOM 2310 C C . ASP A 1 304 ? 14.541 -4.446 -10.406 1.00 75.75 304 ASP A C 1
ATOM 2312 O O . ASP A 1 304 ? 14.599 -5.647 -10.680 1.00 75.75 304 ASP A O 1
ATOM 2316 N N . ASP A 1 305 ? 14.516 -4.000 -9.152 1.00 77.81 305 ASP A N 1
ATOM 2317 C CA . ASP A 1 305 ? 14.622 -4.878 -7.982 1.00 77.81 305 ASP A CA 1
ATOM 2318 C C . ASP A 1 305 ? 13.467 -5.888 -7.957 1.00 77.81 305 ASP A C 1
ATOM 2320 O O . ASP A 1 305 ? 13.637 -7.081 -7.669 1.00 77.81 305 ASP A O 1
ATOM 2324 N N . TYR A 1 306 ? 12.274 -5.434 -8.351 1.00 85.69 306 TYR A N 1
ATOM 2325 C CA . TYR A 1 306 ? 11.096 -6.289 -8.430 1.00 85.69 306 TYR A CA 1
ATOM 2326 C C . TYR A 1 306 ? 11.111 -7.250 -9.621 1.00 85.69 306 TYR A C 1
ATOM 2328 O O . TYR A 1 306 ? 10.499 -8.311 -9.527 1.00 85.69 306 TYR A O 1
ATOM 2336 N N . VAL A 1 307 ? 11.845 -6.961 -10.704 1.00 87.06 307 VAL A N 1
ATOM 2337 C CA . VAL A 1 307 ? 12.006 -7.916 -11.820 1.00 87.06 307 VAL A CA 1
ATOM 2338 C C . VAL A 1 307 ? 12.674 -9.192 -11.323 1.00 87.06 307 VAL A C 1
ATOM 2340 O O . VAL A 1 307 ? 12.150 -10.290 -11.527 1.00 87.06 307 VAL A O 1
ATOM 2343 N N . LYS A 1 308 ? 13.807 -9.048 -10.628 1.00 83.75 308 LYS A N 1
ATOM 2344 C CA . LYS A 1 308 ? 14.528 -10.180 -10.040 1.00 83.75 308 LYS A CA 1
ATOM 2345 C C . LYS A 1 308 ? 13.666 -10.890 -9.002 1.00 83.75 308 LYS A C 1
ATOM 2347 O O . LYS A 1 308 ? 13.476 -12.096 -9.095 1.00 83.75 308 LYS A O 1
ATOM 2352 N N . THR A 1 309 ? 13.061 -10.125 -8.095 1.00 87.69 309 THR A N 1
ATOM 2353 C CA . THR A 1 309 ? 12.181 -10.657 -7.046 1.00 87.69 309 THR A CA 1
ATOM 2354 C C . THR A 1 309 ? 11.050 -11.520 -7.614 1.00 87.69 309 THR A C 1
ATOM 2356 O O . THR A 1 309 ? 10.839 -12.636 -7.152 1.00 87.69 309 THR A O 1
ATOM 2359 N N . PHE A 1 310 ? 10.323 -11.047 -8.630 1.00 93.75 310 PHE A N 1
ATOM 2360 C CA . PHE A 1 310 ? 9.217 -11.812 -9.215 1.00 93.75 310 PHE A CA 1
ATOM 2361 C C . PHE A 1 310 ? 9.703 -13.027 -10.006 1.00 93.75 310 PHE A C 1
ATOM 2363 O O . PHE A 1 310 ? 9.056 -14.072 -9.964 1.00 93.75 310 PHE A O 1
ATOM 2370 N N . THR A 1 311 ? 10.854 -12.919 -10.674 1.00 90.12 311 THR A N 1
ATOM 2371 C CA . THR A 1 311 ? 11.482 -14.054 -11.367 1.00 90.12 311 THR A CA 1
ATOM 2372 C C . THR A 1 311 ? 11.872 -15.152 -10.373 1.00 90.12 311 THR A C 1
ATOM 2374 O O . THR A 1 311 ? 11.546 -16.316 -10.589 1.00 90.12 311 THR A O 1
ATOM 2377 N N . ASP A 1 312 ? 12.496 -14.787 -9.250 1.00 90.69 312 ASP A N 1
ATOM 2378 C CA . ASP A 1 312 ? 12.904 -15.722 -8.192 1.00 90.69 312 ASP A CA 1
ATOM 2379 C C . ASP A 1 312 ? 11.696 -16.388 -7.510 1.00 90.69 312 ASP A C 1
ATOM 2381 O O . ASP A 1 312 ? 11.772 -17.539 -7.081 1.00 90.69 312 ASP A O 1
ATOM 2385 N N . MET A 1 313 ? 10.557 -15.691 -7.451 1.00 92.81 313 MET A N 1
ATOM 2386 C CA . MET A 1 313 ? 9.287 -16.244 -6.971 1.00 92.81 313 MET A CA 1
ATOM 2387 C C . MET A 1 313 ? 8.620 -17.209 -7.961 1.00 92.81 313 MET A C 1
ATOM 2389 O O . MET A 1 313 ? 7.661 -17.871 -7.578 1.00 92.81 313 MET A O 1
ATOM 2393 N N . GLY A 1 314 ? 9.108 -17.312 -9.202 1.00 91.88 314 GLY A N 1
ATOM 2394 C CA . GLY A 1 314 ? 8.591 -18.230 -10.220 1.00 91.88 314 GLY A CA 1
ATOM 2395 C C . GLY A 1 314 ? 7.689 -17.589 -11.277 1.00 91.88 314 GLY A C 1
ATOM 2396 O O . GLY A 1 314 ? 6.971 -18.310 -11.968 1.00 91.88 314 GLY A O 1
ATOM 2397 N N . ALA A 1 315 ? 7.698 -16.260 -11.428 1.00 95.19 315 ALA A N 1
ATOM 2398 C CA . ALA A 1 315 ? 7.113 -15.635 -12.613 1.00 95.19 315 ALA A CA 1
ATOM 2399 C C . ALA A 1 315 ? 7.897 -16.051 -13.872 1.00 95.19 315 ALA A C 1
ATOM 2401 O O . ALA A 1 315 ? 9.128 -16.078 -13.860 1.00 95.19 315 ALA A O 1
ATOM 2402 N N . GLU A 1 316 ? 7.184 -16.334 -14.964 1.00 94.50 316 GLU A N 1
ATOM 2403 C CA . GLU A 1 316 ? 7.784 -16.711 -16.252 1.00 94.50 316 GLU A CA 1
ATOM 2404 C C . GLU A 1 316 ? 8.605 -15.547 -16.820 1.00 94.50 316 GLU A C 1
ATOM 2406 O O . GLU A 1 316 ? 9.732 -15.728 -17.276 1.00 94.50 316 GLU A O 1
ATOM 2411 N N . GLU A 1 317 ? 8.049 -14.335 -16.742 1.00 91.50 317 GLU A N 1
ATOM 2412 C CA . GLU A 1 317 ? 8.736 -13.105 -17.122 1.00 91.50 317 GLU A CA 1
ATOM 2413 C C . GLU A 1 317 ? 8.212 -11.925 -16.291 1.00 91.50 317 GLU A C 1
ATOM 2415 O O . GLU A 1 317 ? 7.003 -11.766 -16.082 1.00 91.50 317 GLU A O 1
ATOM 2420 N N . ALA A 1 318 ? 9.127 -11.065 -15.844 1.00 92.44 318 ALA A N 1
ATOM 2421 C CA . ALA A 1 318 ? 8.804 -9.819 -15.165 1.00 92.44 318 ALA A CA 1
ATOM 2422 C C . ALA A 1 318 ? 9.284 -8.618 -15.990 1.00 92.44 318 ALA A C 1
ATOM 2424 O O . ALA A 1 318 ? 10.431 -8.561 -16.430 1.00 92.44 318 ALA A O 1
ATOM 2425 N N . VAL A 1 319 ? 8.399 -7.646 -16.209 1.00 90.88 319 VAL A N 1
ATOM 2426 C CA . VAL A 1 319 ? 8.640 -6.518 -17.118 1.00 90.88 319 VAL A CA 1
ATOM 2427 C C . VAL A 1 319 ? 8.763 -5.224 -16.321 1.00 90.88 319 VAL A C 1
ATOM 2429 O O . VAL A 1 319 ? 7.803 -4.811 -15.675 1.00 90.88 319 VAL A O 1
ATOM 2432 N N . SER A 1 320 ? 9.935 -4.584 -16.386 1.00 90.25 320 SER A N 1
ATOM 2433 C CA . SER A 1 320 ? 10.198 -3.283 -15.751 1.00 90.25 320 SER A CA 1
ATOM 2434 C C . SER A 1 320 ? 9.589 -2.147 -16.572 1.00 90.25 320 SER A C 1
ATOM 2436 O O . SER A 1 320 ? 9.961 -1.939 -17.731 1.00 90.25 320 SER A O 1
ATOM 2438 N N . ASP A 1 321 ? 8.685 -1.384 -15.955 1.00 88.75 321 ASP A N 1
ATOM 2439 C CA . ASP A 1 321 ? 8.073 -0.192 -16.553 1.00 88.75 321 ASP A CA 1
ATOM 2440 C C . ASP A 1 321 ? 9.135 0.811 -17.019 1.00 88.75 321 ASP A C 1
ATOM 2442 O O . ASP A 1 321 ? 9.074 1.338 -18.135 1.00 88.75 321 ASP A O 1
ATOM 2446 N N . THR A 1 322 ? 10.121 1.074 -16.158 1.00 85.12 322 THR A N 1
ATOM 2447 C CA . THR A 1 322 ? 11.159 2.084 -16.378 1.00 85.12 322 THR A CA 1
ATOM 2448 C C . THR A 1 322 ? 12.075 1.684 -17.527 1.00 85.12 322 THR A C 1
ATOM 2450 O O . THR A 1 322 ? 12.332 2.493 -18.423 1.00 85.12 322 THR A O 1
ATOM 2453 N N . LYS A 1 323 ? 12.524 0.422 -17.558 1.00 84.94 323 LYS A N 1
ATOM 2454 C CA . LYS A 1 323 ? 13.399 -0.074 -18.626 1.00 84.94 323 LYS A CA 1
ATOM 2455 C C . LYS A 1 323 ? 12.691 -0.131 -19.969 1.00 84.94 323 LYS A C 1
ATOM 2457 O O . LYS A 1 323 ? 13.253 0.344 -20.951 1.00 84.94 323 LYS A O 1
ATOM 2462 N N . GLU A 1 324 ? 11.470 -0.655 -20.033 1.00 89.00 324 GLU A N 1
ATOM 2463 C CA . GLU A 1 324 ? 10.742 -0.731 -21.304 1.00 89.00 324 GLU A CA 1
ATOM 2464 C C . GLU A 1 324 ? 10.394 0.657 -21.845 1.00 89.00 324 GLU A C 1
ATOM 2466 O O . GLU A 1 324 ? 10.583 0.923 -23.034 1.00 89.00 324 GLU A O 1
ATOM 2471 N N . THR A 1 325 ? 10.000 1.588 -20.972 1.00 89.12 325 THR A N 1
ATOM 2472 C CA . THR A 1 325 ? 9.795 2.987 -21.370 1.00 89.12 325 THR A CA 1
ATOM 2473 C C . THR A 1 325 ? 11.093 3.599 -21.907 1.00 89.12 325 THR A C 1
ATOM 2475 O O . THR A 1 325 ? 11.098 4.209 -22.979 1.00 89.12 325 THR A O 1
ATOM 2478 N N . GLY A 1 326 ? 12.212 3.394 -21.206 1.00 89.44 326 GLY A N 1
ATOM 2479 C CA . GLY A 1 326 ? 13.531 3.864 -21.628 1.00 89.44 326 GLY A CA 1
ATOM 2480 C C . GLY A 1 326 ? 13.984 3.273 -22.966 1.00 89.44 326 GLY A C 1
ATOM 2481 O O . GLY A 1 326 ? 14.484 4.005 -23.818 1.00 89.44 326 GLY A O 1
ATOM 2482 N N . LEU A 1 327 ? 13.760 1.976 -23.195 1.00 90.00 327 LEU A N 1
ATOM 2483 C CA . LEU A 1 327 ? 14.090 1.297 -24.450 1.00 90.00 327 LEU A CA 1
ATOM 2484 C C . LEU A 1 327 ? 13.283 1.839 -25.627 1.00 90.00 327 LEU A C 1
ATOM 2486 O O . LEU A 1 327 ? 13.845 2.108 -26.688 1.00 90.00 327 LEU A O 1
ATOM 2490 N N . VAL A 1 328 ? 11.982 2.065 -25.446 1.00 91.06 328 VAL A N 1
ATOM 2491 C CA . VAL A 1 328 ? 11.144 2.660 -26.495 1.00 91.06 328 VAL A CA 1
ATOM 2492 C C . VAL A 1 328 ? 11.637 4.067 -26.856 1.00 91.06 328 VAL A C 1
ATOM 2494 O O . VAL A 1 328 ? 11.781 4.382 -28.040 1.00 91.06 328 VAL A O 1
ATOM 2497 N N . LEU A 1 329 ? 11.974 4.896 -25.861 1.00 93.94 329 LEU A N 1
ATOM 2498 C CA . LEU A 1 329 ? 12.544 6.229 -26.090 1.00 93.94 329 LEU A CA 1
ATOM 2499 C C . LEU A 1 329 ? 13.914 6.169 -26.778 1.00 93.94 329 LEU A C 1
ATOM 2501 O O . LEU A 1 329 ? 14.160 6.925 -27.721 1.00 93.94 329 LEU A O 1
ATOM 2505 N N . ALA A 1 330 ? 14.785 5.247 -26.361 1.00 91.75 330 ALA A N 1
ATOM 2506 C CA . ALA A 1 330 ? 16.073 5.013 -27.007 1.00 91.75 330 ALA A CA 1
ATOM 2507 C C . ALA A 1 330 ? 15.886 4.605 -28.475 1.00 91.75 330 ALA A C 1
ATOM 2509 O O . ALA A 1 330 ? 16.585 5.115 -29.349 1.00 91.75 330 ALA A O 1
ATOM 2510 N N . GLY A 1 331 ? 14.895 3.761 -28.769 1.00 92.69 331 GLY A N 1
ATOM 2511 C CA . GLY A 1 331 ? 14.528 3.388 -30.130 1.00 92.69 331 GLY A CA 1
ATOM 2512 C C . GLY A 1 331 ? 14.128 4.592 -30.985 1.00 92.69 331 GLY A C 1
ATOM 2513 O O . GLY A 1 331 ? 14.649 4.753 -32.091 1.00 92.69 331 GLY A O 1
ATOM 2514 N N . TYR A 1 332 ? 13.277 5.486 -30.469 1.00 95.12 332 TYR A N 1
ATOM 2515 C CA . TYR A 1 332 ? 12.932 6.729 -31.169 1.00 95.12 332 TYR A CA 1
ATOM 2516 C C . TYR A 1 332 ? 14.143 7.642 -31.381 1.00 95.12 332 TYR A C 1
ATOM 2518 O O . TYR A 1 332 ? 14.305 8.192 -32.470 1.00 95.12 332 TYR A O 1
ATOM 2526 N N . ALA A 1 333 ? 15.028 7.768 -30.390 1.00 94.88 333 ALA A N 1
ATOM 2527 C CA . ALA A 1 333 ? 16.251 8.558 -30.514 1.00 94.88 333 ALA A CA 1
ATOM 2528 C C . ALA A 1 333 ? 17.220 7.979 -31.561 1.00 94.88 333 ALA A C 1
ATOM 2530 O O . ALA A 1 333 ? 17.834 8.727 -32.323 1.00 94.88 333 ALA A O 1
ATOM 2531 N N . MET A 1 334 ? 17.335 6.650 -31.644 1.00 94.81 334 MET A N 1
ATOM 2532 C CA . MET A 1 334 ? 18.125 5.975 -32.675 1.00 94.81 334 MET A CA 1
ATOM 2533 C C . MET A 1 334 ? 17.552 6.234 -34.072 1.00 94.81 334 MET A C 1
ATOM 2535 O O . MET A 1 334 ? 18.304 6.597 -34.977 1.00 94.81 334 MET A O 1
ATOM 2539 N N . LEU A 1 335 ? 16.232 6.088 -34.250 1.00 95.25 335 LEU A N 1
ATOM 2540 C CA . LEU A 1 335 ? 15.562 6.378 -35.525 1.00 95.25 335 LEU A CA 1
ATOM 2541 C C . LEU A 1 335 ? 15.741 7.848 -35.929 1.00 95.25 335 LEU A C 1
ATOM 2543 O O . LEU A 1 335 ? 16.086 8.130 -37.074 1.00 95.25 335 LEU A O 1
ATOM 2547 N N . GLY A 1 336 ? 15.570 8.775 -34.982 1.00 93.94 336 GLY A N 1
ATOM 2548 C CA . GLY A 1 336 ? 15.767 10.210 -35.203 1.00 93.94 336 GLY A CA 1
ATOM 2549 C C . GLY A 1 336 ? 17.191 10.575 -35.636 1.00 93.94 336 GLY A C 1
ATOM 2550 O O . GLY A 1 336 ? 17.372 11.529 -36.386 1.00 93.94 336 GLY A O 1
ATOM 2551 N N . ASN A 1 337 ? 18.187 9.776 -35.239 1.00 94.62 337 ASN A N 1
ATOM 2552 C CA . ASN A 1 337 ? 19.589 9.918 -35.645 1.00 94.62 337 ASN A CA 1
ATOM 2553 C C . ASN A 1 337 ? 19.979 9.052 -36.860 1.00 94.62 337 ASN A C 1
ATOM 2555 O O . ASN A 1 337 ? 21.162 8.851 -37.128 1.00 94.62 337 ASN A O 1
ATOM 2559 N N . GLY A 1 338 ? 19.001 8.541 -37.613 1.00 92.31 338 GLY A N 1
ATOM 2560 C CA . GLY A 1 338 ? 19.239 7.855 -38.884 1.00 92.31 338 GLY A CA 1
ATOM 2561 C C . GLY A 1 338 ? 19.560 6.363 -38.774 1.00 92.31 338 GLY A C 1
ATOM 2562 O O . GLY A 1 338 ? 19.940 5.751 -39.774 1.00 92.31 338 GLY A O 1
ATOM 2563 N N . ALA A 1 339 ? 19.396 5.741 -37.601 1.00 94.25 339 ALA A N 1
ATOM 2564 C CA . ALA A 1 339 ? 19.467 4.286 -37.501 1.00 94.25 339 ALA A CA 1
ATOM 2565 C C . ALA A 1 339 ? 18.324 3.630 -38.295 1.00 94.25 339 ALA A C 1
ATOM 2567 O O . ALA A 1 339 ? 17.191 4.110 -38.313 1.00 94.25 339 ALA A O 1
ATOM 2568 N N . SER A 1 340 ? 18.600 2.487 -38.928 1.00 95.12 340 SER A N 1
ATOM 2569 C CA . SER A 1 340 ? 17.554 1.718 -39.613 1.00 95.12 340 SER A CA 1
ATOM 2570 C C . SER A 1 340 ? 16.627 1.013 -38.617 1.00 95.12 340 SER A C 1
ATOM 2572 O O . SER A 1 340 ? 17.078 0.543 -37.570 1.00 95.12 340 SER A O 1
ATOM 2574 N N . TYR A 1 341 ? 15.355 0.828 -38.984 1.00 93.94 341 TYR A N 1
ATOM 2575 C CA . TYR A 1 341 ? 14.391 0.049 -38.191 1.00 93.94 341 TYR A CA 1
ATOM 2576 C C . TYR A 1 341 ? 14.906 -1.343 -37.816 1.00 93.94 341 TYR A C 1
ATOM 2578 O O . TYR A 1 341 ? 14.726 -1.781 -36.684 1.00 93.94 341 TYR A O 1
ATOM 2586 N N . ARG A 1 342 ? 15.593 -2.028 -38.743 1.00 94.38 342 ARG A N 1
ATOM 2587 C CA . ARG A 1 342 ? 16.189 -3.344 -38.476 1.00 94.38 342 ARG A CA 1
ATOM 2588 C C . ARG A 1 342 ? 17.231 -3.265 -37.363 1.00 94.38 342 ARG A C 1
ATOM 2590 O O . ARG A 1 342 ? 17.216 -4.113 -36.479 1.00 94.38 342 ARG A O 1
ATOM 2597 N N . HIS A 1 343 ? 18.110 -2.264 -37.406 1.00 91.44 343 HIS A N 1
ATOM 2598 C CA . HIS A 1 343 ? 19.137 -2.091 -36.384 1.00 91.44 343 HIS A CA 1
ATOM 2599 C C . HIS A 1 343 ? 18.518 -1.769 -35.021 1.00 91.44 343 HIS A C 1
ATOM 2601 O O . HIS A 1 343 ? 18.880 -2.395 -34.032 1.00 91.44 343 HIS A O 1
ATOM 2607 N N . VAL A 1 344 ? 17.534 -0.865 -34.974 1.00 91.38 344 VAL A N 1
ATOM 2608 C CA . VAL A 1 344 ? 16.820 -0.530 -33.731 1.00 91.38 344 VAL A CA 1
ATOM 2609 C C . VAL A 1 344 ? 16.131 -1.759 -33.149 1.00 91.38 344 VAL A C 1
ATOM 2611 O O . VAL A 1 344 ? 16.345 -2.082 -31.985 1.00 91.38 344 VAL A O 1
ATOM 2614 N N . TYR A 1 345 ? 15.373 -2.494 -33.966 1.00 91.50 345 TYR A N 1
ATOM 2615 C CA . TYR A 1 345 ? 14.700 -3.717 -33.535 1.00 91.50 345 TYR A CA 1
ATOM 2616 C C . TYR A 1 345 ? 15.687 -4.754 -32.988 1.00 91.50 345 TYR A C 1
ATOM 2618 O O . TYR A 1 345 ? 15.458 -5.297 -31.912 1.00 91.50 345 TYR A O 1
ATOM 2626 N N . GLN A 1 346 ? 16.802 -4.997 -33.685 1.00 89.56 346 GLN A N 1
ATOM 2627 C CA . GLN A 1 346 ? 17.837 -5.934 -33.237 1.00 89.56 346 GLN A CA 1
ATOM 2628 C C . GLN A 1 346 ? 18.464 -5.504 -31.909 1.00 89.56 346 GLN A C 1
ATOM 2630 O O . GLN A 1 346 ? 18.614 -6.331 -31.016 1.00 89.56 346 GLN A O 1
ATOM 2635 N N . THR A 1 347 ? 18.794 -4.222 -31.750 1.00 87.38 347 THR A N 1
ATOM 2636 C CA . THR A 1 347 ? 19.369 -3.702 -30.505 1.00 87.38 347 THR A CA 1
ATOM 2637 C C . THR A 1 347 ? 18.390 -3.848 -29.341 1.00 87.38 347 THR A C 1
ATOM 2639 O O . THR A 1 347 ? 18.764 -4.386 -28.302 1.00 87.38 347 THR A O 1
ATOM 2642 N N . MET A 1 348 ? 17.124 -3.452 -29.519 1.00 88.81 348 MET A N 1
ATOM 2643 C CA . MET A 1 348 ? 16.097 -3.597 -28.479 1.00 88.81 348 MET A CA 1
ATOM 2644 C C . MET A 1 348 ? 15.831 -5.070 -28.141 1.00 88.81 348 MET A C 1
ATOM 2646 O O . MET A 1 348 ? 15.774 -5.435 -26.968 1.00 88.81 348 MET A O 1
ATOM 2650 N N . ALA A 1 349 ? 15.723 -5.936 -29.154 1.00 86.06 349 ALA A N 1
ATOM 2651 C CA . ALA A 1 349 ? 15.527 -7.371 -28.969 1.00 86.06 349 ALA A CA 1
ATOM 2652 C C . ALA A 1 349 ? 16.701 -8.019 -28.219 1.00 86.06 349 ALA A C 1
ATOM 2654 O O . ALA A 1 349 ? 16.473 -8.821 -27.319 1.00 86.06 349 ALA A O 1
ATOM 2655 N N . ASN A 1 350 ? 17.943 -7.632 -28.523 1.00 85.25 350 ASN A N 1
ATOM 2656 C CA . ASN A 1 350 ? 19.127 -8.126 -27.817 1.00 85.25 350 ASN A CA 1
ATOM 2657 C C . ASN A 1 350 ? 19.141 -7.696 -26.341 1.00 85.25 350 ASN A C 1
ATOM 2659 O O . ASN A 1 350 ? 19.518 -8.488 -25.475 1.00 85.25 350 ASN A O 1
ATOM 2663 N N . ILE A 1 351 ? 18.710 -6.469 -26.028 1.00 84.44 351 ILE A N 1
ATOM 2664 C CA . ILE A 1 351 ? 18.627 -5.999 -24.636 1.00 84.44 351 ILE A CA 1
ATOM 2665 C C . ILE A 1 351 ? 17.545 -6.768 -23.863 1.00 84.44 351 ILE A C 1
ATOM 2667 O O . ILE A 1 351 ? 17.802 -7.223 -22.751 1.00 84.44 351 ILE A O 1
ATOM 2671 N N . ARG A 1 352 ? 16.370 -6.994 -24.464 1.00 83.50 352 ARG A N 1
ATOM 2672 C CA . ARG A 1 352 ? 15.303 -7.808 -23.852 1.00 83.50 352 ARG A CA 1
ATOM 2673 C C . ARG A 1 352 ? 15.724 -9.264 -23.657 1.00 83.50 352 ARG A C 1
ATOM 2675 O O . ARG A 1 352 ? 15.560 -9.810 -22.575 1.00 83.50 352 ARG A O 1
ATOM 2682 N N . HIS A 1 353 ? 16.342 -9.879 -24.668 1.00 79.88 353 HIS A N 1
ATOM 2683 C CA . HIS A 1 353 ? 16.806 -11.271 -24.597 1.00 79.88 353 HIS A CA 1
ATOM 2684 C C . HIS A 1 353 ? 17.921 -11.466 -23.559 1.00 79.88 353 HIS A C 1
ATOM 2686 O O . HIS A 1 353 ? 18.059 -12.540 -22.981 1.00 79.88 353 HIS A O 1
ATOM 2692 N N . SER A 1 354 ? 18.721 -10.432 -23.292 1.00 74.62 354 SER A N 1
ATOM 2693 C CA . SER A 1 354 ? 19.700 -10.444 -22.198 1.00 74.62 354 SER A CA 1
ATOM 2694 C C . SER A 1 354 ? 19.083 -10.099 -20.835 1.00 74.62 354 SER A C 1
ATOM 2696 O O . SER A 1 354 ? 19.826 -9.794 -19.908 1.00 74.62 354 SER A O 1
ATOM 2698 N N . ARG A 1 355 ? 17.744 -10.131 -20.702 1.00 70.50 355 ARG A N 1
ATOM 2699 C CA . ARG A 1 355 ? 16.986 -9.763 -19.490 1.00 70.50 355 ARG A CA 1
ATOM 2700 C C . ARG A 1 355 ? 17.425 -8.420 -18.912 1.00 70.50 355 ARG A C 1
ATOM 2702 O O . ARG A 1 355 ? 17.554 -8.245 -17.707 1.00 70.50 355 ARG A O 1
ATOM 2709 N N . TYR A 1 356 ? 17.689 -7.461 -19.798 1.00 72.25 356 TYR A N 1
ATOM 2710 C CA . TYR A 1 356 ? 18.168 -6.126 -19.456 1.00 72.25 356 TYR A CA 1
ATOM 2711 C C . TYR A 1 356 ? 19.530 -6.071 -18.746 1.00 72.25 356 TYR A C 1
ATOM 2713 O O . TYR A 1 356 ? 19.893 -5.005 -18.251 1.00 72.25 356 TYR A O 1
ATOM 2721 N N . ALA A 1 357 ? 20.326 -7.147 -18.758 1.00 65.06 357 ALA A N 1
ATOM 2722 C CA . ALA A 1 357 ? 21.672 -7.166 -18.177 1.00 65.06 357 ALA A CA 1
ATOM 2723 C C . ALA A 1 357 ? 22.585 -6.077 -18.773 1.00 65.06 357 ALA A C 1
ATOM 2725 O O . ALA A 1 357 ? 23.430 -5.508 -18.089 1.00 65.06 357 ALA A O 1
ATOM 2726 N N . ALA A 1 358 ? 22.380 -5.716 -20.045 1.00 58.66 358 ALA A N 1
ATOM 2727 C CA . ALA A 1 358 ? 23.098 -4.612 -20.688 1.00 58.66 358 ALA A CA 1
ATOM 2728 C C . ALA A 1 358 ? 22.804 -3.231 -20.062 1.00 58.66 358 ALA A C 1
ATOM 2730 O O . ALA A 1 358 ? 23.598 -2.304 -20.222 1.00 58.66 358 ALA A O 1
ATOM 2731 N N . LEU A 1 359 ? 21.669 -3.091 -19.370 1.00 61.91 359 LEU A N 1
ATOM 2732 C CA . LEU A 1 359 ? 21.254 -1.874 -18.670 1.00 61.91 359 LEU A CA 1
ATOM 2733 C C . LEU A 1 359 ? 21.591 -1.915 -17.172 1.00 61.91 359 LEU A C 1
ATOM 2735 O O . LEU A 1 359 ? 21.496 -0.886 -16.505 1.00 61.91 359 LEU A O 1
ATOM 2739 N N . GLU A 1 360 ? 22.006 -3.068 -16.637 1.00 57.12 360 GLU A N 1
ATOM 2740 C CA . GLU A 1 360 ? 22.351 -3.197 -15.223 1.00 57.12 360 GLU A CA 1
ATOM 2741 C C . GLU A 1 360 ? 23.540 -2.298 -14.850 1.00 57.12 360 GLU A C 1
ATOM 2743 O O . GLU A 1 360 ? 24.584 -2.242 -15.516 1.00 57.12 360 GLU A O 1
ATOM 2748 N N . GLY A 1 361 ? 23.360 -1.564 -13.749 1.00 52.41 361 GLY A N 1
ATOM 2749 C CA . GLY A 1 361 ? 24.349 -0.675 -13.153 1.00 52.41 361 GLY A CA 1
ATOM 2750 C C . GLY A 1 361 ? 24.494 0.701 -13.815 1.00 52.41 361 GLY A C 1
ATOM 2751 O O . GLY A 1 361 ? 25.466 1.394 -13.535 1.00 52.41 361 GLY A O 1
ATOM 2752 N N . LEU A 1 362 ? 23.614 1.152 -14.706 1.00 48.00 362 LEU A N 1
ATOM 2753 C CA . LEU A 1 362 ? 23.633 2.559 -15.138 1.00 48.00 362 LEU A CA 1
ATOM 2754 C C . LEU A 1 362 ? 23.090 3.449 -14.003 1.00 48.00 362 LEU A C 1
ATOM 2756 O O . LEU A 1 362 ? 21.890 3.596 -13.896 1.00 48.00 362 LEU A O 1
ATOM 2760 N N . PHE A 1 363 ? 23.988 3.985 -13.161 1.00 45.78 363 PHE A N 1
ATOM 2761 C CA . PHE A 1 363 ? 23.773 5.002 -12.109 1.00 45.78 363 PHE A CA 1
ATOM 2762 C C . PHE A 1 363 ? 22.443 4.925 -11.327 1.00 45.78 363 PHE A C 1
ATOM 2764 O O . PHE A 1 363 ? 21.410 5.381 -11.802 1.00 45.78 363 PHE A O 1
ATOM 2771 N N . VAL A 1 364 ? 22.508 4.448 -10.079 1.00 44.34 364 VAL A N 1
ATOM 2772 C CA . VAL A 1 364 ? 21.395 4.526 -9.115 1.00 44.34 364 VAL A CA 1
ATOM 2773 C C . VAL A 1 364 ? 21.088 6.005 -8.848 1.00 44.34 364 VAL A C 1
ATOM 2775 O O . VAL A 1 364 ? 21.974 6.756 -8.432 1.00 44.34 364 VAL A O 1
ATOM 2778 N N . GLY A 1 365 ? 19.869 6.439 -9.169 1.00 41.59 365 GLY A N 1
ATOM 2779 C CA . GLY A 1 365 ? 19.382 7.784 -8.869 1.00 41.59 365 GLY A CA 1
ATOM 2780 C C . GLY A 1 365 ? 19.010 7.921 -7.392 1.00 41.59 365 GLY A C 1
ATOM 2781 O O . GLY A 1 365 ? 18.823 6.934 -6.690 1.00 41.59 365 GLY A O 1
ATOM 2782 N N . SER A 1 366 ? 18.879 9.157 -6.913 1.00 39.75 366 SER A N 1
ATOM 2783 C CA . SER A 1 366 ? 18.519 9.486 -5.524 1.00 39.75 366 SER A CA 1
ATOM 2784 C C . SER A 1 366 ? 17.143 8.977 -5.068 1.00 39.75 366 SER A C 1
ATOM 2786 O O . SER A 1 366 ? 16.862 9.006 -3.875 1.00 39.75 366 SER A O 1
ATOM 2788 N N . ASP A 1 367 ? 16.295 8.514 -5.988 1.00 37.09 367 ASP A N 1
ATOM 2789 C CA . ASP A 1 367 ? 14.928 8.064 -5.690 1.00 37.09 367 ASP A CA 1
ATOM 2790 C C . ASP A 1 367 ? 14.870 6.609 -5.175 1.00 37.09 367 ASP A C 1
ATOM 2792 O O . ASP A 1 367 ? 13.838 6.178 -4.663 1.00 37.09 367 ASP A O 1
ATOM 2796 N N . ASP A 1 368 ? 15.988 5.875 -5.241 1.00 39.91 368 ASP A N 1
ATOM 2797 C CA . ASP A 1 368 ? 16.087 4.464 -4.842 1.00 39.91 368 ASP A CA 1
ATOM 2798 C C . ASP A 1 368 ? 16.630 4.261 -3.408 1.00 39.91 368 ASP A C 1
ATOM 2800 O O . ASP A 1 368 ? 16.938 3.141 -3.010 1.00 39.91 368 ASP A O 1
ATOM 2804 N N . GLU A 1 369 ? 16.740 5.302 -2.570 1.00 38.00 369 GLU A N 1
ATOM 2805 C CA . GLU A 1 369 ? 17.242 5.133 -1.188 1.00 38.00 369 GLU A CA 1
ATOM 2806 C C . GLU A 1 369 ? 16.272 4.387 -0.244 1.00 38.00 369 GLU A C 1
ATOM 2808 O O . GLU A 1 369 ? 16.665 3.988 0.852 1.00 38.00 369 GLU A O 1
ATOM 2813 N N . ALA A 1 370 ? 15.029 4.127 -0.659 1.00 33.84 370 ALA A N 1
ATOM 2814 C CA . ALA A 1 370 ? 14.005 3.514 0.194 1.00 33.84 370 ALA A CA 1
ATOM 2815 C C . ALA A 1 370 ? 13.998 1.967 0.209 1.00 33.84 370 ALA A C 1
ATOM 2817 O O . ALA A 1 370 ? 13.111 1.374 0.824 1.00 33.84 370 ALA A O 1
ATOM 2818 N N . GLY A 1 371 ? 14.953 1.300 -0.449 1.00 35.53 371 GLY A N 1
ATOM 2819 C CA . GLY A 1 371 ? 14.868 -0.140 -0.724 1.00 35.53 371 GLY A CA 1
ATOM 2820 C C . GLY A 1 371 ? 16.106 -0.985 -0.434 1.00 35.53 371 GLY A C 1
ATOM 2821 O O . GLY A 1 371 ? 16.190 -2.083 -0.966 1.00 35.53 371 GLY A O 1
ATOM 2822 N N . PHE A 1 372 ? 17.075 -0.550 0.376 1.00 38.94 372 PHE A N 1
ATOM 2823 C CA . PHE A 1 372 ? 18.277 -1.367 0.602 1.00 38.94 372 PHE A CA 1
ATOM 2824 C C . PHE A 1 372 ? 18.190 -2.209 1.876 1.00 38.94 372 PHE A C 1
ATOM 2826 O O . PHE A 1 372 ? 18.605 -1.801 2.960 1.00 38.94 372 PHE A O 1
ATOM 2833 N N . GLY A 1 373 ? 17.665 -3.424 1.704 1.00 33.66 373 GLY A N 1
ATOM 2834 C CA . GLY A 1 373 ? 17.909 -4.539 2.615 1.00 33.66 373 GLY A CA 1
ATOM 2835 C C . GLY A 1 373 ? 19.373 -4.996 2.569 1.00 33.66 373 GLY A C 1
ATOM 2836 O O . GLY A 1 373 ? 20.073 -4.804 1.577 1.00 33.66 373 GLY A O 1
ATOM 2837 N N . GLU A 1 374 ? 19.818 -5.620 3.658 1.00 36.28 374 GLU A N 1
ATOM 2838 C CA . GLU A 1 374 ? 21.183 -6.034 4.039 1.00 36.28 374 GLU A CA 1
ATOM 2839 C C . GLU A 1 374 ? 21.971 -6.953 3.064 1.00 36.28 374 GLU A C 1
ATOM 2841 O O . GLU A 1 374 ? 22.977 -7.545 3.449 1.00 36.28 374 GLU A O 1
ATOM 2846 N N . ASN A 1 375 ? 21.601 -7.075 1.789 1.00 38.84 375 ASN A N 1
ATOM 2847 C CA . ASN A 1 375 ? 22.167 -8.074 0.877 1.00 38.84 375 ASN A CA 1
ATOM 2848 C C . ASN A 1 375 ? 23.168 -7.512 -0.144 1.00 38.84 375 ASN A C 1
ATOM 2850 O O . ASN A 1 375 ? 23.021 -7.731 -1.336 1.00 38.84 375 ASN A O 1
ATOM 2854 N N . GLY A 1 376 ? 24.234 -6.853 0.318 1.00 49.44 376 GLY A N 1
ATOM 2855 C CA . GLY A 1 376 ? 25.545 -6.828 -0.359 1.00 49.44 376 GLY A CA 1
ATOM 2856 C C . GLY A 1 376 ? 25.600 -6.618 -1.886 1.00 49.44 376 GLY A C 1
ATOM 2857 O O . GLY A 1 376 ? 26.453 -7.236 -2.532 1.00 49.44 376 GLY A O 1
ATOM 2858 N N . GLU A 1 377 ? 24.736 -5.782 -2.467 1.00 55.84 377 GLU A N 1
ATOM 2859 C CA . GLU A 1 377 ? 24.682 -5.565 -3.916 1.00 55.84 377 GLU A CA 1
ATOM 2860 C C . GLU A 1 377 ? 25.816 -4.660 -4.431 1.00 55.84 377 GLU A C 1
ATOM 2862 O O . GLU A 1 377 ? 26.388 -3.830 -3.717 1.00 55.84 377 GLU A O 1
ATOM 2867 N N . THR A 1 378 ? 26.192 -4.876 -5.695 1.00 59.81 378 THR A N 1
ATOM 2868 C CA . THR A 1 378 ? 27.310 -4.188 -6.356 1.00 59.81 378 THR A CA 1
ATOM 2869 C C . THR A 1 378 ? 26.860 -2.805 -6.823 1.00 59.81 378 THR A C 1
ATOM 2871 O O . THR A 1 378 ? 26.093 -2.687 -7.774 1.00 59.81 378 THR A O 1
ATOM 2874 N N . VAL A 1 379 ? 27.375 -1.752 -6.194 1.00 71.44 379 VAL A N 1
ATOM 2875 C CA . VAL A 1 379 ? 27.080 -0.353 -6.527 1.00 71.44 379 VAL A CA 1
ATOM 2876 C C . VAL A 1 379 ? 28.139 0.175 -7.494 1.00 71.44 379 VAL A C 1
ATOM 2878 O O . VAL A 1 379 ? 29.286 -0.271 -7.472 1.00 71.44 379 VAL A O 1
ATOM 2881 N N . ARG A 1 380 ? 27.778 1.133 -8.356 1.00 74.88 380 ARG A N 1
ATOM 2882 C CA . ARG A 1 380 ? 28.752 1.902 -9.143 1.00 74.88 380 ARG A CA 1
ATOM 2883 C C . ARG A 1 380 ? 28.981 3.264 -8.508 1.00 74.88 380 ARG A C 1
ATOM 2885 O O . ARG A 1 380 ? 28.021 3.960 -8.200 1.00 74.88 380 ARG A O 1
ATOM 2892 N N . HIS A 1 381 ? 30.239 3.655 -8.354 1.00 82.44 381 HIS A N 1
ATOM 2893 C CA . HIS A 1 381 ? 30.609 4.944 -7.782 1.00 82.44 381 HIS A CA 1
ATOM 2894 C C . HIS A 1 381 ? 31.638 5.646 -8.664 1.00 82.44 381 HIS A C 1
ATOM 2896 O O . HIS A 1 381 ? 32.505 5.002 -9.261 1.00 82.44 381 HIS A O 1
ATOM 2902 N N . ALA A 1 382 ? 31.511 6.966 -8.766 1.00 87.00 382 ALA A N 1
ATOM 2903 C CA . ALA A 1 382 ? 32.414 7.810 -9.525 1.00 87.00 382 ALA A CA 1
ATOM 2904 C C . ALA A 1 382 ? 33.021 8.850 -8.588 1.00 87.00 382 ALA A C 1
ATOM 2906 O O . ALA A 1 382 ? 32.284 9.663 -8.033 1.00 87.00 382 ALA A O 1
ATOM 2907 N N . PHE A 1 383 ? 34.346 8.847 -8.459 1.00 88.75 383 PHE A N 1
ATOM 2908 C CA . PHE A 1 383 ? 35.061 9.801 -7.615 1.00 88.75 383 PHE A CA 1
ATOM 2909 C C . PHE A 1 383 ? 36.251 10.425 -8.364 1.00 88.75 383 PHE A C 1
ATOM 2911 O O . PHE A 1 383 ? 36.919 9.743 -9.155 1.00 88.75 383 PHE A O 1
ATOM 2918 N N . PRO A 1 384 ? 36.497 11.737 -8.191 1.00 91.69 384 PRO A N 1
ATOM 2919 C CA . PRO A 1 384 ? 37.621 12.423 -8.813 1.00 91.69 384 PRO A CA 1
ATOM 2920 C C . PRO A 1 384 ? 38.921 12.198 -8.033 1.00 91.69 384 PRO A C 1
ATOM 2922 O O . PRO A 1 384 ? 38.944 12.258 -6.807 1.00 91.69 384 PRO A O 1
ATOM 2925 N N . LEU A 1 385 ? 40.030 12.031 -8.749 1.00 91.06 385 LEU A N 1
ATOM 2926 C CA . LEU A 1 385 ? 41.372 12.091 -8.183 1.00 91.06 385 LEU A CA 1
ATOM 2927 C C . LEU A 1 385 ? 41.829 13.549 -8.109 1.00 91.06 385 LEU A C 1
ATOM 2929 O O . LEU A 1 385 ? 41.998 14.211 -9.137 1.00 91.06 385 LEU A O 1
ATOM 2933 N N . ALA A 1 386 ? 42.050 14.051 -6.894 1.00 87.94 386 ALA A N 1
ATOM 2934 C CA . ALA A 1 386 ? 42.752 15.317 -6.685 1.00 87.94 386 ALA A CA 1
ATOM 2935 C C . ALA A 1 386 ? 44.199 15.230 -7.211 1.00 87.94 386 ALA A C 1
ATOM 2937 O O . ALA A 1 386 ? 44.735 14.135 -7.376 1.00 87.94 386 ALA A O 1
ATOM 2938 N N . ALA A 1 387 ? 44.847 16.369 -7.470 1.00 85.81 387 ALA A N 1
ATOM 2939 C CA . ALA A 1 387 ? 46.214 16.386 -8.002 1.00 85.81 387 ALA A CA 1
ATOM 2940 C C . ALA A 1 387 ? 47.229 15.711 -7.059 1.00 85.81 387 ALA A C 1
ATOM 2942 O O . ALA A 1 387 ? 48.222 15.150 -7.514 1.00 85.81 387 ALA A O 1
ATOM 2943 N N . GLU A 1 388 ? 46.941 15.729 -5.760 1.00 88.81 388 GLU A N 1
ATOM 2944 C CA . GLU A 1 388 ? 47.745 15.166 -4.678 1.00 88.81 388 GLU A CA 1
ATOM 2945 C C . GLU A 1 388 ? 47.322 13.741 -4.285 1.00 88.81 388 GLU A C 1
ATOM 2947 O O . GLU A 1 388 ? 47.867 13.183 -3.332 1.00 88.81 388 GLU A O 1
ATOM 2952 N N . ALA A 1 389 ? 46.337 13.151 -4.971 1.00 89.88 389 ALA A N 1
ATOM 2953 C CA . ALA A 1 389 ? 45.819 11.836 -4.613 1.00 89.88 389 ALA A CA 1
ATOM 2954 C C . ALA A 1 389 ? 46.890 10.745 -4.773 1.00 89.88 389 ALA A C 1
ATOM 2956 O O . ALA A 1 389 ? 47.632 10.716 -5.754 1.00 89.88 389 ALA A O 1
ATOM 2957 N N . TYR A 1 390 ? 46.935 9.802 -3.830 1.00 90.38 390 TYR A N 1
ATOM 2958 C CA . TYR A 1 390 ? 47.943 8.733 -3.789 1.00 90.38 390 TYR A CA 1
ATOM 2959 C C . TYR A 1 390 ? 47.992 7.858 -5.057 1.00 90.38 390 TYR A C 1
ATOM 2961 O O . TYR A 1 390 ? 49.045 7.326 -5.421 1.00 90.38 390 TYR A O 1
ATOM 2969 N N . ALA A 1 391 ? 46.857 7.697 -5.738 1.00 88.81 391 ALA A N 1
ATOM 2970 C CA . ALA A 1 391 ? 46.761 6.948 -6.985 1.00 88.81 391 ALA A CA 1
ATOM 2971 C C . ALA A 1 391 ? 47.329 7.693 -8.210 1.00 88.81 391 ALA A C 1
ATOM 2973 O O . ALA A 1 391 ? 47.563 7.058 -9.239 1.00 88.81 391 ALA A O 1
ATOM 2974 N N . VAL A 1 392 ? 47.575 9.005 -8.129 1.00 89.31 392 VAL A N 1
ATOM 2975 C CA . VAL A 1 392 ? 48.136 9.793 -9.238 1.00 89.31 392 VAL A CA 1
ATOM 2976 C C . VAL A 1 392 ? 49.572 9.348 -9.523 1.00 89.31 392 VAL A C 1
ATOM 2978 O O . VAL A 1 392 ? 50.392 9.191 -8.622 1.00 89.31 392 VAL A O 1
ATOM 2981 N N . GLY A 1 393 ? 49.880 9.108 -10.798 1.00 86.81 393 GLY A N 1
ATOM 2982 C CA . GLY A 1 393 ? 51.170 8.580 -11.245 1.00 86.81 393 GLY A CA 1
ATOM 2983 C C . GLY A 1 393 ? 51.311 7.057 -11.141 1.00 86.81 393 GLY A C 1
ATOM 2984 O O . GLY A 1 393 ? 52.298 6.513 -11.638 1.00 86.81 393 GLY A O 1
ATOM 2985 N N . LYS A 1 394 ? 50.337 6.346 -10.553 1.00 91.56 394 LYS A N 1
ATOM 2986 C CA . LYS A 1 394 ? 50.283 4.876 -10.580 1.00 91.56 394 LYS A CA 1
ATOM 2987 C C . LYS A 1 394 ? 49.616 4.382 -11.860 1.00 91.56 394 LYS A C 1
ATOM 2989 O O . LYS A 1 394 ? 48.771 5.068 -12.439 1.00 91.56 394 LYS A O 1
ATOM 2994 N N . THR A 1 395 ? 49.976 3.173 -12.289 1.00 91.19 395 THR A N 1
ATOM 2995 C CA . THR A 1 395 ? 49.306 2.525 -13.421 1.00 91.19 395 THR A CA 1
ATOM 2996 C C . THR A 1 395 ? 48.106 1.712 -12.955 1.00 91.19 395 THR A C 1
ATOM 2998 O O . THR A 1 395 ? 48.098 1.192 -11.836 1.00 91.19 395 THR A O 1
ATOM 3001 N N . VAL A 1 396 ? 47.103 1.547 -13.818 1.00 87.44 396 VAL A N 1
ATOM 3002 C CA . VAL A 1 396 ? 45.894 0.764 -13.517 1.00 87.44 396 VAL A CA 1
ATOM 3003 C C . VAL A 1 396 ? 46.232 -0.659 -13.064 1.00 87.44 396 VAL A C 1
ATOM 3005 O O . VAL A 1 396 ? 45.593 -1.172 -12.149 1.00 87.44 396 VAL A O 1
ATOM 3008 N N . GLY A 1 397 ? 47.283 -1.275 -13.617 1.00 84.19 397 GLY A N 1
ATOM 3009 C CA . GLY A 1 397 ? 47.731 -2.607 -13.200 1.00 84.19 397 GLY A CA 1
ATOM 3010 C C . GLY A 1 397 ? 48.292 -2.687 -11.773 1.00 84.19 397 GLY A C 1
ATOM 3011 O O . GLY A 1 397 ? 48.390 -3.781 -11.227 1.00 84.19 397 GLY A O 1
ATOM 3012 N N . THR A 1 398 ? 48.644 -1.557 -11.152 1.00 86.31 398 THR A N 1
ATOM 3013 C CA . THR A 1 398 ? 49.161 -1.504 -9.768 1.00 86.31 398 THR A CA 1
ATOM 3014 C C . THR A 1 398 ? 48.089 -1.224 -8.718 1.00 86.31 398 THR A C 1
ATOM 3016 O O . THR A 1 398 ? 48.384 -1.233 -7.522 1.00 86.31 398 THR A O 1
ATOM 3019 N N . LEU A 1 399 ? 46.850 -0.967 -9.141 1.00 87.31 399 LEU A N 1
ATOM 3020 C CA . LEU A 1 399 ? 45.746 -0.693 -8.231 1.00 87.31 399 LEU A CA 1
ATOM 3021 C C . LEU A 1 399 ? 45.282 -1.999 -7.561 1.00 87.31 399 LEU A C 1
ATOM 3023 O O . LEU A 1 399 ? 45.097 -3.004 -8.252 1.00 87.31 399 LEU A O 1
ATOM 3027 N N . PRO A 1 400 ? 45.001 -2.004 -6.248 1.00 86.88 400 PRO A N 1
ATOM 3028 C CA . PRO A 1 400 ? 44.575 -3.186 -5.497 1.00 86.88 400 PRO A CA 1
ATOM 3029 C C . PRO A 1 400 ? 43.111 -3.584 -5.772 1.00 86.88 400 PRO A C 1
ATOM 3031 O O . PRO A 1 400 ? 42.419 -4.079 -4.892 1.00 86.88 400 PRO A O 1
ATOM 3034 N N . MET A 1 401 ? 42.616 -3.402 -6.998 1.00 83.12 401 MET A N 1
ATOM 3035 C CA . MET A 1 401 ? 41.215 -3.632 -7.371 1.00 83.12 401 MET A CA 1
ATOM 3036 C C . MET A 1 401 ? 40.734 -5.050 -7.029 1.00 83.12 401 MET A C 1
ATOM 3038 O O . MET A 1 401 ? 39.650 -5.221 -6.480 1.00 83.12 401 MET A O 1
ATOM 3042 N N . ALA A 1 402 ? 41.571 -6.064 -7.277 1.00 79.81 402 ALA A N 1
ATOM 3043 C CA . ALA A 1 402 ? 41.255 -7.456 -6.956 1.00 79.81 402 ALA A CA 1
ATOM 3044 C C . ALA A 1 402 ? 41.196 -7.733 -5.443 1.00 79.81 402 ALA A C 1
ATOM 3046 O O . ALA A 1 402 ? 40.425 -8.590 -5.021 1.00 79.81 402 ALA A O 1
ATOM 3047 N N . ALA A 1 403 ? 41.976 -7.009 -4.632 1.00 81.19 403 ALA A N 1
ATOM 3048 C CA . ALA A 1 403 ? 41.992 -7.177 -3.178 1.00 81.19 403 ALA A CA 1
ATOM 3049 C C . ALA A 1 403 ? 40.705 -6.647 -2.526 1.00 81.19 403 ALA A C 1
ATOM 3051 O O . ALA A 1 403 ? 40.217 -7.254 -1.580 1.00 81.19 403 ALA A O 1
ATOM 3052 N N . TYR A 1 404 ? 40.134 -5.573 -3.080 1.00 80.31 404 TYR A N 1
ATOM 3053 C CA . TYR A 1 404 ? 38.859 -4.989 -2.642 1.00 80.31 404 TYR A CA 1
ATOM 3054 C C . TYR A 1 404 ? 37.636 -5.581 -3.373 1.00 80.31 404 TYR A C 1
ATOM 3056 O O . TYR A 1 404 ? 36.504 -5.170 -3.140 1.00 80.31 404 TYR A O 1
ATOM 3064 N N . GLY A 1 405 ? 37.823 -6.525 -4.305 1.00 79.62 405 GLY A N 1
ATOM 3065 C CA . GLY A 1 405 ? 36.717 -7.072 -5.103 1.00 79.62 405 GLY A CA 1
ATOM 3066 C C . GLY A 1 405 ? 36.018 -6.027 -5.988 1.00 79.62 405 GLY A C 1
ATOM 3067 O O . GLY A 1 405 ? 34.817 -6.125 -6.237 1.00 79.62 405 GLY A O 1
ATOM 3068 N N . ILE A 1 406 ? 36.762 -5.018 -6.448 1.00 82.81 406 ILE A N 1
ATOM 3069 C CA . ILE A 1 406 ? 36.262 -3.897 -7.249 1.00 82.81 406 ILE A CA 1
ATOM 3070 C C . ILE A 1 406 ? 36.672 -4.064 -8.706 1.00 82.81 406 ILE A C 1
ATOM 3072 O O . ILE A 1 406 ? 37.774 -4.506 -9.026 1.00 82.81 406 ILE A O 1
ATOM 3076 N N . LYS A 1 407 ? 35.792 -3.643 -9.612 1.00 82.75 407 LYS A N 1
ATOM 3077 C CA . LYS A 1 407 ? 36.060 -3.564 -11.046 1.00 82.75 407 LYS A CA 1
ATOM 3078 C C . LYS A 1 407 ? 36.104 -2.108 -11.497 1.00 82.75 407 LYS A C 1
ATOM 3080 O O . LYS A 1 407 ? 35.119 -1.387 -11.355 1.00 82.75 407 LYS A O 1
ATOM 3085 N N . LEU A 1 408 ? 37.214 -1.688 -12.100 1.00 83.62 408 LEU A N 1
ATOM 3086 C CA . LEU A 1 408 ? 37.271 -0.426 -12.837 1.00 83.62 408 LEU A CA 1
ATOM 3087 C C . LEU A 1 408 ? 36.523 -0.579 -14.161 1.00 83.62 408 LEU A C 1
ATOM 3089 O O . LEU A 1 408 ? 36.795 -1.497 -14.934 1.00 83.62 408 LEU A O 1
ATOM 3093 N N . LEU A 1 409 ? 35.565 0.309 -14.412 1.00 81.81 409 LEU A N 1
ATOM 3094 C CA . LEU A 1 409 ? 34.753 0.273 -15.625 1.00 81.81 409 LEU A CA 1
ATOM 3095 C C . LEU A 1 409 ? 35.337 1.173 -16.704 1.00 81.81 409 LEU A C 1
ATOM 3097 O O . LEU A 1 409 ? 35.505 0.758 -17.847 1.00 81.81 409 LEU A O 1
ATOM 3101 N N . PHE A 1 410 ? 35.627 2.419 -16.342 1.00 84.06 410 PHE A N 1
ATOM 3102 C CA . PHE A 1 410 ? 36.256 3.386 -17.227 1.00 84.06 410 PHE A CA 1
ATOM 3103 C C . PHE A 1 410 ? 36.887 4.517 -16.419 1.00 84.06 410 PHE A C 1
ATOM 3105 O O . PHE A 1 410 ? 36.511 4.775 -15.273 1.00 84.06 410 PHE A O 1
ATOM 3112 N N . VAL A 1 411 ? 37.824 5.214 -17.054 1.00 89.19 411 VAL A N 1
ATOM 3113 C CA . VAL A 1 411 ? 38.391 6.464 -16.543 1.00 89.19 411 VAL A CA 1
ATOM 3114 C C . VAL A 1 411 ? 37.851 7.599 -17.395 1.00 89.19 411 VAL A C 1
ATOM 3116 O O . VAL A 1 411 ? 37.865 7.527 -18.625 1.00 89.19 411 VAL A O 1
ATOM 3119 N N . ARG A 1 412 ? 37.358 8.660 -16.761 1.00 90.00 412 ARG A N 1
ATOM 3120 C CA . ARG A 1 412 ? 37.020 9.899 -17.460 1.00 90.00 412 ARG A CA 1
ATOM 3121 C C . ARG A 1 412 ? 38.145 10.902 -17.253 1.00 90.00 412 ARG A C 1
ATOM 3123 O O . ARG A 1 412 ? 38.321 11.399 -16.145 1.00 90.00 412 ARG A O 1
ATOM 3130 N N . ARG A 1 413 ? 38.844 11.239 -18.336 1.00 89.00 413 ARG A N 1
ATOM 3131 C CA . ARG A 1 413 ? 39.865 12.291 -18.364 1.00 89.00 413 ARG A CA 1
ATOM 3132 C C . ARG A 1 413 ? 39.320 13.479 -19.143 1.00 89.00 413 ARG A C 1
ATOM 3134 O O . ARG A 1 413 ? 39.008 13.365 -20.331 1.00 89.00 413 ARG A O 1
ATOM 3141 N N . ARG A 1 414 ? 39.201 14.636 -18.485 1.00 82.44 414 ARG A N 1
ATOM 3142 C CA . ARG A 1 414 ? 38.566 15.843 -19.053 1.00 82.44 414 ARG A CA 1
ATOM 3143 C C . ARG A 1 414 ? 37.130 15.543 -19.531 1.00 82.44 414 ARG A C 1
ATOM 3145 O O . ARG A 1 414 ? 36.277 15.209 -18.715 1.00 82.44 414 ARG A O 1
ATOM 3152 N N . THR A 1 415 ? 36.858 15.655 -20.833 1.00 72.06 415 THR A N 1
ATOM 3153 C CA . THR A 1 415 ? 35.561 15.356 -21.468 1.00 72.06 415 THR A CA 1
ATOM 3154 C C . THR A 1 415 ? 35.500 13.967 -22.115 1.00 72.06 415 THR A C 1
ATOM 3156 O O . THR A 1 415 ? 34.435 13.563 -22.574 1.00 72.06 415 THR A O 1
ATOM 3159 N N . GLY A 1 416 ? 36.615 13.229 -22.163 1.00 77.56 416 GLY A N 1
ATOM 3160 C CA . GLY A 1 416 ? 36.711 11.928 -22.825 1.00 77.56 416 GLY A CA 1
ATOM 3161 C C . GLY A 1 416 ? 36.497 10.753 -21.871 1.00 77.56 416 GLY A C 1
ATOM 3162 O O . GLY A 1 416 ? 36.970 10.770 -20.732 1.00 77.56 416 GLY A O 1
ATOM 3163 N N . ARG A 1 417 ? 35.807 9.713 -22.353 1.00 84.12 417 ARG A N 1
ATOM 3164 C CA . ARG A 1 417 ? 35.648 8.426 -21.664 1.00 84.12 417 ARG A CA 1
ATOM 3165 C C . ARG A 1 417 ? 36.653 7.423 -22.227 1.00 84.12 417 ARG A C 1
ATOM 3167 O O . ARG A 1 417 ? 36.624 7.138 -23.419 1.00 84.12 417 ARG A O 1
ATOM 3174 N N . ILE A 1 418 ? 37.522 6.897 -21.369 1.00 86.19 418 ILE A N 1
ATOM 3175 C CA . ILE A 1 418 ? 38.500 5.860 -21.705 1.00 86.19 418 ILE A CA 1
ATOM 3176 C C . ILE A 1 418 ? 37.951 4.538 -21.177 1.00 86.19 418 ILE A C 1
ATOM 3178 O O . ILE A 1 418 ? 37.996 4.261 -19.975 1.00 86.19 418 ILE A O 1
ATOM 3182 N N . GLU A 1 419 ? 37.363 3.756 -22.077 1.00 76.50 419 GLU A N 1
ATOM 3183 C CA . GLU A 1 419 ? 36.838 2.425 -21.776 1.00 76.50 419 GLU A CA 1
ATOM 3184 C C . GLU A 1 419 ? 37.973 1.396 -21.788 1.00 76.50 419 GLU A C 1
ATOM 3186 O O . GLU A 1 419 ? 38.839 1.447 -22.657 1.00 76.50 419 GLU A O 1
ATOM 3191 N N . ASN A 1 420 ? 37.964 0.462 -20.829 1.00 73.81 420 ASN A N 1
ATOM 3192 C CA . ASN A 1 420 ? 38.971 -0.600 -20.686 1.00 73.81 420 ASN A CA 1
ATOM 3193 C C . ASN A 1 420 ? 40.433 -0.093 -20.719 1.00 73.81 420 ASN A C 1
ATOM 3195 O O . ASN A 1 420 ? 41.189 -0.476 -21.615 1.00 73.81 420 ASN A O 1
ATOM 3199 N N . PRO A 1 421 ? 40.853 0.759 -19.762 1.00 81.81 421 PRO A N 1
ATOM 3200 C CA . PRO A 1 421 ? 42.240 1.206 -19.689 1.00 81.81 421 PRO A CA 1
ATOM 3201 C C . PRO A 1 421 ? 43.184 0.008 -19.511 1.00 81.81 421 PRO A C 1
ATOM 3203 O O . PRO A 1 421 ? 42.920 -0.893 -18.711 1.00 81.81 421 PRO A O 1
ATOM 3206 N N . ASP A 1 422 ? 44.277 -0.005 -20.272 1.00 83.56 422 ASP A N 1
ATOM 3207 C CA . ASP A 1 422 ? 45.274 -1.068 -20.191 1.00 83.56 422 ASP A CA 1
ATOM 3208 C C . ASP A 1 422 ? 46.042 -1.037 -18.856 1.00 83.56 422 ASP A C 1
ATOM 3210 O O . ASP A 1 422 ? 46.014 -0.064 -18.101 1.00 83.56 422 ASP A O 1
ATOM 3214 N N . ALA A 1 423 ? 46.748 -2.124 -18.536 1.00 82.69 423 ALA A N 1
ATOM 3215 C CA . ALA A 1 423 ? 47.489 -2.226 -17.277 1.00 82.69 423 ALA A CA 1
ATOM 3216 C C . ALA A 1 423 ? 48.633 -1.194 -17.156 1.00 82.69 423 ALA A C 1
ATOM 3218 O O . ALA A 1 423 ? 49.084 -0.909 -16.044 1.00 82.69 423 ALA A O 1
ATOM 3219 N N . SER A 1 424 ? 49.090 -0.636 -18.282 1.00 86.38 424 SER A N 1
ATOM 3220 C CA . SER A 1 424 ? 50.105 0.420 -18.367 1.00 86.38 424 SER A CA 1
ATOM 3221 C C . SER A 1 424 ? 49.542 1.835 -18.230 1.00 86.38 424 SER A C 1
ATOM 3223 O O . SER A 1 424 ? 50.325 2.776 -18.113 1.00 86.38 424 SER A O 1
ATOM 3225 N N . PHE A 1 425 ? 48.220 2.005 -18.223 1.00 88.94 425 PHE A N 1
ATOM 3226 C CA . PHE A 1 425 ? 47.578 3.309 -18.210 1.00 88.94 425 PHE A CA 1
ATOM 3227 C C . PHE A 1 425 ? 47.851 4.036 -16.894 1.00 88.94 425 PHE A C 1
ATOM 3229 O O . PHE A 1 425 ? 47.471 3.552 -15.827 1.00 88.94 425 PHE A O 1
ATOM 3236 N N . THR A 1 426 ? 48.490 5.203 -16.969 1.00 92.31 426 THR A N 1
ATOM 3237 C CA . THR A 1 426 ? 48.845 6.021 -15.802 1.00 92.31 426 THR A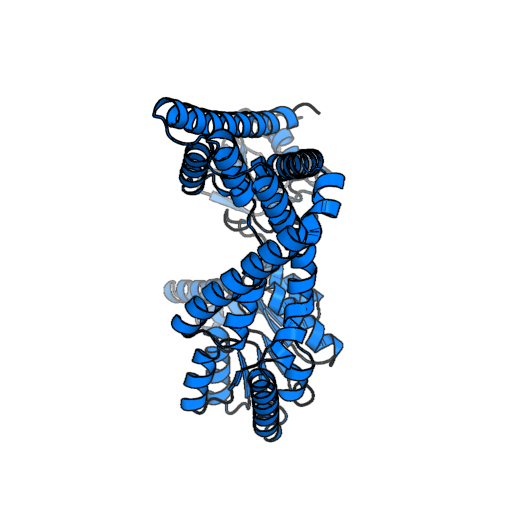 CA 1
ATOM 3238 C C . THR A 1 426 ? 47.730 7.001 -15.453 1.00 92.31 426 THR A C 1
ATOM 3240 O O . THR A 1 426 ? 47.261 7.748 -16.317 1.00 92.31 426 THR A O 1
ATOM 3243 N N . LEU A 1 427 ? 47.338 7.031 -14.179 1.00 91.81 427 LEU A N 1
ATOM 3244 C CA . LEU A 1 427 ? 46.343 7.965 -13.650 1.00 91.81 427 LEU A CA 1
ATOM 3245 C C . LEU A 1 427 ? 46.935 9.366 -13.450 1.00 91.81 427 LEU A C 1
ATOM 3247 O O . LEU A 1 427 ? 48.057 9.513 -12.962 1.00 91.81 427 LEU A O 1
ATOM 3251 N N . GLU A 1 428 ? 46.166 10.395 -13.794 1.00 92.00 428 GLU A N 1
ATOM 3252 C CA . GLU A 1 428 ? 46.546 11.807 -13.675 1.00 92.00 428 GLU A CA 1
ATOM 3253 C C . GLU A 1 428 ? 45.608 12.556 -12.719 1.00 92.00 428 GLU A C 1
ATOM 3255 O O . GLU A 1 428 ? 44.453 12.178 -12.517 1.00 92.00 428 GLU A O 1
ATOM 3260 N N . GLY A 1 429 ? 46.098 13.658 -12.144 1.00 89.81 429 GLY A N 1
ATOM 3261 C CA . GLY A 1 429 ? 45.260 14.566 -11.363 1.00 89.81 429 GLY A CA 1
ATOM 3262 C C . GLY A 1 429 ? 44.110 15.123 -12.209 1.00 89.81 429 GLY A C 1
ATOM 3263 O O . GLY A 1 429 ? 44.329 15.635 -13.308 1.00 89.81 429 GLY A O 1
ATOM 3264 N N . GLY A 1 430 ? 42.884 15.032 -11.694 1.00 86.75 430 GLY A N 1
ATOM 3265 C CA . GLY A 1 430 ? 41.657 15.421 -12.392 1.00 86.75 430 GLY A CA 1
ATOM 3266 C C . GLY A 1 430 ? 40.963 14.288 -13.158 1.00 86.75 430 GLY A C 1
ATOM 3267 O O . GLY A 1 430 ? 39.890 14.519 -13.724 1.00 86.75 430 GLY A O 1
ATOM 3268 N N . ASP A 1 431 ? 41.526 13.077 -13.169 1.00 92.75 431 ASP A N 1
ATOM 3269 C CA . ASP A 1 431 ? 40.814 11.889 -13.641 1.00 92.75 431 ASP A CA 1
ATOM 3270 C C . ASP A 1 431 ? 39.643 11.548 -12.718 1.00 92.75 431 ASP A C 1
ATOM 3272 O O . ASP A 1 431 ? 39.731 11.675 -11.500 1.00 92.75 431 ASP A O 1
ATOM 3276 N N . VAL A 1 432 ? 38.542 11.066 -13.294 1.00 91.31 432 VAL A N 1
ATOM 3277 C CA . VAL A 1 432 ? 37.443 10.464 -12.533 1.00 91.31 432 VAL A CA 1
ATOM 3278 C C . VAL A 1 432 ? 37.441 8.966 -12.779 1.00 91.31 432 VAL A C 1
ATOM 3280 O O . VAL A 1 432 ? 37.263 8.514 -13.913 1.00 91.31 432 VAL A O 1
ATOM 3283 N N . LEU A 1 433 ? 37.626 8.206 -11.706 1.00 90.50 433 LEU A N 1
ATOM 3284 C CA . LEU A 1 433 ? 37.536 6.753 -11.715 1.00 90.50 433 LEU A CA 1
ATOM 3285 C C . LEU A 1 433 ? 36.072 6.356 -11.559 1.00 90.50 433 LEU A C 1
ATOM 3287 O O . LEU A 1 433 ? 35.412 6.800 -10.621 1.00 90.50 433 LEU A O 1
ATOM 3291 N N . VAL A 1 434 ? 35.568 5.512 -12.461 1.00 87.06 434 VAL A N 1
ATOM 3292 C CA . VAL A 1 434 ? 34.234 4.919 -12.327 1.00 87.06 434 VAL A CA 1
ATOM 3293 C C . VAL A 1 434 ? 34.379 3.431 -12.064 1.00 87.06 434 VAL A C 1
ATOM 3295 O O . VAL A 1 434 ? 34.822 2.670 -12.928 1.00 87.06 434 VAL A O 1
ATOM 3298 N N . VAL A 1 435 ? 34.013 3.027 -10.852 1.00 87.12 435 VAL A N 1
ATOM 3299 C CA . VAL A 1 435 ? 34.241 1.684 -10.314 1.00 87.12 435 VAL A CA 1
ATOM 3300 C C . VAL A 1 435 ? 32.930 1.006 -9.928 1.00 87.12 435 VAL A C 1
ATOM 3302 O O . VAL A 1 435 ? 31.931 1.679 -9.681 1.00 87.12 435 VAL A O 1
ATOM 3305 N N . ALA A 1 436 ? 32.930 -0.326 -9.881 1.00 80.88 436 ALA A N 1
ATOM 3306 C CA . ALA A 1 436 ? 31.816 -1.150 -9.419 1.00 80.88 436 ALA A CA 1
ATOM 3307 C C . ALA A 1 436 ? 32.280 -2.144 -8.348 1.00 80.88 436 ALA A C 1
ATOM 3309 O O . ALA A 1 436 ? 33.311 -2.790 -8.526 1.00 80.88 436 ALA A O 1
ATOM 3310 N N . GLY A 1 437 ? 31.522 -2.288 -7.264 1.00 82.44 437 GLY A N 1
ATOM 3311 C CA . GLY A 1 437 ? 31.858 -3.147 -6.124 1.00 82.44 437 GLY A CA 1
ATOM 3312 C C . GLY A 1 437 ? 30.857 -2.997 -4.977 1.00 82.44 437 GLY A C 1
ATOM 3313 O O . GLY A 1 437 ? 29.876 -2.265 -5.093 1.00 82.44 437 GLY A O 1
ATOM 3314 N N . LYS A 1 438 ? 31.088 -3.674 -3.850 1.00 80.50 438 LYS A N 1
ATOM 3315 C CA . LYS A 1 438 ? 30.286 -3.453 -2.634 1.00 80.50 438 LYS A CA 1
ATOM 3316 C C . LYS A 1 438 ? 30.555 -2.055 -2.073 1.00 80.50 438 LYS A C 1
ATOM 3318 O O . LYS A 1 438 ? 31.687 -1.584 -2.122 1.00 80.50 438 LYS A O 1
ATOM 3323 N N . LYS A 1 439 ? 29.533 -1.408 -1.503 1.00 78.44 439 LYS A N 1
ATOM 3324 C CA . LYS A 1 439 ? 29.619 -0.021 -1.003 1.00 78.44 439 LYS A CA 1
ATOM 3325 C C . LYS A 1 439 ? 30.787 0.201 -0.031 1.00 78.44 439 LYS A C 1
ATOM 3327 O O . LYS A 1 439 ? 31.528 1.164 -0.183 1.00 78.44 439 LYS A O 1
ATOM 3332 N N . GLU A 1 440 ? 30.974 -0.703 0.927 1.00 81.06 440 GLU A N 1
ATOM 3333 C CA . GLU A 1 440 ? 32.053 -0.624 1.927 1.00 81.06 440 GLU A CA 1
ATOM 3334 C C . GLU A 1 440 ? 33.448 -0.755 1.301 1.00 81.06 440 GLU A C 1
ATOM 3336 O O . GLU A 1 440 ? 34.370 -0.013 1.646 1.00 81.06 440 GLU A O 1
ATOM 3341 N N . GLU A 1 441 ? 33.588 -1.653 0.327 1.00 86.06 441 GLU A N 1
ATOM 3342 C CA . GLU A 1 441 ? 34.846 -1.867 -0.388 1.00 86.06 441 GLU A CA 1
ATOM 3343 C C . GLU A 1 441 ? 35.185 -0.674 -1.280 1.00 86.06 441 GLU A C 1
ATOM 3345 O O . GLU A 1 441 ? 36.331 -0.234 -1.314 1.00 86.06 441 GLU A O 1
ATOM 3350 N N . ILE A 1 442 ? 34.185 -0.096 -1.958 1.00 85.94 442 ILE A N 1
ATOM 3351 C CA . ILE A 1 442 ? 34.357 1.111 -2.778 1.00 85.94 442 ILE A CA 1
ATOM 3352 C C . ILE A 1 442 ? 34.876 2.268 -1.933 1.00 85.94 442 ILE A C 1
ATOM 3354 O O . ILE A 1 442 ? 35.819 2.929 -2.353 1.00 85.94 442 ILE A O 1
ATOM 3358 N N . ILE A 1 443 ? 34.298 2.493 -0.751 1.00 85.44 443 ILE A N 1
ATOM 3359 C CA . ILE A 1 443 ? 34.744 3.558 0.156 1.00 85.44 443 ILE A CA 1
ATOM 3360 C C . ILE A 1 443 ? 36.185 3.295 0.608 1.00 85.44 443 ILE A C 1
ATOM 3362 O O . ILE A 1 443 ? 37.007 4.210 0.629 1.00 85.44 443 ILE A O 1
ATOM 3366 N N . SER A 1 444 ? 36.519 2.044 0.931 1.00 87.81 444 SER A N 1
ATOM 3367 C CA . SER A 1 444 ? 37.889 1.660 1.294 1.00 87.81 444 SER A CA 1
ATOM 3368 C C . SER A 1 444 ? 38.876 1.911 0.151 1.00 87.81 444 SER A C 1
ATOM 3370 O O . SER A 1 444 ? 39.946 2.476 0.361 1.00 87.81 444 SER A O 1
ATOM 3372 N N . PHE A 1 445 ? 38.500 1.561 -1.077 1.00 90.38 445 PHE A N 1
ATOM 3373 C CA . PHE A 1 445 ? 39.322 1.772 -2.264 1.00 90.38 445 PHE A CA 1
ATOM 3374 C C . PHE A 1 445 ? 39.441 3.244 -2.665 1.00 90.38 445 PHE A C 1
ATOM 3376 O O . PHE A 1 445 ? 40.499 3.664 -3.132 1.00 90.38 445 PHE A O 1
ATOM 3383 N N . GLU A 1 446 ? 38.389 4.039 -2.487 1.00 90.44 446 GLU A N 1
ATOM 3384 C CA . GLU A 1 446 ? 38.425 5.488 -2.680 1.00 90.44 446 GLU A CA 1
ATOM 3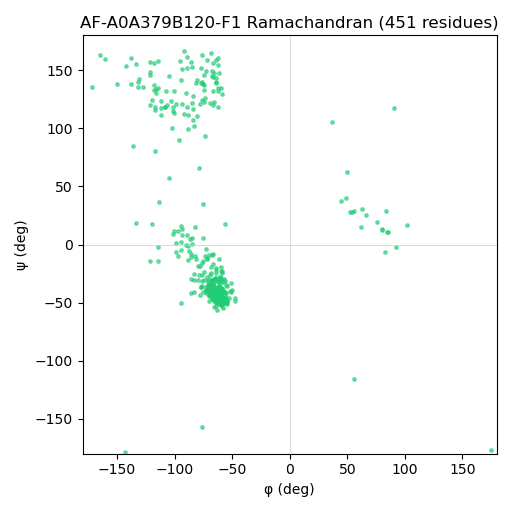385 C C . GLU A 1 446 ? 39.386 6.134 -1.677 1.00 90.44 446 GLU A C 1
ATOM 3387 O O . GLU A 1 446 ? 40.276 6.883 -2.080 1.00 90.44 446 GLU A O 1
ATOM 3392 N N . ASN A 1 447 ? 39.292 5.772 -0.395 1.00 87.56 447 ASN A N 1
ATOM 3393 C CA . ASN A 1 447 ? 40.216 6.248 0.636 1.00 87.56 447 ASN A CA 1
ATOM 3394 C C . ASN A 1 447 ? 41.663 5.861 0.322 1.00 87.56 447 ASN A C 1
ATOM 3396 O O . ASN A 1 447 ? 42.547 6.717 0.383 1.00 87.56 447 ASN A O 1
ATOM 3400 N N . TRP A 1 448 ? 41.907 4.622 -0.105 1.00 91.62 448 TRP A N 1
ATOM 3401 C CA . TRP A 1 448 ? 43.232 4.200 -0.551 1.00 91.62 448 TRP A CA 1
ATOM 3402 C C . TRP A 1 448 ? 43.702 5.001 -1.773 1.00 91.62 448 TRP A C 1
ATOM 3404 O O . TRP A 1 448 ? 44.850 5.440 -1.838 1.00 91.62 448 TRP A O 1
ATOM 3414 N N . SER A 1 449 ? 42.818 5.245 -2.741 1.00 88.94 449 SER A N 1
ATOM 3415 C CA . SER A 1 449 ? 43.158 5.969 -3.970 1.00 88.94 449 SER A CA 1
ATOM 3416 C C . SER A 1 449 ? 43.479 7.441 -3.706 1.00 88.94 449 SER A C 1
ATOM 3418 O O . SER A 1 449 ? 44.346 8.012 -4.368 1.00 88.94 449 SER A O 1
ATOM 3420 N N . LEU A 1 450 ? 42.807 8.056 -2.732 1.00 88.50 450 LEU A N 1
ATOM 3421 C CA . LEU A 1 450 ? 43.004 9.455 -2.363 1.00 88.50 450 LEU A CA 1
ATOM 3422 C C . LEU A 1 450 ? 44.155 9.638 -1.366 1.00 88.50 450 LEU A C 1
ATOM 3424 O O . LEU A 1 450 ? 44.950 10.559 -1.529 1.00 88.50 450 LEU A O 1
ATOM 3428 N N . GLN A 1 451 ? 44.272 8.767 -0.364 1.00 87.62 451 GLN A N 1
ATOM 3429 C CA . GLN A 1 451 ? 45.125 8.973 0.817 1.00 87.62 451 GLN A CA 1
ATOM 3430 C C . GLN A 1 451 ? 46.197 7.889 1.013 1.00 87.62 451 GLN A C 1
ATOM 3432 O O . GLN A 1 451 ? 47.133 8.099 1.781 1.00 87.62 451 GLN A O 1
ATOM 3437 N N . GLY A 1 452 ? 46.096 6.750 0.323 1.00 80.56 452 GLY A N 1
ATOM 3438 C CA . GLY A 1 452 ? 47.044 5.636 0.430 1.00 80.56 452 GLY A CA 1
ATOM 3439 C C . GLY A 1 452 ? 46.911 4.790 1.698 1.00 80.56 452 GLY A C 1
ATOM 3440 O O . GLY A 1 452 ? 47.873 4.109 2.055 1.00 80.56 452 GLY A O 1
ATOM 3441 N N . ILE A 1 453 ? 45.757 4.854 2.373 1.00 66.44 453 ILE A N 1
ATOM 3442 C CA . ILE A 1 453 ? 45.451 4.161 3.638 1.00 66.44 453 ILE A CA 1
ATOM 3443 C C . ILE A 1 453 ? 44.455 3.033 3.402 1.00 66.44 453 ILE A C 1
ATOM 3445 O O . ILE A 1 453 ? 43.501 3.260 2.625 1.00 66.44 453 ILE A O 1
#

InterPro domains:
  IPR003148 Regulator of K+ conductance, N-terminal lobe [PF02254] (206-320)
  IPR003148 Regulator of K+ conductance, N-terminal lobe [PS51201] (203-320)
  IPR006037 Regulator of K+ conductance, C-terminal [PF02080] (382-448)
  IPR006037 Regulator of K+ conductance, C-terminal [PS51202] (367-451)
  IPR006153 Cation/H+ exchanger, transmembrane domain [PF00999] (9-169)
  IPR036291 NAD(P)-binding domain superfamily [SSF51735] (202-344)
  IPR036721 Regulator of K+ conductance, C-terminal domain superfamily [G3DSA:3.30.70.1450] (380-449)
  IPR036721 Regulator of K+ conductance, C-terminal domain superfamily [SSF116726] (375-448)
  IPR038770 Sodium/solute symporter superfamily [G3DSA:1.20.1530.20] (4-176)

pLDDT: mean 84.15, std 14.13, range [33.66, 98.38]

Secondary structure (DSSP, 8-state):
--TTHHHHHHHHHHHHHHHHHHHHHHHHHHHTT--HHHHHHHHHHHHHTSTTHHHHHHHHHHHHHHHHHHHHHHHHHH--HHHHHHTHHHHHHHHHHHHHHHHHHHHHHHHHTT--HHHHHHHHHHH-SPPTHHHHHHHHHHHTT-S-HHHHHHHHHHHHHHHHHHHHHHHHHHHHHHHH-HHHHHHHHHHHHHHHHHHHT-SSEEEEE--SHHHHHHHHHHHHTT--EEEEES-HHHHHHHHHTT--EEE--TTSHHHHHHTTGGGEEEEEE--S-HHHHHHHHHHHHHH-TT--EEEEESSHHHHHHHHHTT-SEEEEHHHHHHHHHHHHHHHHTT--HHHHHHHHHHHHHTTTGGGTTS---GGGTT---SS--EEEEEEEPPTT-TTTT-BGGGS-TTTTT-EEEEEEETTEEEES--TTPBP-TT-EEEEEEEHHHHHHHHHHHHH--